Protein AF-A0A0B1SZ73-F1 (afdb_monomer_lite)

Secondary structure (DSSP, 8-state):
---EEEEEEE--------------------------SS--PPPHHHHHHHHHHHHHHHHHTT-EEEEEEEEEEEEEEEEEE-TTT--EEEEEEEEEEEEE--HHHHHHHHHHHHH-TTEEEEEEEEPP---------HHHHTS-GGG---GGGG---S----GGG----SS----SS---HHHHHHHHHHTT-EEEEEEE-TTS-EEEEEE-GGGGGG-HHHHHHHHHHHHHHHHHHT---SEEEEPTTTTHHHHHHHHHHHT--EEEE-SS--SSSS--SEES---TT-BEEEEEEEESSSHHHHHHHHHHHHTT-B--EEEEEEE--SSHHHHHHHTT-EEEEEEEHHHHHHHHHHTTSS-HHHHHHHHHHHTS--

pLDDT: mean 74.38, std 23.37, range [23.97, 98.44]

Foldseek 3Di:
DFFWKKKFWFAWDDDDDDDDDDDDDDDDDDDDDDDDPPDDGRDPVVVVVLVVVLVVLCVVLPKDWPDKDKPAKDFDPDWFAQQPPRHTDGITTIMMTRIDDDPVSVVVSQVVSVPDRRTRDIDMGRDPGPDDPPPPVVVLVPDDPVPHDDPVPPDDDDPDPPCVVPPDPPDLPDPPDAQALLNLLVLCVVLPQWDADWDADPVRDTARIHGHPLSCVVPVVSLLSLLSNQLSQCVVVVDDFQEEEEQPDSCPVSSVSVCVNVVHHYKYADPDQDPDDPRQRIDDDDDAAGEYEYEYAEDAQLVSVLVVQVSCVVVRYHAQEYEYQEYAVLNNQVNCVVVNYHYYYSYYNLVSVVSCVVVVNDDPVVSVVNVVSSNPDD

InterPro domains:
  IPR000836 Phosphoribosyltransferase domain [PF00156] (233-338)
  IPR000836 Phosphoribosyltransferase domain [cd06223] (226-348)
  IPR004467 Orotate phosphoribosyl transferase domain [TIGR00336] (188-351)
  IPR014717 Translation elongation factor EF1B/small ribosomal subunit protein bS6 [G3DSA:3.30.70.60] (37-152)
  IPR023031 Orotate phosphoribosyltransferase [MF_01208] (145-378)
  IPR029057 Phosphoribosyltransferase-like [G3DSA:3.40.50.2020] (172-378)
  IPR029057 Phosphoribosyltransferase-like [SSF53271] (184-371)
  IPR035980 Small ribosomal subunit protein bS6 superfamily [SSF54995] (45-125)

Radius of gyration: 27.79 Å; chains: 1; bounding box: 66×84×55 Å

Sequence (378 aa):
MKRTALHLKFMDYRHPTMWKWFGQGNLLHAPSHAPDVIRQLGDQADLVKALVRAGNVLLDHGAVIEKVESLGFRDLPYKRIAKQTREPVYASNFFLFHAHMSTEARNATKSILLHDLDMVHVAVVPVPTAQPPIKCNLEEILKPPSERQDFVASLSRVPAIMVSDYVRSPTGEATGDRISEDRLFQALYDMEVFRLGEYYLKSGQMTPIYIDLRRTFSQPKTLRMAAQAICDLVAAKGLSFEYVVGVPYAALPLATLVSDILDVPMLMKRKEVKSYGTGKLIEGVYQVGGTALIVEDVVTSGESIRETAESLRKEGLKVTDAVAVLDRQQGGTKELSKSAINFHSVLTMEKILDGLISKNQITEQRKKEIIDHLNKPF

Organism: Oesophagostomum dentatum (NCBI:txid61180)

Structure (mmCIF, N/CA/C/O backbone):
data_AF-A0A0B1SZ73-F1
#
_entry.id   AF-A0A0B1SZ73-F1
#
loop_
_atom_site.group_PDB
_atom_site.id
_atom_site.type_symbol
_atom_site.label_atom_id
_atom_site.label_alt_id
_atom_site.label_comp_id
_atom_site.label_asym_id
_atom_site.label_entity_id
_atom_site.label_seq_id
_atom_site.pdbx_PDB_ins_code
_atom_site.Cartn_x
_atom_site.Cartn_y
_atom_site.Cartn_z
_atom_site.occupancy
_atom_site.B_iso_or_equiv
_atom_site.auth_seq_id
_atom_site.auth_comp_id
_atom_site.auth_asym_id
_atom_site.auth_atom_id
_atom_site.pdbx_PDB_model_num
ATOM 1 N N . MET A 1 1 ? 36.196 -13.717 20.160 1.00 29.64 1 MET A N 1
ATOM 2 C CA . MET A 1 1 ? 35.891 -12.268 20.206 1.00 29.64 1 MET A CA 1
ATOM 3 C C . MET A 1 1 ? 34.499 -12.043 19.628 1.00 29.64 1 MET A C 1
ATOM 5 O O . MET A 1 1 ? 34.238 -12.529 18.535 1.00 29.64 1 MET A O 1
ATOM 9 N N . LYS A 1 2 ? 33.574 -11.408 20.364 1.00 26.77 2 LYS A N 1
ATOM 10 C CA . LYS A 1 2 ? 32.232 -11.088 19.842 1.00 26.77 2 LYS A CA 1
ATOM 11 C C . LYS A 1 2 ? 32.324 -9.823 18.989 1.00 26.77 2 LYS A C 1
ATOM 13 O O . LYS A 1 2 ? 32.815 -8.806 19.473 1.00 26.77 2 LYS A O 1
ATOM 18 N N . ARG A 1 3 ? 31.840 -9.886 17.745 1.00 25.80 3 ARG A N 1
ATOM 19 C CA . ARG A 1 3 ? 31.732 -8.707 16.879 1.00 25.80 3 ARG A CA 1
ATOM 20 C C . ARG A 1 3 ? 30.775 -7.711 17.519 1.00 25.80 3 ARG A C 1
ATOM 22 O O . ARG A 1 3 ? 29.641 -8.066 17.825 1.00 25.80 3 ARG A O 1
ATOM 29 N N . THR A 1 4 ? 31.228 -6.486 17.739 1.00 27.58 4 THR A N 1
ATOM 30 C CA . THR A 1 4 ? 30.365 -5.401 18.209 1.00 27.58 4 THR A CA 1
ATOM 31 C C . THR A 1 4 ? 30.577 -4.195 17.302 1.00 27.58 4 THR A C 1
ATOM 33 O O . THR A 1 4 ? 31.668 -4.006 16.787 1.00 27.58 4 THR A O 1
ATOM 36 N N . ALA A 1 5 ? 29.544 -3.397 17.050 1.00 27.33 5 ALA A N 1
ATOM 37 C CA . ALA A 1 5 ? 29.692 -2.119 16.367 1.00 27.33 5 ALA A CA 1
ATOM 38 C C . ALA A 1 5 ? 29.513 -1.017 17.413 1.00 27.33 5 ALA A C 1
ATOM 40 O O . ALA A 1 5 ? 28.557 -1.036 18.197 1.00 27.33 5 ALA A O 1
ATOM 41 N N . LEU A 1 6 ? 30.448 -0.073 17.475 1.00 29.95 6 LEU A N 1
ATOM 42 C CA . LEU A 1 6 ? 30.359 1.068 18.377 1.00 29.95 6 LEU A CA 1
ATOM 43 C C . LEU A 1 6 ? 29.855 2.275 17.581 1.00 29.95 6 LEU A C 1
ATOM 45 O O . LEU A 1 6 ? 30.448 2.674 16.583 1.00 29.95 6 LEU A O 1
ATOM 49 N N . HIS A 1 7 ? 28.732 2.847 17.999 1.00 32.91 7 HIS A N 1
ATOM 50 C CA . HIS A 1 7 ? 28.090 3.972 17.330 1.00 32.91 7 HIS A CA 1
ATOM 51 C C . HIS A 1 7 ? 28.447 5.265 18.071 1.00 32.91 7 HIS A C 1
ATOM 53 O O . HIS A 1 7 ? 28.075 5.457 19.233 1.00 32.91 7 HIS A O 1
ATOM 59 N N . LEU A 1 8 ? 29.194 6.147 17.407 1.00 36.38 8 LEU A N 1
ATOM 60 C CA . LEU A 1 8 ? 29.712 7.381 17.990 1.00 36.38 8 LEU A CA 1
ATOM 61 C C . LEU A 1 8 ? 29.096 8.593 17.297 1.00 36.38 8 LEU A C 1
ATOM 63 O O . LEU A 1 8 ? 29.167 8.754 16.082 1.00 36.38 8 LEU A O 1
ATOM 67 N N . LYS A 1 9 ? 28.447 9.453 18.080 1.00 36.19 9 LYS A N 1
ATOM 68 C CA . LYS A 1 9 ? 27.727 10.618 17.569 1.00 36.19 9 LYS A CA 1
ATOM 69 C C . LYS A 1 9 ? 28.489 11.897 17.895 1.00 36.19 9 LYS A C 1
ATOM 71 O O . LYS A 1 9 ? 28.741 12.167 19.070 1.00 36.19 9 LYS A O 1
ATOM 76 N N . PHE A 1 10 ? 28.792 12.689 16.870 1.00 34.31 10 PHE A N 1
ATOM 77 C CA . PHE A 1 10 ? 29.628 13.888 16.958 1.00 34.31 10 PHE A CA 1
ATOM 78 C C . PHE A 1 10 ? 28.867 15.113 16.471 1.00 34.31 10 PHE A C 1
ATOM 80 O O . PHE A 1 10 ? 28.255 15.070 15.407 1.00 34.31 10 PHE A O 1
ATOM 87 N N . MET A 1 11 ? 28.933 16.233 17.190 1.00 32.53 11 MET A N 1
ATOM 88 C CA . MET A 1 11 ? 28.397 17.492 16.673 1.00 32.53 11 MET A CA 1
ATOM 89 C C . MET A 1 11 ? 29.504 18.478 16.307 1.00 32.53 11 MET A C 1
ATOM 91 O O . MET A 1 11 ? 30.482 18.615 17.031 1.00 32.53 11 MET A O 1
ATOM 95 N N . ASP A 1 12 ? 29.283 19.135 15.170 1.00 27.97 12 ASP A N 1
ATOM 96 C CA . ASP A 1 12 ? 29.947 20.344 14.692 1.00 27.97 12 ASP A CA 1
ATOM 97 C C . ASP A 1 12 ? 29.185 21.591 15.208 1.00 27.97 12 ASP A C 1
ATOM 99 O O . ASP A 1 12 ? 27.965 21.543 15.396 1.00 27.97 12 ASP A O 1
ATOM 103 N N . TYR A 1 13 ? 29.895 22.684 15.491 1.00 28.44 13 TYR A N 1
ATOM 104 C CA . TYR A 1 13 ? 29.427 23.825 16.286 1.00 28.44 13 TYR A CA 1
ATOM 105 C C . TYR A 1 13 ? 29.010 25.064 15.464 1.00 28.44 13 TYR A C 1
ATOM 107 O O . TYR A 1 13 ? 29.819 25.599 14.707 1.00 28.44 13 TYR A O 1
ATOM 115 N N . ARG A 1 14 ? 27.832 25.615 15.851 1.00 34.97 14 ARG A N 1
ATOM 116 C CA . ARG A 1 14 ? 27.276 27.003 15.727 1.00 34.97 14 ARG A CA 1
ATOM 117 C C . ARG A 1 14 ? 26.332 27.299 14.542 1.00 34.97 14 ARG A C 1
ATOM 119 O O . ARG A 1 14 ? 26.640 26.899 13.434 1.00 34.97 14 ARG A O 1
ATOM 126 N N . HIS A 1 15 ? 25.252 28.103 14.631 1.00 30.28 15 HIS A N 1
ATOM 127 C CA . HIS A 1 15 ? 24.325 28.683 15.660 1.00 30.28 15 HIS A CA 1
ATOM 128 C C . HIS A 1 15 ? 23.166 29.392 14.829 1.00 30.28 15 HIS A C 1
ATOM 130 O O . HIS A 1 15 ? 23.122 29.154 13.626 1.00 30.28 15 HIS A O 1
ATOM 136 N N . PRO A 1 16 ? 22.196 30.198 15.334 1.00 44.16 16 PRO A N 1
ATOM 137 C CA . PRO A 1 16 ? 20.748 30.039 15.107 1.00 44.16 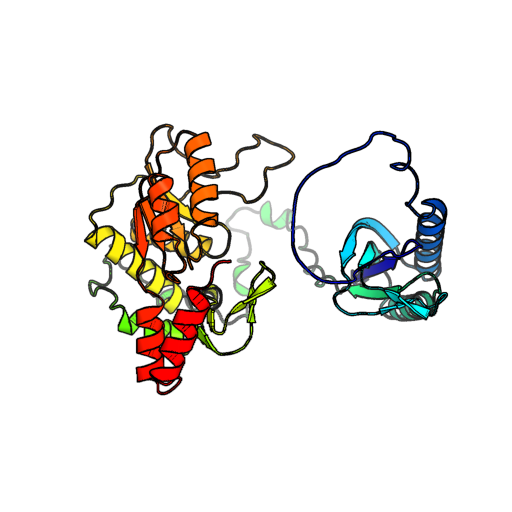16 PRO A CA 1
ATOM 138 C C . PRO A 1 16 ? 19.999 31.342 14.718 1.00 44.16 16 PRO A C 1
ATOM 140 O O . PRO A 1 16 ? 19.967 32.293 15.494 1.00 44.16 16 PRO A O 1
ATOM 143 N N . THR A 1 17 ? 19.242 31.396 13.622 1.00 28.80 17 THR A N 1
ATOM 144 C CA . THR A 1 17 ? 18.320 32.536 13.426 1.00 28.80 17 THR A CA 1
ATOM 145 C C . THR A 1 17 ? 16.959 32.151 12.851 1.00 28.80 17 THR A C 1
ATOM 147 O O . THR A 1 17 ? 16.805 31.786 11.695 1.00 28.80 17 THR A O 1
ATOM 150 N N . MET A 1 18 ? 15.970 32.345 13.730 1.00 25.53 18 MET A N 1
ATOM 151 C CA . MET A 1 18 ? 14.597 32.801 13.492 1.00 25.53 18 MET A CA 1
ATOM 152 C C . MET A 1 18 ? 13.563 31.845 12.886 1.00 25.53 18 MET A C 1
ATOM 154 O O . MET A 1 18 ? 13.250 31.868 11.703 1.00 25.53 18 MET A O 1
ATOM 158 N N . TRP A 1 19 ? 12.852 31.183 13.801 1.00 25.67 19 TRP A N 1
ATOM 159 C CA . TRP A 1 19 ? 11.389 31.156 13.770 1.00 25.67 19 TRP A CA 1
ATOM 160 C C . TRP A 1 19 ? 10.840 32.275 14.668 1.00 25.67 19 TRP A C 1
ATOM 162 O O . TRP A 1 19 ? 11.083 32.257 15.873 1.00 25.67 19 TRP A O 1
ATOM 172 N N . LYS A 1 20 ? 10.111 33.227 14.075 1.00 27.86 20 LYS A N 1
ATOM 173 C CA . LYS A 1 20 ? 9.066 34.124 14.631 1.00 27.86 20 LYS A CA 1
ATOM 174 C C . LYS A 1 20 ? 8.574 34.964 13.437 1.00 27.86 20 LYS A C 1
ATOM 176 O O . LYS A 1 20 ? 9.417 35.447 12.702 1.00 27.86 20 LYS A O 1
ATOM 181 N N . TRP A 1 21 ? 7.307 35.259 13.163 1.00 29.62 21 TRP A N 1
ATOM 182 C CA . TRP A 1 21 ? 5.974 34.883 13.644 1.00 29.62 21 TRP A CA 1
ATOM 183 C C . TRP A 1 21 ? 5.007 35.672 12.708 1.00 29.62 21 TRP A C 1
ATOM 185 O O . TRP A 1 21 ? 5.321 36.812 12.390 1.00 29.62 21 TRP A O 1
ATOM 195 N N . PHE A 1 22 ? 3.857 35.099 12.325 1.00 26.92 22 PHE A N 1
ATOM 196 C CA . PHE A 1 22 ? 2.654 35.737 11.729 1.00 26.92 22 PHE A CA 1
ATOM 197 C C . PHE A 1 22 ? 2.664 36.399 10.329 1.00 26.92 22 PHE A C 1
ATOM 199 O O . PHE A 1 22 ? 3.351 37.376 10.081 1.00 26.92 22 PHE A O 1
ATOM 206 N N . GLY A 1 23 ? 1.682 35.975 9.516 1.00 26.53 23 GLY A N 1
ATOM 207 C CA . GLY A 1 23 ? 0.671 36.886 8.953 1.00 26.53 23 GLY A CA 1
ATOM 208 C C . GLY A 1 23 ? 0.926 37.519 7.578 1.00 26.53 23 GLY A C 1
ATOM 209 O O . GLY A 1 23 ? 1.769 38.385 7.447 1.00 26.53 23 GLY A O 1
ATOM 210 N N . GLN A 1 24 ? 0.071 37.142 6.615 1.00 30.98 24 GLN A N 1
ATOM 211 C CA . GLN A 1 24 ? -0.432 37.920 5.463 1.00 30.98 24 GLN A CA 1
ATOM 212 C C . GLN A 1 24 ? 0.550 38.670 4.528 1.00 30.98 24 GLN A C 1
ATOM 214 O O . GLN A 1 24 ? 1.158 39.661 4.900 1.00 30.98 24 GLN A O 1
ATOM 219 N N . GLY A 1 25 ? 0.460 38.343 3.229 1.00 26.69 25 GLY A N 1
ATOM 220 C CA . GLY A 1 25 ? 0.372 39.361 2.169 1.00 26.69 25 GLY A CA 1
ATOM 221 C C . GLY A 1 25 ? 1.631 39.699 1.353 1.00 26.69 25 GLY A C 1
ATOM 222 O O . GLY A 1 25 ? 2.608 40.207 1.877 1.00 26.69 25 GLY A O 1
ATOM 223 N N . ASN A 1 26 ? 1.487 39.531 0.032 1.00 27.25 26 ASN A N 1
ATOM 224 C CA . ASN A 1 26 ? 2.079 40.289 -1.085 1.00 27.25 26 ASN A CA 1
ATOM 225 C C . ASN A 1 26 ? 3.603 40.315 -1.364 1.00 27.25 26 ASN A C 1
ATOM 227 O O . ASN A 1 26 ? 4.397 40.895 -0.642 1.00 27.25 26 ASN A O 1
ATOM 231 N N . LEU A 1 27 ? 3.916 39.780 -2.557 1.00 29.81 27 LEU A N 1
ATOM 232 C CA . LEU A 1 27 ? 4.659 40.369 -3.691 1.00 29.81 27 LEU A CA 1
ATOM 233 C C . LEU A 1 27 ? 5.962 41.173 -3.467 1.00 29.81 27 LEU A C 1
ATOM 235 O O . LEU A 1 27 ? 5.966 42.235 -2.864 1.00 29.81 27 LEU A O 1
ATOM 239 N N . LEU A 1 28 ? 6.969 40.732 -4.244 1.00 31.45 28 LEU A N 1
ATOM 240 C CA . LEU A 1 28 ? 8.058 41.486 -4.895 1.00 31.45 28 LEU A CA 1
ATOM 241 C C . LEU A 1 28 ? 9.126 42.131 -3.996 1.00 31.45 28 LEU A C 1
ATOM 243 O O . LEU A 1 28 ? 8.901 43.155 -3.373 1.00 31.45 28 LEU A O 1
ATOM 247 N N . HIS A 1 29 ? 10.343 41.577 -4.049 1.00 27.97 29 HIS A N 1
ATOM 248 C CA . HIS A 1 29 ? 11.551 42.227 -4.588 1.00 27.97 29 HIS A CA 1
ATOM 249 C C . HIS A 1 29 ? 12.788 41.383 -4.240 1.00 27.97 29 HIS A C 1
ATOM 251 O O . HIS A 1 29 ? 13.079 41.130 -3.075 1.00 27.97 29 HIS A O 1
ATOM 257 N N . ALA A 1 30 ? 13.543 40.970 -5.259 1.00 35.72 30 ALA A N 1
ATOM 258 C CA . ALA A 1 30 ? 14.942 40.592 -5.083 1.00 35.72 30 ALA A CA 1
ATOM 259 C C . ALA A 1 30 ? 15.806 41.863 -5.069 1.00 35.72 30 ALA A C 1
ATOM 261 O O . ALA A 1 30 ? 15.534 42.782 -5.849 1.00 35.72 30 ALA A O 1
ATOM 262 N N . PRO A 1 31 ? 16.886 41.884 -4.271 1.00 30.28 31 PRO A N 1
ATOM 263 C CA . PRO A 1 31 ? 18.120 42.465 -4.770 1.00 30.28 31 PRO A CA 1
ATOM 264 C C . PRO A 1 31 ? 19.338 41.548 -4.599 1.00 30.28 31 PRO A C 1
ATOM 266 O O . PRO A 1 31 ? 19.492 40.768 -3.663 1.00 30.28 31 PRO A O 1
ATOM 269 N N . SER A 1 32 ? 20.202 41.708 -5.588 1.00 33.97 32 SER A N 1
ATOM 270 C CA . SER A 1 32 ? 21.546 41.197 -5.799 1.00 33.97 32 SER A CA 1
ATOM 271 C C . SER A 1 32 ? 22.550 41.583 -4.707 1.00 33.97 32 SER A C 1
ATOM 273 O O . SER A 1 32 ? 22.699 42.770 -4.440 1.00 33.97 32 SER A O 1
ATOM 275 N N . HIS A 1 33 ? 23.295 40.599 -4.185 1.00 28.28 33 HIS A N 1
ATOM 276 C CA . HIS A 1 33 ? 24.766 40.558 -4.045 1.00 28.28 33 HIS A CA 1
ATOM 277 C C . HIS A 1 33 ? 25.175 39.298 -3.249 1.00 28.28 33 HIS A C 1
ATOM 279 O O . HIS A 1 33 ? 24.856 39.158 -2.075 1.00 28.28 33 HIS A O 1
ATOM 285 N N . ALA A 1 34 ? 25.881 38.370 -3.903 1.00 34.69 34 ALA A N 1
ATOM 286 C CA . ALA A 1 34 ? 26.709 37.355 -3.241 1.00 34.69 34 ALA A CA 1
ATOM 287 C C . ALA A 1 34 ? 27.922 38.067 -2.601 1.00 34.69 34 ALA A C 1
ATOM 289 O O . ALA A 1 34 ? 28.412 39.009 -3.233 1.00 34.69 34 ALA A O 1
ATOM 290 N N . PRO A 1 35 ? 28.429 37.669 -1.411 1.00 33.00 35 PRO A N 1
ATOM 291 C CA . PRO A 1 35 ? 28.987 36.330 -1.189 1.00 33.00 35 PRO A CA 1
ATOM 292 C C . PRO A 1 35 ? 28.913 35.838 0.280 1.00 33.00 35 PRO A C 1
ATOM 294 O O . PRO A 1 35 ? 29.762 36.199 1.080 1.00 33.00 35 PRO A O 1
ATOM 297 N N . ASP A 1 36 ? 27.986 34.943 0.632 1.00 29.16 36 ASP A N 1
ATOM 298 C CA . ASP A 1 36 ? 28.008 34.280 1.961 1.00 29.16 36 ASP A CA 1
ATOM 299 C C . ASP A 1 36 ? 27.692 32.773 1.907 1.00 29.16 36 ASP A C 1
ATOM 301 O O . ASP A 1 36 ? 27.388 32.128 2.905 1.00 29.16 36 ASP A O 1
ATOM 305 N N . VAL A 1 37 ? 27.854 32.153 0.733 1.00 31.27 37 VAL A N 1
ATOM 306 C CA . VAL A 1 37 ? 27.702 30.692 0.552 1.00 31.27 37 VAL A CA 1
ATOM 307 C C . VAL A 1 37 ? 28.937 29.912 1.058 1.00 31.27 37 VAL A C 1
ATOM 309 O O . VAL A 1 37 ? 28.991 28.690 0.981 1.00 31.27 37 VAL A O 1
ATOM 312 N N . ILE A 1 38 ? 29.930 30.590 1.647 1.00 32.28 38 ILE A N 1
ATOM 313 C CA . ILE A 1 38 ? 31.135 29.970 2.225 1.00 32.28 38 ILE A CA 1
ATOM 314 C C . ILE A 1 38 ? 31.380 30.532 3.631 1.00 32.28 38 ILE A C 1
ATOM 316 O O . ILE A 1 38 ? 32.374 31.205 3.875 1.00 32.28 38 ILE A O 1
ATOM 320 N N . ARG A 1 39 ? 30.454 30.300 4.567 1.00 32.88 39 ARG A N 1
ATOM 321 C CA . ARG A 1 39 ? 30.700 30.428 6.017 1.00 32.88 39 ARG A CA 1
ATOM 322 C C . ARG A 1 39 ? 29.522 29.857 6.805 1.00 32.88 39 ARG A C 1
ATOM 324 O O . ARG A 1 39 ? 28.632 30.606 7.175 1.00 32.88 39 ARG A O 1
ATOM 331 N N . GLN A 1 40 ? 29.521 28.540 7.042 1.00 35.81 40 GLN A N 1
ATOM 332 C CA . GLN A 1 40 ? 28.910 27.876 8.219 1.00 35.81 40 GLN A CA 1
ATOM 333 C C . GLN A 1 40 ? 29.049 26.336 8.160 1.00 35.81 40 GLN A C 1
ATOM 335 O O . GLN A 1 40 ? 28.108 25.586 8.389 1.00 35.81 40 GLN A O 1
ATOM 340 N N . LEU A 1 41 ? 30.260 25.857 7.862 1.00 35.75 41 LEU A N 1
ATOM 341 C CA . LEU A 1 41 ? 30.767 24.603 8.424 1.00 35.75 41 LEU A CA 1
ATOM 342 C C . LEU A 1 41 ? 31.622 25.036 9.615 1.00 35.75 41 LEU A C 1
ATOM 344 O O . LEU A 1 41 ? 32.519 25.866 9.431 1.00 35.75 41 LEU A O 1
ATOM 348 N N . GLY A 1 42 ? 31.336 24.556 10.822 1.00 42.31 42 GLY A N 1
ATOM 349 C CA . GLY A 1 42 ? 32.359 24.603 11.855 1.00 42.31 42 GLY A CA 1
ATOM 350 C C . GLY A 1 42 ? 33.497 23.667 11.434 1.00 42.31 42 GLY A C 1
ATOM 351 O O . GLY A 1 42 ? 33.342 22.786 10.584 1.00 42.31 42 GLY A O 1
ATOM 352 N N . ASP A 1 43 ? 34.697 23.985 11.902 1.00 52.97 43 ASP A N 1
ATOM 353 C CA . ASP A 1 43 ? 35.959 23.554 11.309 1.00 52.97 43 ASP A CA 1
ATOM 354 C C . ASP A 1 43 ? 36.021 22.022 11.176 1.00 52.97 43 ASP A C 1
ATOM 356 O O . ASP A 1 43 ? 35.995 21.307 12.181 1.00 52.97 43 ASP A O 1
ATOM 360 N N . GLN A 1 44 ? 36.160 21.490 9.951 1.00 57.72 44 GLN A N 1
ATOM 361 C CA . GLN A 1 44 ? 36.406 20.054 9.717 1.00 57.72 44 GLN A CA 1
ATOM 362 C C . GLN A 1 44 ? 37.502 19.509 10.652 1.00 57.72 44 GLN A C 1
ATOM 364 O O . GLN A 1 44 ? 37.465 18.344 11.048 1.00 57.72 44 GLN A O 1
ATOM 369 N N . ALA A 1 45 ? 38.448 20.367 11.040 1.00 60.19 45 ALA A N 1
ATOM 370 C CA . ALA A 1 45 ? 39.511 20.084 11.987 1.00 60.19 45 ALA A CA 1
ATOM 371 C C . ALA A 1 45 ? 39.018 19.598 13.362 1.00 60.19 45 ALA A C 1
ATOM 373 O O . ALA A 1 45 ? 39.604 18.663 13.904 1.00 60.19 45 ALA A O 1
ATOM 374 N N . ASP A 1 46 ? 37.965 20.177 13.939 1.00 68.94 46 ASP A N 1
ATOM 375 C CA . ASP A 1 46 ? 37.508 19.808 15.286 1.00 68.94 46 ASP A CA 1
ATOM 376 C C . ASP A 1 46 ? 36.729 18.490 15.281 1.00 68.94 46 ASP A C 1
ATOM 378 O O . ASP A 1 46 ? 36.925 17.641 16.155 1.00 68.94 46 ASP A O 1
ATOM 382 N N . LEU A 1 47 ? 35.951 18.249 14.223 1.00 71.12 47 LEU A N 1
ATOM 383 C CA . LEU A 1 47 ? 35.325 16.952 13.986 1.00 71.12 47 LEU A CA 1
ATOM 384 C C . LEU A 1 47 ? 36.376 15.848 13.804 1.00 71.12 47 LEU A C 1
ATOM 386 O O . LEU A 1 47 ? 36.269 14.776 14.400 1.00 71.12 47 LEU A O 1
ATOM 390 N N . VAL A 1 48 ? 37.417 16.119 13.012 1.00 73.44 48 VAL A N 1
ATOM 391 C CA . VAL A 1 48 ? 38.527 15.184 12.798 1.00 73.44 48 VAL A CA 1
ATOM 392 C C . VAL A 1 48 ? 39.271 14.914 14.107 1.00 73.44 48 VAL A C 1
ATOM 394 O O . VAL A 1 48 ? 39.532 13.753 14.413 1.00 73.44 48 VAL A O 1
ATOM 397 N N . LYS A 1 49 ? 39.549 15.932 14.933 1.00 79.62 49 LYS A N 1
ATOM 398 C CA . LYS A 1 49 ? 40.171 15.741 16.259 1.00 79.62 49 LYS A CA 1
ATOM 399 C C . LYS A 1 49 ? 39.325 14.849 17.164 1.00 79.62 49 LYS A C 1
ATOM 401 O O . LYS A 1 49 ? 39.870 13.955 17.810 1.00 79.62 49 LYS A O 1
ATOM 406 N N . ALA A 1 50 ? 38.011 15.062 17.199 1.00 80.38 50 ALA A N 1
ATOM 407 C CA . ALA A 1 50 ? 37.109 14.255 18.010 1.00 80.38 50 ALA A CA 1
ATOM 408 C C . ALA A 1 50 ? 37.065 12.793 17.521 1.00 80.38 50 ALA A C 1
ATOM 410 O O . ALA A 1 50 ? 37.110 11.869 18.335 1.00 80.38 50 ALA A O 1
ATOM 411 N N . LEU A 1 51 ? 37.058 12.570 16.202 1.00 83.31 51 LEU A N 1
ATOM 412 C CA . LEU A 1 51 ? 37.124 11.233 15.602 1.00 83.31 51 LEU A CA 1
ATOM 413 C C . LEU A 1 51 ? 38.448 10.524 15.898 1.00 83.31 51 LEU A C 1
ATOM 415 O O . LEU A 1 51 ? 38.436 9.356 16.284 1.00 83.31 51 LEU A O 1
ATOM 419 N N . VAL A 1 52 ? 39.576 11.225 15.760 1.00 84.56 52 VAL A N 1
ATOM 420 C CA . VAL A 1 52 ? 40.911 10.693 16.077 1.00 84.56 52 VAL A CA 1
ATOM 421 C C . VAL A 1 52 ? 41.000 10.333 17.555 1.00 84.56 52 VAL A C 1
ATOM 423 O O . VAL A 1 52 ? 41.426 9.232 17.893 1.00 84.56 52 VAL A O 1
ATOM 426 N N . ARG A 1 53 ? 40.529 11.211 18.447 1.00 87.12 53 ARG A N 1
ATOM 427 C CA . ARG A 1 53 ? 40.504 10.944 19.889 1.00 87.12 53 ARG A CA 1
ATOM 428 C C . ARG A 1 53 ? 39.658 9.717 20.215 1.00 87.12 53 ARG A C 1
ATOM 430 O O . ARG A 1 53 ? 40.103 8.857 20.966 1.00 87.12 53 ARG A O 1
ATOM 437 N N . ALA A 1 54 ? 38.477 9.596 19.616 1.00 85.19 54 ALA A N 1
ATOM 438 C CA . ALA A 1 54 ? 37.620 8.435 19.816 1.00 85.19 54 ALA A CA 1
ATOM 439 C C . ALA A 1 54 ? 38.245 7.133 19.295 1.00 85.19 54 ALA A C 1
ATOM 441 O O . ALA A 1 54 ? 38.146 6.096 19.953 1.00 85.19 54 ALA A O 1
ATOM 442 N N . GLY A 1 55 ? 38.909 7.198 18.137 1.00 84.50 55 GLY A N 1
ATOM 443 C CA . GLY A 1 55 ? 39.674 6.092 17.570 1.00 84.50 55 GLY A CA 1
ATOM 444 C C . GLY A 1 55 ? 40.813 5.656 18.489 1.00 84.50 55 GLY A C 1
ATOM 445 O O . GLY A 1 55 ? 40.928 4.471 18.780 1.00 84.50 55 GLY A O 1
ATOM 446 N N . ASN A 1 56 ? 41.586 6.603 19.023 1.00 89.62 56 ASN A N 1
ATOM 447 C CA . ASN A 1 56 ? 42.674 6.311 19.957 1.00 89.62 56 ASN A CA 1
ATOM 448 C C . ASN A 1 56 ? 42.152 5.657 21.239 1.00 89.62 56 ASN A C 1
ATOM 450 O O . ASN A 1 56 ? 42.630 4.593 21.604 1.00 89.62 56 ASN A O 1
ATOM 454 N N . VAL A 1 57 ? 41.090 6.197 21.852 1.00 87.94 57 VAL A N 1
ATOM 455 C CA . VAL A 1 57 ? 40.481 5.586 23.049 1.00 87.94 57 VAL A CA 1
ATOM 456 C C . VAL A 1 57 ? 40.031 4.146 22.774 1.00 87.94 57 VAL A C 1
ATOM 458 O O . VAL A 1 57 ? 40.155 3.288 23.646 1.00 87.94 57 VAL A O 1
ATOM 461 N N . LEU A 1 58 ? 39.515 3.857 21.577 1.00 84.81 58 LEU A N 1
ATOM 462 C CA . LEU A 1 58 ? 39.161 2.496 21.178 1.00 84.81 58 LEU A CA 1
ATOM 463 C C . LEU A 1 58 ? 40.394 1.590 21.066 1.00 84.81 58 LEU A C 1
ATOM 465 O O . LEU A 1 58 ? 40.396 0.502 21.643 1.00 84.81 58 LEU A O 1
ATOM 469 N N . LEU A 1 59 ? 41.434 2.038 20.362 1.00 85.06 59 LEU A N 1
ATOM 470 C CA . LEU A 1 59 ? 42.677 1.284 20.174 1.00 85.06 59 LEU A CA 1
ATOM 471 C C . LEU A 1 59 ? 43.400 1.025 21.506 1.00 85.06 59 LEU A C 1
ATOM 473 O O . LEU A 1 59 ? 43.799 -0.109 21.767 1.00 85.06 59 LEU A O 1
ATOM 477 N N . ASP A 1 60 ? 43.471 2.026 22.384 1.00 88.56 60 ASP A N 1
ATOM 478 C CA . ASP A 1 60 ? 44.114 1.945 23.704 1.00 88.56 60 ASP A CA 1
ATOM 479 C C . ASP A 1 60 ? 43.445 0.907 24.619 1.00 88.56 60 ASP A C 1
ATOM 481 O O . ASP A 1 60 ? 44.086 0.316 25.485 1.00 88.56 60 ASP A O 1
ATOM 485 N N . HIS A 1 61 ? 42.153 0.641 24.404 1.00 84.94 61 HIS A N 1
ATOM 486 C CA . HIS A 1 61 ? 41.387 -0.373 25.134 1.00 84.94 61 HIS A CA 1
ATOM 487 C C . HIS A 1 61 ? 41.291 -1.704 24.367 1.00 84.94 61 HIS A C 1
ATOM 489 O O . HIS A 1 61 ? 40.422 -2.532 24.648 1.00 84.94 61 HIS A O 1
ATOM 495 N N . GLY A 1 62 ? 42.180 -1.931 23.397 1.00 76.88 62 GLY A N 1
ATOM 496 C CA . GLY A 1 62 ? 42.308 -3.201 22.685 1.00 76.88 62 GLY A CA 1
ATOM 497 C C . GLY A 1 62 ? 41.226 -3.447 21.635 1.00 76.88 62 GLY A C 1
ATOM 498 O O . GLY A 1 62 ? 40.911 -4.604 21.346 1.00 76.88 62 GLY A O 1
ATOM 499 N N . ALA A 1 63 ? 40.628 -2.389 21.078 1.00 80.56 63 ALA A N 1
ATOM 500 C CA . ALA A 1 63 ? 39.725 -2.533 19.947 1.00 80.56 63 ALA A CA 1
ATOM 501 C C . ALA A 1 63 ? 40.482 -2.721 18.628 1.00 80.56 63 ALA A C 1
ATOM 503 O O . ALA A 1 63 ? 41.454 -2.031 18.347 1.00 80.56 63 ALA A O 1
ATOM 504 N N . VAL A 1 64 ? 39.978 -3.608 17.773 1.00 77.50 64 VAL A N 1
ATOM 505 C CA . VAL A 1 64 ? 40.403 -3.741 16.375 1.00 77.50 64 VAL A CA 1
ATOM 506 C C . VAL A 1 64 ? 39.375 -3.041 15.499 1.00 77.50 64 VAL A C 1
ATOM 508 O O . VAL A 1 64 ? 38.270 -3.555 15.333 1.00 77.50 64 VAL A O 1
ATOM 511 N N . ILE A 1 65 ? 39.714 -1.869 14.962 1.00 79.25 65 ILE A N 1
ATOM 512 C CA . ILE A 1 65 ? 38.823 -1.072 14.107 1.00 79.25 65 ILE A CA 1
ATOM 513 C C . ILE A 1 65 ? 38.932 -1.573 12.656 1.00 79.25 65 ILE A C 1
ATOM 515 O O . ILE A 1 65 ? 39.992 -1.484 12.051 1.00 79.25 65 ILE A O 1
ATOM 519 N N . GLU A 1 66 ? 37.840 -2.092 12.091 1.00 73.06 66 GLU A N 1
ATOM 520 C CA . GLU A 1 66 ? 37.754 -2.546 10.693 1.00 73.06 66 GLU A CA 1
ATOM 521 C C . GLU A 1 66 ? 37.493 -1.395 9.721 1.00 73.06 66 GLU A C 1
ATOM 523 O O . GLU A 1 66 ? 38.102 -1.316 8.658 1.00 73.06 66 GLU A O 1
ATOM 528 N N . LYS A 1 67 ? 36.539 -0.524 10.062 1.00 71.19 67 LYS A N 1
ATOM 529 C CA . LYS A 1 67 ? 36.181 0.646 9.257 1.00 71.19 67 LYS A CA 1
ATOM 530 C C . LYS A 1 67 ? 35.464 1.697 10.095 1.00 71.19 67 LYS A C 1
ATOM 532 O O . LYS A 1 67 ? 34.830 1.380 11.105 1.00 71.19 67 LYS A O 1
ATOM 537 N N . VAL A 1 68 ? 35.517 2.937 9.621 1.00 77.88 68 VAL A N 1
ATOM 538 C CA . VAL A 1 68 ? 34.726 4.057 10.137 1.00 77.88 68 VAL A CA 1
ATOM 539 C C . VAL A 1 68 ? 33.831 4.560 9.011 1.00 77.88 68 VAL A C 1
ATOM 541 O O . VAL A 1 68 ? 34.314 4.837 7.917 1.00 77.88 68 VAL A O 1
ATOM 544 N N . GLU A 1 69 ? 32.528 4.647 9.258 1.00 77.06 69 GLU A N 1
ATOM 545 C CA . GLU A 1 69 ? 31.529 5.056 8.267 1.00 77.06 69 GLU A CA 1
ATOM 546 C C . GLU A 1 69 ? 30.825 6.336 8.724 1.00 77.06 69 GLU A C 1
ATOM 548 O O . GLU A 1 69 ? 30.357 6.419 9.860 1.00 77.06 69 GLU A O 1
ATOM 553 N N . SER A 1 70 ? 30.749 7.342 7.848 1.00 79.31 70 SER A N 1
ATOM 554 C CA . SER A 1 70 ? 29.941 8.540 8.090 1.00 79.31 70 SER A CA 1
ATOM 555 C C . SER A 1 70 ? 28.511 8.281 7.637 1.00 79.31 70 SER A C 1
ATOM 557 O O . SER A 1 70 ? 28.264 7.978 6.473 1.00 79.31 70 SER A O 1
ATOM 559 N N . LEU A 1 71 ? 27.556 8.431 8.549 1.00 73.69 71 LEU A N 1
ATOM 560 C CA . LEU A 1 71 ? 26.127 8.346 8.248 1.00 73.69 71 LEU A CA 1
ATOM 561 C C . LEU A 1 71 ? 25.530 9.725 7.903 1.00 73.69 71 LEU A C 1
ATOM 563 O O . LEU A 1 71 ? 24.334 9.811 7.609 1.00 73.69 71 LEU A O 1
ATOM 567 N N . GLY A 1 72 ? 26.348 10.784 7.914 1.00 69.56 72 GLY A N 1
ATOM 568 C CA . GLY A 1 72 ? 25.965 12.158 7.587 1.00 69.56 72 GLY A CA 1
ATOM 569 C C . GLY A 1 72 ? 25.305 12.927 8.737 1.00 69.56 72 GLY A C 1
ATOM 570 O O . GLY A 1 72 ? 25.172 12.428 9.860 1.00 69.56 72 GLY A O 1
ATOM 571 N N . PHE A 1 73 ? 24.894 14.159 8.436 1.00 74.00 73 PHE A N 1
ATOM 572 C CA . PHE A 1 73 ? 24.153 15.029 9.347 1.00 74.00 73 PHE A CA 1
ATOM 573 C C . PHE A 1 73 ? 22.685 14.596 9.401 1.00 74.00 73 PHE A C 1
ATOM 575 O O . PHE A 1 73 ? 22.025 14.521 8.364 1.00 74.00 73 PHE A O 1
ATOM 582 N N . ARG A 1 74 ? 22.169 14.265 10.589 1.00 71.69 74 ARG A N 1
ATOM 583 C CA . ARG A 1 74 ? 20.769 13.836 10.762 1.00 71.69 74 ARG A CA 1
ATOM 584 C C . ARG A 1 74 ? 20.170 14.375 12.056 1.00 71.69 74 ARG A C 1
ATOM 586 O O . ARG A 1 74 ? 20.892 14.729 12.991 1.00 71.69 74 ARG A O 1
ATOM 593 N N . ASP A 1 75 ? 18.847 14.335 12.143 1.00 70.69 75 ASP A N 1
ATOM 594 C CA . ASP A 1 75 ? 18.122 14.687 13.360 1.00 70.69 75 ASP A CA 1
ATOM 595 C C . ASP A 1 75 ? 18.369 13.676 14.491 1.00 70.69 75 ASP A C 1
ATOM 597 O O . ASP A 1 75 ? 18.560 12.468 14.294 1.00 70.69 75 ASP A O 1
ATOM 601 N N . LEU A 1 76 ? 18.394 14.173 15.725 1.00 66.69 76 LEU A N 1
ATOM 602 C CA . LEU A 1 76 ? 18.391 13.344 16.916 1.00 66.69 76 LEU A CA 1
ATOM 603 C C . LEU A 1 76 ? 16.966 12.814 17.145 1.00 66.69 76 LEU A C 1
ATOM 605 O O . LEU A 1 76 ? 16.017 13.588 17.080 1.00 66.69 76 LEU A O 1
ATOM 609 N N . PRO A 1 77 ? 16.797 11.537 17.532 1.00 56.34 77 PRO A N 1
ATOM 610 C CA . PRO A 1 77 ? 15.474 10.999 17.858 1.00 56.34 77 PRO A CA 1
ATOM 611 C C . PRO A 1 77 ? 14.818 11.693 19.065 1.00 56.34 77 PRO A C 1
ATOM 613 O O . PRO A 1 77 ? 13.608 11.624 19.223 1.00 56.34 77 PRO A O 1
ATOM 616 N N . TYR A 1 78 ? 15.610 12.366 19.911 1.00 74.00 78 TYR A N 1
ATOM 617 C CA . TYR A 1 78 ? 15.145 13.172 21.039 1.00 74.00 78 TYR A CA 1
ATOM 618 C C . TYR A 1 78 ? 16.090 14.357 21.256 1.00 74.00 78 TYR A C 1
ATOM 620 O O . TYR A 1 78 ? 17.291 14.244 20.988 1.00 74.00 78 TYR A O 1
ATOM 628 N N . LYS A 1 79 ? 15.568 15.450 21.824 1.00 74.69 79 LYS A N 1
ATOM 629 C CA . LYS A 1 79 ? 16.352 16.605 22.287 1.00 74.69 79 LYS A CA 1
ATOM 630 C C . LYS A 1 79 ? 17.486 16.142 23.210 1.00 74.69 79 LYS A C 1
ATOM 632 O O . LYS A 1 79 ? 17.247 15.446 24.200 1.00 74.69 79 LYS A O 1
ATOM 637 N N . ARG A 1 80 ? 18.723 16.538 22.904 1.00 74.62 80 ARG A N 1
ATOM 638 C CA . ARG A 1 80 ? 19.893 16.335 23.778 1.00 74.62 80 ARG A CA 1
ATOM 639 C C . ARG A 1 80 ? 20.468 17.678 24.195 1.00 74.62 80 ARG A C 1
ATOM 641 O O . ARG A 1 80 ? 20.137 18.692 23.601 1.00 74.62 80 ARG A O 1
ATOM 648 N N . ILE A 1 81 ? 21.293 17.686 25.233 1.00 73.12 81 ILE A N 1
ATOM 649 C CA . ILE A 1 81 ? 21.974 18.890 25.710 1.00 73.12 81 ILE A CA 1
ATOM 650 C C . ILE A 1 81 ? 23.465 18.701 25.437 1.00 73.12 81 ILE A C 1
ATOM 652 O O . ILE A 1 81 ? 24.033 17.686 25.846 1.00 73.12 81 ILE A O 1
ATOM 656 N N . ALA A 1 82 ? 24.079 19.636 24.715 1.00 72.19 82 ALA A N 1
ATOM 657 C CA . ALA A 1 82 ? 25.519 19.641 24.482 1.00 72.19 82 ALA A CA 1
ATOM 658 C C . ALA A 1 82 ? 26.264 19.809 25.814 1.00 72.19 82 ALA A C 1
ATOM 660 O O . ALA A 1 82 ? 25.883 20.634 26.642 1.00 72.19 82 ALA A O 1
ATOM 661 N N . LYS A 1 83 ? 27.333 19.040 26.042 1.00 74.06 83 LYS A N 1
ATOM 662 C CA . LYS A 1 83 ? 28.022 19.050 27.344 1.00 74.06 83 LYS A CA 1
ATOM 663 C C . LYS A 1 83 ? 28.860 20.306 27.579 1.00 74.06 83 LYS A C 1
ATOM 665 O O . LYS A 1 83 ? 28.921 20.762 28.715 1.00 74.06 83 LYS A O 1
ATOM 670 N N . GLN A 1 84 ? 29.478 20.866 26.536 1.00 70.06 84 GLN A N 1
ATOM 671 C CA . GLN A 1 84 ? 30.296 22.079 26.676 1.00 70.06 84 GLN A CA 1
ATOM 672 C C . GLN A 1 84 ? 29.438 23.338 26.778 1.00 70.06 84 GLN A C 1
ATOM 674 O O . GLN A 1 84 ? 29.611 24.111 27.713 1.00 70.06 84 GLN A O 1
ATOM 679 N N . THR A 1 85 ? 28.499 23.543 25.847 1.00 70.06 85 THR A N 1
ATOM 680 C CA . THR A 1 85 ? 27.698 24.781 25.803 1.00 70.06 85 THR A CA 1
ATOM 681 C C . THR A 1 85 ? 26.428 24.729 26.641 1.00 70.06 85 THR A C 1
ATOM 683 O O . THR A 1 85 ? 25.842 25.770 26.912 1.00 70.06 85 THR A O 1
ATOM 686 N N . ARG A 1 86 ? 25.992 23.536 27.075 1.00 75.25 86 ARG A N 1
ATOM 687 C CA . ARG A 1 86 ? 24.711 23.303 27.773 1.00 75.25 86 ARG A CA 1
ATOM 688 C C . ARG A 1 86 ? 23.474 23.720 26.973 1.00 75.25 86 ARG A C 1
ATOM 690 O O . ARG A 1 86 ? 22.390 23.877 27.533 1.00 75.25 86 ARG A O 1
ATOM 697 N N . GLU A 1 87 ? 23.610 23.833 25.660 1.00 70.00 87 GLU A N 1
ATOM 698 C CA . GLU A 1 87 ? 22.519 24.190 24.761 1.00 70.00 87 GLU A CA 1
ATOM 699 C C . GLU A 1 87 ? 21.797 22.955 24.212 1.00 70.00 87 GLU A C 1
ATOM 701 O O . GLU A 1 87 ? 22.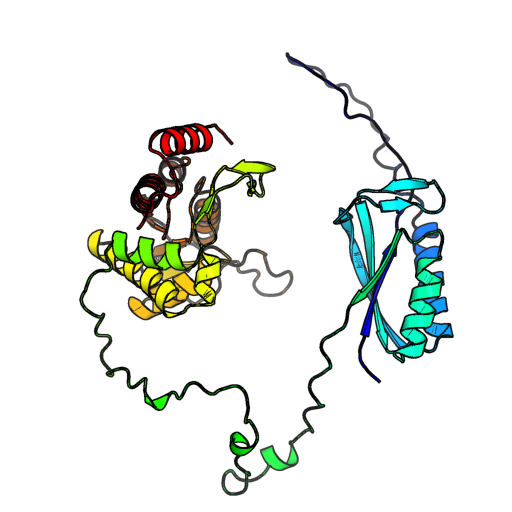384 21.870 24.111 1.00 70.00 87 GLU A O 1
ATOM 706 N N . PRO A 1 88 ? 20.511 23.089 23.850 1.00 70.56 88 PRO A N 1
ATOM 707 C CA . PRO A 1 88 ? 19.769 21.995 23.258 1.00 70.56 88 PRO A CA 1
ATOM 708 C C . PRO A 1 88 ? 20.194 21.734 21.809 1.00 70.56 88 PRO A C 1
ATOM 710 O O . PRO A 1 88 ? 20.209 22.631 20.973 1.00 70.56 88 PRO A O 1
ATOM 713 N N . VAL A 1 89 ? 20.457 20.467 21.510 1.00 70.19 89 VAL A N 1
ATOM 714 C CA . VAL A 1 89 ? 20.816 19.953 20.192 1.00 70.19 89 VAL A CA 1
ATOM 715 C C . VAL A 1 89 ? 19.676 19.099 19.653 1.00 70.19 89 VAL A C 1
ATOM 717 O O . VAL A 1 89 ? 19.150 18.236 20.364 1.00 70.19 89 VAL A O 1
ATOM 720 N N . TYR A 1 90 ? 19.341 19.318 18.380 1.00 72.19 90 TYR A N 1
ATOM 721 C CA . TYR A 1 90 ? 18.284 18.597 17.664 1.00 72.19 90 TYR A CA 1
ATOM 722 C C . TYR A 1 90 ? 18.788 17.819 16.444 1.00 72.19 90 TYR A C 1
ATOM 724 O O . TYR A 1 90 ? 18.110 16.887 16.036 1.00 72.19 90 TYR A O 1
ATOM 732 N N . ALA A 1 91 ? 19.989 18.103 15.928 1.00 70.19 91 ALA A N 1
ATOM 733 C CA . ALA A 1 91 ? 20.621 17.383 14.817 1.00 70.19 91 ALA A CA 1
ATOM 734 C C . ALA A 1 91 ? 22.150 17.351 14.982 1.00 70.19 91 ALA A C 1
ATOM 736 O O . ALA A 1 91 ? 22.701 18.163 15.720 1.00 70.19 91 ALA A O 1
ATOM 737 N N . SER A 1 92 ? 22.840 16.373 14.389 1.00 74.56 92 SER A N 1
ATOM 738 C CA . SER A 1 92 ? 24.279 16.138 14.603 1.00 74.56 92 SER A CA 1
ATOM 739 C C . SER A 1 92 ? 24.861 15.202 13.532 1.00 74.56 92 SER A C 1
ATOM 741 O O . SER A 1 92 ? 24.102 14.519 12.843 1.00 74.56 92 SER A O 1
ATOM 743 N N . ASN A 1 93 ? 26.190 15.141 13.394 1.00 77.12 93 ASN A N 1
ATOM 744 C CA . ASN A 1 93 ? 26.860 14.190 12.505 1.00 77.12 93 ASN A CA 1
ATOM 745 C C . ASN A 1 93 ? 26.963 12.805 13.164 1.00 77.12 93 ASN A C 1
ATOM 747 O O . ASN A 1 93 ? 27.251 12.651 14.354 1.00 77.12 93 ASN A O 1
ATOM 751 N N . PHE A 1 94 ? 26.730 11.760 12.379 1.00 75.88 94 PHE A N 1
ATOM 752 C CA . PHE A 1 94 ? 26.735 10.385 12.870 1.00 75.88 94 PHE A CA 1
ATOM 753 C C . PHE A 1 94 ? 27.902 9.611 12.276 1.00 75.88 94 PHE A C 1
ATOM 755 O O . PHE A 1 94 ? 28.069 9.587 11.058 1.00 75.88 94 PHE A O 1
ATOM 762 N N . PHE A 1 95 ? 28.659 8.929 13.134 1.00 80.31 95 PHE A N 1
ATOM 763 C CA . PHE A 1 95 ? 29.769 8.081 12.725 1.00 80.31 95 PHE A CA 1
ATOM 764 C C . PHE A 1 95 ? 29.647 6.689 13.343 1.00 80.31 95 PHE A C 1
ATOM 766 O O . PHE A 1 95 ? 29.274 6.507 14.504 1.00 80.31 95 PHE A O 1
ATOM 773 N N . LEU A 1 96 ? 29.962 5.672 12.554 1.00 79.56 96 LEU A N 1
ATOM 774 C CA . LEU A 1 96 ? 29.906 4.282 12.973 1.00 79.56 96 LEU A CA 1
ATOM 775 C C . LEU A 1 96 ? 31.308 3.684 12.937 1.00 79.56 96 LEU A C 1
ATOM 777 O O . LEU A 1 96 ? 31.917 3.589 11.875 1.00 79.56 96 LEU A O 1
ATOM 781 N N . PHE A 1 97 ? 31.804 3.266 14.100 1.00 80.19 97 PHE A N 1
ATOM 782 C CA . PHE A 1 97 ? 33.063 2.547 14.232 1.00 80.19 97 PHE A CA 1
ATOM 783 C C . PHE A 1 97 ? 32.763 1.049 14.269 1.00 80.19 97 PHE A C 1
ATOM 785 O O . PHE A 1 97 ? 32.178 0.521 15.220 1.00 80.19 97 PHE A O 1
ATOM 792 N N . HIS A 1 98 ? 33.173 0.347 13.221 1.00 75.50 98 HIS A N 1
ATOM 793 C CA . HIS A 1 98 ? 33.149 -1.108 13.192 1.00 75.50 98 HIS A CA 1
ATOM 794 C C . HIS A 1 98 ? 34.391 -1.594 13.928 1.00 75.50 98 HIS A C 1
ATOM 796 O O . HIS A 1 98 ? 35.481 -1.524 13.371 1.00 75.50 98 HIS A O 1
ATOM 802 N N . ALA A 1 99 ? 34.248 -2.004 15.190 1.00 76.06 99 ALA A N 1
ATOM 803 C CA . ALA A 1 99 ? 35.392 -2.300 16.044 1.00 76.06 99 ALA A CA 1
ATOM 804 C C . ALA A 1 99 ? 35.175 -3.532 16.932 1.00 76.06 99 ALA A C 1
ATOM 806 O O . ALA A 1 99 ? 34.192 -3.626 17.664 1.00 76.06 99 ALA A O 1
ATOM 807 N N . HIS A 1 100 ? 36.123 -4.468 16.923 1.00 72.06 100 HIS A N 1
ATOM 808 C CA . HIS A 1 100 ? 36.067 -5.685 17.735 1.00 72.06 100 HIS A CA 1
ATOM 809 C C . HIS A 1 100 ? 36.829 -5.512 19.035 1.00 72.06 100 HIS A C 1
ATOM 811 O O . HIS A 1 100 ? 38.014 -5.212 19.009 1.00 72.06 100 HIS A O 1
ATOM 817 N N . MET A 1 101 ? 36.179 -5.765 20.167 1.00 80.44 101 MET A N 1
ATOM 818 C CA . MET A 1 101 ? 36.827 -5.735 21.480 1.00 80.44 101 MET A CA 1
ATOM 819 C C . MET A 1 101 ? 36.095 -6.641 22.477 1.00 80.44 101 MET A C 1
ATOM 821 O O . MET A 1 101 ? 35.003 -7.143 22.186 1.00 80.44 101 MET A O 1
ATOM 825 N N . SER A 1 102 ? 36.693 -6.889 23.646 1.00 73.75 102 SER A N 1
ATOM 826 C CA . SER A 1 102 ? 36.031 -7.644 24.719 1.00 73.75 102 SER A CA 1
ATOM 827 C C . SER A 1 102 ? 34.828 -6.879 25.285 1.00 73.75 102 SER A C 1
ATOM 829 O O . SER A 1 102 ? 34.710 -5.661 25.133 1.00 73.75 102 SER A O 1
ATOM 831 N N . THR A 1 103 ? 33.899 -7.588 25.931 1.00 71.19 103 THR A N 1
ATOM 832 C CA . THR A 1 103 ? 32.691 -6.964 26.504 1.00 71.19 103 THR A CA 1
ATOM 833 C C . THR A 1 103 ? 33.065 -5.973 27.606 1.00 71.19 103 THR A C 1
ATOM 835 O O . THR A 1 103 ? 32.467 -4.903 27.720 1.00 71.19 103 THR A O 1
ATOM 838 N N . GLU A 1 104 ? 34.082 -6.332 28.383 1.00 73.88 104 GLU A N 1
ATOM 839 C CA . GLU A 1 104 ? 34.649 -5.570 29.486 1.00 73.88 104 GLU A CA 1
ATOM 840 C C . GLU A 1 104 ? 35.291 -4.282 28.959 1.00 73.88 104 GLU A C 1
ATOM 842 O O . GLU A 1 104 ? 34.905 -3.189 29.377 1.00 73.88 104 GLU A O 1
ATOM 847 N N . ALA A 1 105 ? 36.176 -4.398 27.960 1.00 71.94 105 ALA A N 1
ATOM 848 C CA . ALA A 1 105 ? 36.829 -3.253 27.332 1.00 71.94 105 ALA A CA 1
ATOM 849 C C . ALA A 1 105 ? 35.811 -2.314 26.678 1.00 71.94 105 ALA A C 1
ATOM 851 O O . ALA A 1 105 ? 35.866 -1.102 26.858 1.00 71.94 105 ALA A O 1
ATOM 852 N N . ARG A 1 106 ? 34.809 -2.865 25.986 1.00 79.94 106 ARG A N 1
ATOM 853 C CA . ARG A 1 106 ? 33.739 -2.083 25.359 1.00 79.94 106 ARG A CA 1
ATOM 854 C C . ARG A 1 106 ? 32.972 -1.235 26.364 1.00 79.94 106 ARG A C 1
ATOM 856 O O . ARG A 1 106 ? 32.652 -0.082 26.083 1.00 79.94 106 ARG A O 1
ATOM 863 N N . ASN A 1 107 ? 32.614 -1.812 27.508 1.00 78.19 107 ASN A N 1
ATOM 864 C CA . ASN A 1 107 ? 31.865 -1.092 28.532 1.00 78.19 107 ASN A CA 1
ATOM 865 C C . ASN A 1 107 ? 32.731 0.015 29.163 1.00 78.19 107 ASN A C 1
ATOM 867 O O . ASN A 1 107 ? 32.220 1.115 29.384 1.00 78.19 107 ASN A O 1
ATOM 871 N N . ALA A 1 108 ? 34.030 -0.239 29.365 1.00 81.00 108 ALA A N 1
ATOM 872 C CA . ALA A 1 108 ? 34.992 0.762 29.826 1.00 81.00 108 ALA A CA 1
ATOM 873 C C . ALA A 1 108 ? 35.138 1.920 28.822 1.00 81.00 108 ALA A C 1
ATOM 875 O O . ALA A 1 108 ? 34.897 3.076 29.172 1.00 81.00 108 ALA A O 1
ATOM 876 N N . THR A 1 109 ? 35.401 1.616 27.549 1.00 81.25 109 THR A N 1
ATOM 877 C CA . THR A 1 109 ? 35.508 2.613 26.475 1.00 81.25 109 THR A CA 1
ATOM 878 C C . THR A 1 109 ? 34.219 3.409 26.301 1.00 81.25 109 THR A C 1
ATOM 880 O O . THR A 1 109 ? 34.258 4.632 26.191 1.00 81.25 109 THR A O 1
ATOM 883 N N . LYS A 1 110 ? 33.052 2.751 26.342 1.00 82.56 110 LYS A N 1
ATOM 884 C CA . LYS A 1 110 ? 31.755 3.438 26.294 1.00 82.56 110 LYS A CA 1
ATOM 885 C C . LYS A 1 110 ? 31.632 4.458 27.425 1.00 82.56 110 LYS A C 1
ATOM 887 O O . LYS A 1 110 ? 31.157 5.560 27.177 1.00 82.56 110 LYS A O 1
ATOM 892 N N . SER A 1 111 ? 32.040 4.100 28.643 1.00 84.38 111 SER A N 1
ATOM 893 C CA . SER A 1 111 ? 31.996 5.009 29.791 1.00 84.38 111 SER A CA 1
ATOM 894 C C . SER A 1 111 ? 32.873 6.243 29.566 1.00 84.38 111 SER A C 1
ATOM 896 O O . SER A 1 111 ? 32.411 7.361 29.775 1.00 84.38 111 SER A O 1
ATOM 898 N N . ILE A 1 112 ? 34.093 6.062 29.054 1.00 85.06 112 ILE A N 1
ATOM 899 C CA . ILE A 1 112 ? 35.021 7.165 28.762 1.00 85.06 112 ILE A CA 1
ATOM 900 C C . ILE A 1 112 ? 34.427 8.106 27.708 1.00 85.06 112 ILE A C 1
ATOM 902 O O . ILE A 1 112 ? 34.304 9.308 27.934 1.00 85.06 112 ILE A O 1
ATOM 906 N N . LEU A 1 113 ? 33.967 7.553 26.586 1.00 84.38 113 LEU A N 1
ATOM 907 C CA . LEU A 1 113 ? 33.411 8.333 25.479 1.00 84.38 113 LEU A CA 1
ATOM 908 C C . LEU A 1 113 ? 32.074 9.001 25.846 1.00 84.38 113 LEU A C 1
ATOM 910 O O . LEU A 1 113 ? 31.761 10.092 25.374 1.00 84.38 113 LEU A O 1
ATOM 914 N N . LEU A 1 114 ? 31.290 8.403 26.749 1.00 81.69 114 LEU A N 1
ATOM 915 C CA . LEU A 1 114 ? 30.086 9.034 27.294 1.00 81.69 114 LEU A CA 1
ATOM 916 C C . LEU A 1 114 ? 30.381 10.303 28.094 1.00 81.69 114 LEU A C 1
ATOM 918 O O . LEU A 1 114 ? 29.476 11.126 28.204 1.00 81.69 114 LEU A O 1
ATOM 922 N N . HIS A 1 115 ? 31.592 10.484 28.618 1.00 84.00 115 HIS A N 1
ATOM 923 C CA . HIS A 1 115 ? 32.000 11.691 29.343 1.00 84.00 115 HIS A CA 1
ATOM 924 C C . HIS A 1 115 ? 32.813 12.661 28.481 1.00 84.00 115 HIS A C 1
ATOM 926 O O . HIS A 1 115 ? 33.083 13.777 28.917 1.00 84.00 115 HIS A O 1
ATOM 932 N N . ASP A 1 116 ? 33.132 12.285 27.241 1.00 82.19 116 ASP A N 1
ATOM 933 C CA . ASP A 1 116 ? 33.784 13.171 26.283 1.00 82.19 116 ASP A CA 1
ATOM 934 C C . ASP A 1 116 ? 32.895 14.396 26.007 1.00 82.19 116 ASP A C 1
ATOM 936 O O . ASP A 1 116 ? 31.682 14.276 25.784 1.00 82.19 116 ASP A O 1
ATOM 940 N N . LEU A 1 117 ? 33.499 15.581 26.091 1.00 76.81 117 LEU A N 1
ATOM 941 C CA . LEU A 1 117 ? 32.817 16.866 25.995 1.00 76.81 117 LEU A CA 1
ATOM 942 C C . LEU A 1 117 ? 32.336 17.183 24.570 1.00 76.81 117 LEU A C 1
ATOM 944 O O . LEU A 1 117 ? 31.316 17.860 24.431 1.00 76.81 117 LEU A O 1
ATOM 948 N N . ASP A 1 118 ? 33.007 16.653 23.543 1.00 77.12 118 ASP A N 1
ATOM 949 C CA . ASP A 1 118 ? 32.638 16.847 22.131 1.00 77.12 118 ASP A CA 1
ATOM 950 C C . ASP A 1 118 ? 31.563 15.838 21.670 1.00 77.12 118 ASP A C 1
ATOM 952 O O . ASP A 1 118 ? 31.010 15.943 20.572 1.00 77.12 118 ASP A O 1
ATOM 956 N N . MET A 1 119 ? 31.229 14.846 22.508 1.00 77.31 119 MET A N 1
ATOM 957 C CA . MET A 1 119 ? 30.249 13.807 22.184 1.00 77.31 119 MET A CA 1
ATOM 958 C C . MET A 1 119 ? 28.883 14.075 22.814 1.00 77.31 119 MET A C 1
ATOM 960 O O . MET A 1 119 ? 28.715 14.080 24.038 1.00 77.31 119 MET A O 1
ATOM 964 N N . VAL A 1 120 ? 27.856 14.189 21.971 1.00 70.75 120 VAL A N 1
ATOM 965 C CA . VAL A 1 120 ? 26.459 14.363 22.411 1.00 70.75 120 VAL A CA 1
ATOM 966 C C . VAL A 1 120 ? 25.823 13.025 22.794 1.00 70.75 120 VAL A C 1
ATOM 968 O O . VAL A 1 120 ? 24.978 12.958 23.689 1.00 70.75 120 VAL A O 1
ATOM 971 N N . HIS A 1 121 ? 26.205 11.939 22.118 1.00 78.38 121 HIS A N 1
ATOM 972 C CA . HIS A 1 121 ? 25.660 10.615 22.390 1.00 78.38 121 HIS A CA 1
ATOM 973 C C . HIS A 1 121 ? 26.617 9.500 21.967 1.00 78.38 121 HIS A C 1
ATOM 975 O O . HIS A 1 121 ? 27.193 9.534 20.885 1.00 78.38 121 HIS A O 1
ATOM 981 N N . VAL A 1 122 ? 26.722 8.466 22.797 1.00 80.25 122 VAL A N 1
ATOM 982 C CA . VAL A 1 122 ? 27.500 7.262 22.500 1.00 80.25 122 VAL A CA 1
ATOM 983 C C . VAL A 1 122 ? 26.607 6.053 22.715 1.00 80.25 122 VAL A C 1
ATOM 985 O O . VAL A 1 122 ? 26.045 5.863 23.797 1.00 80.25 122 VAL A O 1
ATOM 988 N N . ALA A 1 123 ? 26.476 5.229 21.680 1.00 77.94 123 ALA A N 1
ATOM 989 C CA . ALA A 1 123 ? 25.679 4.016 21.714 1.00 77.94 123 ALA A CA 1
ATOM 990 C C . ALA A 1 123 ? 26.515 2.816 21.268 1.00 77.94 123 ALA A C 1
ATOM 992 O O . ALA A 1 123 ? 27.442 2.922 20.476 1.00 77.94 123 ALA A O 1
ATOM 993 N N . VAL A 1 124 ? 26.173 1.643 21.781 1.00 75.12 124 VAL A N 1
ATOM 994 C CA . VAL A 1 124 ? 26.755 0.383 21.320 1.00 75.12 124 VAL A CA 1
ATOM 995 C C . VAL A 1 124 ? 25.660 -0.342 20.569 1.00 75.12 124 VAL A C 1
ATOM 997 O O . VAL A 1 124 ? 24.601 -0.590 21.144 1.00 75.12 124 VAL A O 1
ATOM 1000 N N . VAL A 1 125 ? 25.912 -0.669 19.306 1.00 67.12 125 VAL A N 1
ATOM 1001 C CA . VAL A 1 125 ? 24.979 -1.437 18.488 1.00 67.12 125 VAL A CA 1
ATOM 1002 C C . VAL A 1 125 ? 25.463 -2.886 18.492 1.00 67.12 125 VAL A C 1
ATOM 1004 O O . VAL A 1 125 ? 26.541 -3.180 17.964 1.00 67.12 125 VAL A O 1
ATOM 1007 N N . PRO A 1 126 ? 24.727 -3.814 19.128 1.00 56.03 126 PRO A N 1
ATOM 1008 C CA . PRO A 1 126 ? 25.069 -5.220 19.037 1.00 56.03 126 PRO A CA 1
ATOM 1009 C C . PRO A 1 126 ? 24.913 -5.647 17.579 1.00 56.03 126 PRO A C 1
ATOM 1011 O O . PRO A 1 126 ? 23.831 -5.556 17.003 1.00 56.03 126 PRO A O 1
ATOM 1014 N N . VAL A 1 127 ? 26.006 -6.103 16.974 1.00 56.00 127 VAL A N 1
ATOM 1015 C CA . VAL A 1 127 ? 25.912 -6.837 15.715 1.00 56.00 127 VAL A CA 1
ATOM 1016 C C . VAL A 1 127 ? 25.389 -8.222 16.094 1.00 56.00 127 VAL A C 1
ATOM 1018 O O . VAL A 1 127 ? 25.912 -8.797 17.058 1.00 56.00 127 VAL A O 1
ATOM 1021 N N . PRO A 1 128 ? 24.364 -8.763 15.408 1.00 50.06 128 PRO A N 1
ATOM 1022 C CA . PRO A 1 128 ? 23.967 -10.151 15.595 1.00 50.06 128 PRO A CA 1
ATOM 1023 C C . PRO A 1 128 ? 25.227 -11.010 15.552 1.00 50.06 128 PRO A C 1
ATOM 1025 O O . PRO A 1 128 ? 26.043 -10.854 14.640 1.00 50.06 128 PRO A O 1
ATOM 1028 N N . THR A 1 129 ? 25.440 -11.841 16.576 1.00 46.94 129 THR A N 1
ATOM 1029 C CA . THR A 1 129 ? 26.581 -12.760 16.616 1.00 46.94 129 THR A CA 1
ATOM 1030 C C . THR A 1 129 ? 26.692 -13.428 15.260 1.00 46.94 129 THR A C 1
ATOM 1032 O O . THR A 1 129 ? 25.698 -13.972 14.774 1.00 46.94 129 THR A O 1
ATOM 1035 N N . ALA A 1 130 ? 27.878 -13.339 14.647 1.00 46.72 130 ALA A N 1
ATOM 1036 C CA . ALA A 1 130 ? 28.176 -14.088 13.441 1.00 46.72 130 ALA A CA 1
ATOM 1037 C C . ALA A 1 130 ? 27.672 -15.515 13.663 1.00 46.72 130 ALA A C 1
ATOM 1039 O O . ALA A 1 130 ? 27.958 -16.105 14.714 1.00 46.72 130 ALA A O 1
ATOM 1040 N N . GLN A 1 131 ? 26.883 -16.024 12.713 1.00 47.25 131 GLN A N 1
ATOM 1041 C CA . GLN A 1 131 ? 26.578 -17.447 12.657 1.00 47.25 131 GLN A CA 1
ATOM 1042 C C . GLN A 1 131 ? 27.894 -18.202 12.897 1.00 47.25 131 GLN A C 1
ATOM 1044 O O . GLN A 1 131 ? 28.941 -17.711 12.445 1.00 47.25 131 GLN A O 1
ATOM 1049 N N . PRO A 1 132 ? 27.882 -19.314 13.661 1.00 44.50 132 PRO A N 1
ATOM 1050 C CA . PRO A 1 132 ? 29.100 -20.088 13.870 1.00 44.50 132 PRO A CA 1
ATOM 1051 C C . PRO A 1 132 ? 29.772 -20.266 12.507 1.00 44.50 132 PRO A C 1
ATOM 1053 O O . PRO A 1 132 ? 29.045 -20.465 11.528 1.00 44.50 132 PRO A O 1
ATOM 1056 N N . PRO A 1 133 ? 31.104 -20.089 12.409 1.00 44.16 133 PRO A N 1
ATOM 1057 C CA . PRO A 1 133 ? 31.776 -20.139 11.122 1.00 44.16 133 PRO A CA 1
ATOM 1058 C C . PRO A 1 133 ? 31.318 -21.415 10.432 1.00 44.16 133 PRO A C 1
ATOM 1060 O O . PRO A 1 133 ? 31.477 -22.501 10.994 1.00 44.16 133 PRO A O 1
ATOM 1063 N N . ILE A 1 134 ? 30.671 -21.273 9.271 1.00 55.47 134 ILE A N 1
ATOM 1064 C CA . ILE A 1 134 ? 30.325 -22.424 8.448 1.00 55.47 134 ILE A CA 1
ATOM 1065 C C . ILE A 1 134 ? 31.675 -23.056 8.142 1.00 55.47 134 ILE A C 1
ATOM 1067 O O . ILE A 1 134 ? 32.491 -22.479 7.420 1.00 55.47 134 ILE A O 1
ATOM 1071 N N . LYS A 1 135 ? 31.968 -24.172 8.811 1.00 50.66 135 LYS A N 1
ATOM 1072 C CA . LYS A 1 135 ? 33.212 -24.900 8.616 1.00 50.66 135 LYS A CA 1
ATOM 1073 C C . LYS A 1 135 ? 33.213 -25.272 7.141 1.00 50.66 135 LYS A C 1
ATOM 1075 O O . LYS A 1 135 ? 32.276 -25.932 6.700 1.00 50.66 135 LYS A O 1
ATOM 1080 N N . CYS A 1 136 ? 34.189 -24.761 6.388 1.00 49.06 136 CYS A N 1
ATOM 1081 C CA . CYS A 1 136 ? 34.306 -25.021 4.959 1.00 49.06 136 CYS A CA 1
ATOM 1082 C C . CYS A 1 136 ? 34.235 -26.535 4.756 1.00 49.06 136 CYS A C 1
ATOM 1084 O O . CYS A 1 136 ? 35.135 -27.266 5.161 1.00 49.06 136 CYS A O 1
ATOM 1086 N N . ASN A 1 137 ? 33.122 -27.000 4.204 1.00 60.16 137 ASN A N 1
ATOM 1087 C CA . ASN A 1 137 ? 32.825 -28.409 4.002 1.00 60.16 137 ASN A CA 1
ATOM 1088 C C . ASN A 1 137 ? 33.253 -28.829 2.593 1.00 60.16 137 ASN A C 1
ATOM 1090 O O . ASN A 1 137 ? 32.633 -29.705 2.004 1.00 60.16 137 ASN A O 1
ATOM 1094 N N . LEU A 1 138 ? 34.297 -28.193 2.046 1.00 58.28 138 LEU A N 1
ATOM 1095 C CA . LEU A 1 138 ? 34.803 -28.474 0.705 1.00 58.28 138 LEU A CA 1
ATOM 1096 C C . LEU A 1 138 ? 35.125 -29.965 0.546 1.00 58.28 138 LEU A C 1
ATOM 1098 O O . LEU A 1 138 ? 34.774 -30.548 -0.469 1.00 58.28 138 LEU A O 1
ATOM 1102 N N . GLU A 1 139 ? 35.679 -30.601 1.580 1.00 65.62 139 GLU A N 1
ATOM 1103 C CA . GLU A 1 139 ? 35.901 -32.052 1.609 1.00 65.62 139 GLU A CA 1
ATOM 1104 C C . GLU A 1 139 ? 34.605 -32.871 1.501 1.00 65.62 139 GLU A C 1
ATOM 1106 O O . GLU A 1 139 ? 34.629 -33.904 0.850 1.00 65.62 139 GLU A O 1
ATOM 1111 N N . GLU A 1 140 ? 33.474 -32.421 2.061 1.00 64.31 140 GLU A N 1
ATOM 1112 C CA . GLU A 1 140 ? 32.161 -33.082 1.908 1.00 64.31 140 GLU A CA 1
ATOM 1113 C C . GLU A 1 140 ? 31.485 -32.781 0.566 1.00 64.31 140 GLU A C 1
ATOM 1115 O O . GLU A 1 140 ? 30.870 -33.648 -0.050 1.00 64.31 140 GLU A O 1
ATOM 1120 N N . ILE A 1 141 ? 31.620 -31.551 0.067 1.00 63.72 141 ILE A N 1
ATOM 1121 C CA . ILE A 1 141 ? 31.098 -31.156 -1.248 1.00 63.72 141 ILE A CA 1
ATOM 1122 C C . ILE A 1 141 ? 31.804 -31.946 -2.360 1.00 63.72 141 ILE A C 1
ATOM 1124 O O . ILE A 1 141 ? 31.170 -32.309 -3.353 1.00 63.72 141 ILE A O 1
ATOM 1128 N N . LEU A 1 142 ? 33.093 -32.245 -2.182 1.00 68.31 142 LEU A N 1
ATOM 1129 C CA . LEU A 1 142 ? 33.889 -33.032 -3.121 1.00 68.31 142 LEU A CA 1
ATOM 1130 C C . LEU A 1 142 ? 33.666 -34.551 -3.002 1.00 68.31 142 LEU A C 1
ATOM 1132 O O . LEU A 1 142 ? 34.121 -35.274 -3.889 1.00 68.31 142 LEU A O 1
ATOM 1136 N N . LYS A 1 143 ? 32.944 -35.054 -1.985 1.00 75.50 143 LYS A N 1
ATOM 1137 C CA . LYS A 1 143 ? 32.562 -36.476 -1.938 1.00 75.50 143 LYS A CA 1
ATOM 1138 C C . LYS A 1 143 ? 31.518 -36.814 -3.011 1.00 75.50 143 LYS A C 1
ATOM 1140 O O . LYS A 1 143 ? 30.661 -35.969 -3.319 1.00 75.50 143 LYS A O 1
ATOM 1145 N N . PRO A 1 144 ? 31.539 -38.049 -3.552 1.00 65.81 144 PRO A N 1
ATOM 1146 C CA . PRO A 1 144 ? 30.484 -38.554 -4.423 1.00 65.81 144 PRO A CA 1
ATOM 1147 C C . PRO A 1 144 ? 29.107 -38.427 -3.749 1.00 65.81 144 PRO A C 1
ATOM 1149 O O . PRO A 1 144 ? 29.018 -38.602 -2.532 1.00 65.81 144 PRO A O 1
ATOM 1152 N N . PRO A 1 145 ? 28.018 -38.170 -4.499 1.00 58.28 145 PRO A N 1
ATOM 1153 C CA . PRO A 1 145 ? 26.679 -37.984 -3.928 1.00 58.28 145 PRO A CA 1
ATOM 1154 C C . PRO A 1 145 ? 26.210 -39.110 -2.993 1.00 58.28 145 PRO A C 1
ATOM 1156 O O . PRO A 1 145 ? 25.434 -38.845 -2.084 1.00 58.28 145 PRO A O 1
ATOM 1159 N N . SER A 1 146 ? 26.701 -40.338 -3.186 1.00 66.19 146 SER A N 1
ATOM 1160 C CA . SER A 1 146 ? 26.398 -41.517 -2.364 1.00 66.19 146 SER A CA 1
ATOM 1161 C C . SER A 1 146 ? 27.027 -41.508 -0.966 1.00 66.19 146 SER A C 1
ATOM 1163 O O . SER A 1 146 ? 26.602 -42.280 -0.115 1.00 66.19 146 SER A O 1
ATOM 1165 N N . GLU A 1 147 ? 28.048 -40.680 -0.730 1.00 61.09 147 GLU A N 1
ATOM 1166 C CA . GLU A 1 147 ? 28.852 -40.669 0.504 1.00 61.09 147 GLU A CA 1
ATOM 1167 C C . GLU A 1 147 ? 28.676 -39.393 1.338 1.00 61.09 147 GLU A C 1
ATOM 1169 O O . GLU A 1 147 ? 29.309 -39.233 2.385 1.00 61.09 147 GLU A O 1
ATOM 1174 N N . ARG A 1 148 ? 27.819 -38.475 0.885 1.00 67.44 148 ARG A N 1
ATOM 1175 C CA . ARG A 1 148 ? 27.499 -37.252 1.622 1.00 67.44 148 ARG A CA 1
ATOM 1176 C C . ARG A 1 148 ? 26.543 -37.589 2.761 1.00 67.44 148 ARG A C 1
ATOM 1178 O O . ARG A 1 148 ? 25.517 -38.224 2.542 1.00 67.44 148 ARG A O 1
ATOM 1185 N N . GLN A 1 149 ? 26.854 -37.145 3.976 1.00 58.50 149 GLN A N 1
ATOM 1186 C CA . GLN A 1 149 ? 25.914 -37.256 5.094 1.00 58.50 149 GLN A CA 1
ATOM 1187 C C . GLN A 1 149 ? 24.761 -36.253 4.933 1.00 58.50 149 GLN A C 1
ATOM 1189 O O . GLN A 1 149 ? 24.993 -35.064 4.694 1.00 58.50 149 GLN A O 1
ATOM 1194 N N . ASP A 1 150 ? 23.522 -36.718 5.113 1.00 46.50 150 ASP A N 1
ATOM 1195 C CA . ASP A 1 150 ? 22.316 -35.890 5.057 1.00 46.50 150 ASP A CA 1
ATOM 1196 C C . ASP A 1 150 ? 22.309 -34.846 6.182 1.00 46.50 150 ASP A C 1
ATOM 1198 O O . ASP A 1 150 ? 21.959 -35.105 7.335 1.00 46.50 150 ASP A O 1
ATOM 1202 N N . PHE A 1 151 ? 22.663 -33.610 5.837 1.00 43.75 151 PHE A N 1
ATOM 1203 C CA . PHE A 1 151 ? 22.739 -32.487 6.776 1.00 43.75 151 PHE A CA 1
ATOM 1204 C C . PHE A 1 151 ? 21.367 -32.050 7.339 1.00 43.75 151 PHE A C 1
ATOM 1206 O O . PHE A 1 151 ? 21.291 -31.202 8.231 1.00 43.75 151 PHE A O 1
ATOM 1213 N N . VAL A 1 152 ? 20.271 -32.637 6.844 1.00 42.88 152 VAL A N 1
ATOM 1214 C CA . VAL A 1 152 ? 18.881 -32.282 7.177 1.00 42.88 152 VAL A CA 1
ATOM 1215 C C . VAL A 1 152 ? 18.501 -32.672 8.616 1.00 42.88 152 VAL A C 1
ATOM 1217 O O . VAL A 1 152 ? 17.637 -32.038 9.216 1.00 42.88 152 VAL A O 1
ATOM 1220 N N . ALA A 1 153 ? 19.182 -33.646 9.230 1.00 40.56 153 ALA A N 1
ATOM 1221 C CA . ALA A 1 153 ? 18.783 -34.191 10.533 1.00 40.56 153 ALA A CA 1
ATOM 1222 C C . ALA A 1 153 ? 19.202 -33.357 11.768 1.00 40.56 153 ALA A C 1
ATOM 1224 O O . ALA A 1 153 ? 18.735 -33.635 12.870 1.00 40.56 153 ALA A O 1
ATOM 1225 N N . SER A 1 154 ? 20.059 -32.333 11.629 1.00 36.03 154 SER A N 1
ATOM 1226 C CA . SER A 1 154 ? 20.589 -31.569 12.784 1.00 36.03 154 SER A CA 1
ATOM 1227 C C . SER A 1 154 ? 19.907 -30.215 13.046 1.00 36.03 154 SER A C 1
ATOM 1229 O O . SER A 1 154 ? 20.198 -29.555 14.044 1.00 36.03 154 SER A O 1
ATOM 1231 N N . LEU A 1 155 ? 18.956 -29.806 12.200 1.00 37.41 155 LEU A N 1
ATOM 1232 C CA . LEU A 1 155 ? 18.216 -28.543 12.322 1.00 37.41 155 LEU A CA 1
ATOM 1233 C C . LEU A 1 155 ? 16.834 -28.742 12.969 1.00 37.41 155 LEU A C 1
ATOM 1235 O O . LEU A 1 155 ? 15.795 -28.493 12.367 1.00 37.41 155 LEU A O 1
ATOM 1239 N N . SER A 1 156 ? 16.816 -29.135 14.242 1.00 30.02 156 SER A N 1
ATOM 1240 C CA . SER A 1 156 ? 15.640 -29.004 15.121 1.00 30.02 156 SER A CA 1
ATOM 1241 C C . SER A 1 156 ? 16.074 -28.181 16.342 1.00 30.02 156 SER A C 1
ATOM 1243 O O . SER A 1 156 ? 16.974 -28.606 17.056 1.00 30.02 156 SER A O 1
ATOM 1245 N N . ARG A 1 157 ? 15.563 -26.980 16.646 1.00 34.69 157 ARG A N 1
ATOM 1246 C CA . ARG A 1 157 ? 14.154 -26.596 16.810 1.00 34.69 157 ARG A CA 1
ATOM 1247 C C . ARG A 1 157 ? 13.926 -25.102 16.499 1.00 34.69 157 ARG A C 1
ATOM 1249 O O . ARG A 1 157 ? 14.143 -24.238 17.343 1.00 34.69 157 ARG A O 1
ATOM 1256 N N . VAL A 1 158 ? 13.398 -24.821 15.317 1.00 31.97 158 VAL A N 1
ATOM 1257 C CA . VAL A 1 158 ? 12.326 -23.830 15.110 1.00 31.97 158 VAL A CA 1
ATOM 1258 C C . VAL A 1 158 ? 11.115 -24.699 14.757 1.00 31.97 158 VAL A C 1
ATOM 1260 O O . VAL A 1 158 ? 11.330 -25.675 14.036 1.00 31.97 158 VAL A O 1
ATOM 1263 N N . PRO A 1 159 ? 9.897 -24.488 15.291 1.00 27.75 159 PRO A N 1
ATOM 1264 C CA . PRO A 1 159 ? 8.780 -25.374 14.972 1.00 27.75 159 PRO A CA 1
ATOM 1265 C C . PRO A 1 159 ? 8.569 -25.393 13.454 1.00 27.75 159 PRO A C 1
ATOM 1267 O O . PRO A 1 159 ? 8.182 -24.391 12.854 1.00 27.75 159 PRO A O 1
ATOM 1270 N N . ALA A 1 160 ? 8.897 -26.529 12.839 1.00 28.06 160 ALA A N 1
ATOM 1271 C CA . ALA A 1 160 ? 8.649 -26.784 11.438 1.00 28.06 160 ALA A CA 1
ATOM 1272 C C . ALA A 1 160 ? 7.136 -26.904 11.263 1.00 28.06 160 ALA A C 1
ATOM 1274 O O . ALA A 1 160 ? 6.501 -27.791 11.832 1.00 28.06 160 ALA A O 1
ATOM 1275 N N . ILE A 1 161 ? 6.552 -25.990 10.493 1.00 31.39 161 ILE A N 1
ATOM 1276 C CA . ILE A 1 161 ? 5.238 -26.220 9.906 1.00 31.39 161 ILE A CA 1
ATOM 1277 C C . ILE A 1 161 ? 5.444 -27.369 8.916 1.00 31.39 161 ILE A C 1
ATOM 1279 O O . ILE A 1 161 ? 6.194 -27.226 7.951 1.00 31.39 161 ILE A O 1
ATOM 1283 N N . MET A 1 162 ? 4.841 -28.523 9.199 1.00 23.97 162 MET A N 1
ATOM 1284 C CA . MET A 1 162 ? 4.851 -29.682 8.312 1.00 23.97 162 MET A CA 1
ATOM 1285 C C . MET A 1 162 ? 4.259 -29.270 6.958 1.00 23.97 162 MET A C 1
ATOM 1287 O O . MET A 1 162 ? 3.079 -28.948 6.852 1.00 23.97 162 MET A O 1
ATOM 1291 N N . VAL A 1 163 ? 5.088 -29.279 5.913 1.00 35.34 163 VAL A N 1
ATOM 1292 C CA . VAL A 1 163 ? 4.688 -29.011 4.516 1.00 35.34 163 VAL A CA 1
ATOM 1293 C C . VAL A 1 163 ? 3.884 -30.192 3.932 1.00 35.34 163 VAL A C 1
ATOM 1295 O O . VAL A 1 163 ? 3.452 -30.144 2.787 1.00 35.34 163 VAL A O 1
ATOM 1298 N N . SER A 1 164 ? 3.625 -31.250 4.713 1.00 29.69 164 SER A N 1
ATOM 1299 C CA . SER A 1 164 ? 2.854 -32.424 4.278 1.00 29.69 164 SER A CA 1
ATOM 1300 C C . SER A 1 164 ? 1.339 -32.213 4.241 1.00 29.69 164 SER A C 1
ATOM 1302 O O . SER A 1 164 ? 0.659 -32.967 3.557 1.00 29.69 164 SER A O 1
ATOM 1304 N N . ASP A 1 165 ? 0.813 -31.180 4.907 1.00 27.31 165 ASP A N 1
ATOM 1305 C CA . ASP A 1 165 ? -0.625 -30.858 4.855 1.00 27.31 165 ASP A CA 1
ATOM 1306 C C . ASP A 1 165 ? -0.956 -29.869 3.722 1.00 27.31 165 ASP A C 1
ATOM 1308 O O . ASP A 1 165 ? -2.115 -29.536 3.487 1.00 27.31 165 ASP A O 1
ATOM 1312 N N . TYR A 1 166 ? 0.063 -29.409 2.987 1.00 30.31 166 TYR A N 1
ATOM 1313 C CA . TYR A 1 166 ? -0.073 -28.576 1.794 1.00 30.31 166 TYR A CA 1
ATOM 1314 C C . TYR A 1 166 ? 0.080 -29.425 0.527 1.00 30.31 166 TYR A C 1
ATOM 1316 O O . TYR A 1 166 ? 0.852 -29.112 -0.378 1.00 30.31 166 TYR A O 1
ATOM 1324 N N . VAL A 1 167 ? -0.711 -30.494 0.428 1.00 28.52 167 VAL A N 1
ATOM 1325 C CA . VAL A 1 167 ? -1.096 -31.006 -0.889 1.00 28.52 167 VAL A CA 1
ATOM 1326 C C . VAL A 1 167 ? -2.016 -29.944 -1.497 1.00 28.52 167 VAL A C 1
ATOM 1328 O O . VAL A 1 167 ? -3.232 -29.981 -1.335 1.00 28.52 167 VAL A O 1
ATOM 1331 N N . ARG A 1 168 ? -1.428 -28.937 -2.160 1.00 30.28 168 ARG A N 1
ATOM 1332 C CA . ARG A 1 168 ? -2.145 -28.215 -3.215 1.00 30.28 168 ARG A CA 1
ATOM 1333 C C . ARG A 1 168 ? -2.538 -29.291 -4.226 1.00 30.28 168 ARG A C 1
ATOM 1335 O O . ARG A 1 168 ? -1.672 -30.023 -4.710 1.00 30.28 168 ARG A O 1
ATOM 1342 N N . SER A 1 169 ? -3.829 -29.396 -4.529 1.00 26.84 169 SER A N 1
ATOM 1343 C CA . SER A 1 169 ? -4.241 -29.984 -5.797 1.00 26.84 169 SER A CA 1
ATOM 1344 C C . SER A 1 169 ? -3.397 -29.333 -6.908 1.00 26.84 169 SER A C 1
ATOM 1346 O O . SER A 1 169 ? -3.155 -28.124 -6.867 1.00 26.84 169 SER A O 1
ATOM 1348 N N . PRO A 1 170 ? -2.907 -30.095 -7.898 1.00 31.59 170 PRO A N 1
ATOM 1349 C CA . PRO A 1 170 ? -2.143 -29.561 -9.030 1.00 31.59 170 PRO A CA 1
ATOM 1350 C C . PRO A 1 170 ? -3.008 -28.723 -9.992 1.00 31.59 170 PRO A C 1
ATOM 1352 O O . PRO A 1 170 ? -2.619 -28.452 -11.123 1.00 31.59 170 PRO A O 1
ATOM 1355 N N . THR A 1 171 ? -4.182 -28.295 -9.543 1.00 29.94 171 THR A N 1
ATOM 1356 C CA . THR A 1 171 ? -5.097 -27.408 -10.234 1.00 29.94 171 THR A CA 1
ATOM 1357 C C . THR A 1 171 ? -5.242 -26.167 -9.365 1.00 29.94 171 THR A C 1
ATOM 1359 O O . THR A 1 171 ? -5.611 -26.258 -8.194 1.00 29.94 171 THR A O 1
ATOM 1362 N N . GLY A 1 172 ? -4.914 -24.999 -9.917 1.00 35.72 172 GLY A N 1
ATOM 1363 C CA . GLY A 1 172 ? -5.224 -23.696 -9.332 1.00 35.72 172 GLY A CA 1
ATOM 1364 C C . GLY A 1 172 ? -6.732 -23.462 -9.269 1.00 35.72 172 GLY A C 1
ATOM 1365 O O . GLY A 1 172 ? -7.255 -22.557 -9.908 1.00 35.72 172 GLY A O 1
ATOM 1366 N N . GLU A 1 173 ? -7.451 -24.291 -8.518 1.00 29.77 173 GLU A N 1
ATOM 1367 C CA . GLU A 1 173 ? -8.823 -24.010 -8.143 1.00 29.77 173 GLU A CA 1
ATOM 1368 C C . GLU A 1 173 ? -8.766 -22.902 -7.098 1.00 29.77 173 GLU A C 1
ATOM 1370 O O . GLU A 1 173 ? -8.534 -23.127 -5.906 1.00 29.77 173 GLU A O 1
ATOM 1375 N N . ALA A 1 174 ? -8.935 -21.670 -7.583 1.00 38.94 174 ALA A N 1
ATOM 1376 C CA . ALA A 1 174 ? -9.421 -20.571 -6.775 1.00 38.94 174 ALA A CA 1
ATOM 1377 C C . ALA A 1 174 ? -10.582 -21.121 -5.946 1.00 38.94 174 ALA A C 1
ATOM 1379 O O . ALA A 1 174 ? -11.558 -21.621 -6.506 1.00 38.94 174 ALA A O 1
ATOM 1380 N N . THR A 1 175 ? -10.465 -21.097 -4.618 1.00 39.91 175 THR A N 1
ATOM 1381 C CA . THR A 1 175 ? -11.604 -21.381 -3.746 1.00 39.91 175 THR A CA 1
ATOM 1382 C C . THR A 1 175 ? -12.724 -20.452 -4.205 1.00 39.91 175 THR A C 1
ATOM 1384 O O . THR A 1 175 ? -12.598 -19.244 -4.031 1.00 39.91 175 THR A O 1
ATOM 1387 N N . GLY A 1 176 ? -13.738 -21.005 -4.876 1.00 45.31 176 GLY A N 1
ATOM 1388 C CA . GLY A 1 176 ? -14.677 -20.284 -5.746 1.00 45.31 176 GLY A CA 1
ATOM 1389 C C . GLY A 1 176 ? -15.612 -19.293 -5.053 1.00 45.31 176 GLY A C 1
ATOM 1390 O O . GLY A 1 176 ? -16.530 -18.775 -5.684 1.00 45.31 176 GLY A O 1
ATOM 1391 N N . ASP A 1 177 ? -15.375 -18.999 -3.779 1.00 58.91 177 ASP A N 1
ATOM 1392 C CA . ASP A 1 177 ? -16.116 -17.999 -3.035 1.00 58.91 177 ASP A CA 1
ATOM 1393 C C . ASP A 1 177 ? -15.384 -16.663 -3.127 1.00 58.91 177 ASP A C 1
ATOM 1395 O O . ASP A 1 177 ? -14.337 -16.464 -2.502 1.00 58.91 177 ASP A O 1
ATOM 1399 N N . ARG A 1 178 ? -15.973 -15.734 -3.890 1.00 77.12 178 ARG A N 1
ATOM 1400 C CA . ARG A 1 178 ? -15.556 -14.327 -3.910 1.00 77.12 178 ARG A CA 1
ATOM 1401 C C . ARG A 1 178 ? -15.388 -13.819 -2.482 1.00 77.12 178 ARG A C 1
ATOM 1403 O O . ARG A 1 178 ? -16.271 -14.006 -1.637 1.00 77.12 178 ARG A O 1
ATOM 1410 N N . ILE A 1 179 ? -14.277 -13.146 -2.207 1.00 86.69 179 ILE A N 1
ATOM 1411 C CA . ILE A 1 179 ? -14.059 -12.554 -0.889 1.00 86.69 179 ILE A CA 1
ATOM 1412 C C . ILE A 1 179 ? -14.992 -11.352 -0.744 1.00 86.69 179 ILE A C 1
ATOM 1414 O O . ILE A 1 179 ? -14.829 -10.340 -1.422 1.00 86.69 179 ILE A O 1
ATOM 1418 N N . SER A 1 180 ? -15.979 -11.455 0.150 1.00 90.25 180 SER A N 1
ATOM 1419 C CA . SER A 1 180 ? -16.830 -10.312 0.473 1.00 90.25 180 SER A CA 1
ATOM 1420 C C . SER A 1 180 ? -16.031 -9.228 1.197 1.00 90.25 180 SER A C 1
ATOM 1422 O O . SER A 1 180 ? -15.128 -9.509 1.993 1.00 90.25 180 SER A O 1
ATOM 1424 N N . GLU A 1 181 ? -16.394 -7.975 0.942 1.00 92.31 181 GLU A N 1
ATOM 1425 C CA . GLU A 1 181 ? -15.776 -6.815 1.586 1.00 92.31 181 GLU A CA 1
ATOM 1426 C C . GLU A 1 181 ? -15.890 -6.887 3.114 1.00 92.31 181 GLU A C 1
ATOM 1428 O O . GLU A 1 181 ? -14.904 -6.638 3.802 1.00 92.31 181 GLU A O 1
ATOM 1433 N N . ASP A 1 182 ? -17.036 -7.327 3.645 1.00 92.56 182 ASP A N 1
ATOM 1434 C CA . ASP A 1 182 ? -17.259 -7.496 5.089 1.00 92.56 182 ASP A CA 1
ATOM 1435 C C . ASP A 1 182 ? -16.306 -8.523 5.707 1.00 92.56 182 ASP A C 1
ATOM 1437 O O . ASP A 1 182 ? -15.767 -8.322 6.797 1.00 92.56 182 ASP A O 1
ATOM 1441 N N . ARG A 1 183 ? -16.058 -9.631 4.996 1.00 93.94 183 ARG A N 1
ATOM 1442 C CA . ARG A 1 183 ? -15.138 -10.678 5.449 1.00 93.94 183 ARG A CA 1
ATOM 1443 C C . ARG A 1 183 ? -13.699 -10.169 5.461 1.00 93.94 183 ARG A C 1
ATOM 1445 O O . ARG A 1 183 ? -12.955 -10.475 6.394 1.00 93.94 183 ARG A O 1
ATOM 1452 N N . LEU A 1 184 ? -13.303 -9.401 4.446 1.00 95.19 184 LEU A N 1
ATOM 1453 C CA . LEU A 1 184 ? -11.984 -8.775 4.410 1.00 95.19 184 LEU A CA 1
AT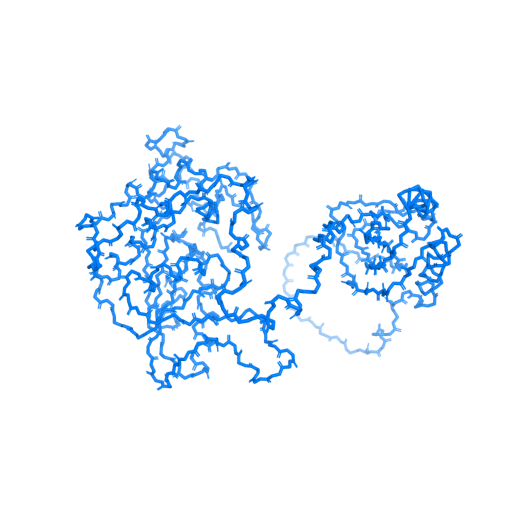OM 1454 C C . LEU A 1 184 ? -11.845 -7.712 5.506 1.00 95.19 184 LEU A C 1
ATOM 1456 O O . LEU A 1 184 ? -10.846 -7.718 6.224 1.00 95.19 184 LEU A O 1
ATOM 1460 N N . PHE A 1 185 ? -12.849 -6.850 5.680 1.00 96.50 185 PHE A N 1
ATOM 1461 C CA . PHE A 1 185 ? -12.891 -5.859 6.753 1.00 96.50 185 PHE A CA 1
ATOM 1462 C C . PHE A 1 185 ? -12.712 -6.522 8.119 1.00 96.50 185 PHE A C 1
ATOM 1464 O O . PHE A 1 185 ? -11.850 -6.096 8.882 1.00 96.50 185 PHE A O 1
ATOM 1471 N N . GLN A 1 186 ? -13.461 -7.594 8.401 1.00 95.69 186 GLN A N 1
ATOM 1472 C CA . GLN A 1 186 ? -13.361 -8.331 9.659 1.00 95.69 186 GLN A CA 1
ATOM 1473 C C . GLN A 1 186 ? -11.939 -8.854 9.898 1.00 95.69 186 GLN A C 1
ATOM 1475 O O . GLN A 1 186 ? -11.374 -8.627 10.965 1.00 95.69 186 GLN A O 1
ATOM 1480 N N . ALA A 1 187 ? -11.330 -9.491 8.894 1.00 95.06 187 ALA A N 1
ATOM 1481 C CA . ALA A 1 187 ? -9.975 -10.020 9.016 1.00 95.06 187 ALA A CA 1
ATOM 1482 C C . ALA A 1 187 ? -8.931 -8.913 9.259 1.00 95.06 187 ALA A C 1
ATOM 1484 O O . ALA A 1 187 ? -8.025 -9.084 10.070 1.00 95.06 187 ALA A O 1
ATOM 1485 N N . LEU A 1 188 ? -9.059 -7.762 8.590 1.00 96.25 188 LEU A N 1
ATOM 1486 C CA . LEU A 1 188 ? -8.173 -6.610 8.801 1.00 96.25 188 LEU A CA 1
ATOM 1487 C C . LEU A 1 188 ? -8.408 -5.945 10.167 1.00 96.25 188 LEU A C 1
ATOM 1489 O O . LEU A 1 188 ? -7.455 -5.512 10.820 1.00 96.25 188 LEU A O 1
ATOM 1493 N N . TYR A 1 189 ? -9.662 -5.889 10.615 1.00 95.44 189 TYR A N 1
ATOM 1494 C CA . TYR A 1 189 ? -10.047 -5.371 11.924 1.00 95.44 189 TYR A CA 1
ATOM 1495 C C . TYR A 1 189 ? -9.429 -6.197 13.058 1.00 95.44 189 TYR A C 1
ATOM 1497 O O . TYR A 1 189 ? -8.801 -5.625 13.946 1.00 95.44 189 TYR A O 1
ATOM 1505 N N . ASP A 1 190 ? -9.511 -7.529 12.981 1.00 94.25 190 ASP A N 1
ATOM 1506 C CA . ASP A 1 190 ? -8.948 -8.445 13.987 1.00 94.25 190 ASP A CA 1
ATOM 1507 C C . ASP A 1 190 ? -7.418 -8.336 14.101 1.00 94.25 190 ASP A C 1
ATOM 1509 O O . ASP A 1 190 ? -6.828 -8.654 15.133 1.00 94.25 190 ASP A O 1
ATOM 1513 N N . MET A 1 191 ? -6.762 -7.843 13.048 1.00 93.50 191 MET A N 1
ATOM 1514 C CA . MET A 1 191 ? -5.329 -7.558 13.033 1.00 93.50 191 MET A CA 1
ATOM 1515 C C . MET A 1 191 ? -4.963 -6.154 13.530 1.00 93.50 191 MET A C 1
ATOM 1517 O O . MET A 1 191 ? -3.782 -5.796 13.486 1.00 93.50 191 MET A O 1
ATOM 1521 N N . GLU A 1 192 ? -5.936 -5.352 13.973 1.00 93.12 192 GLU A N 1
ATOM 1522 C CA . GLU A 1 192 ? -5.773 -3.940 14.344 1.00 93.12 192 GLU A CA 1
ATOM 1523 C C . GLU A 1 192 ? -5.122 -3.107 13.223 1.00 93.12 192 GLU A C 1
ATOM 1525 O O . GLU A 1 192 ? -4.246 -2.263 13.463 1.00 93.12 192 GLU A O 1
ATOM 1530 N N . VAL A 1 193 ? -5.508 -3.371 11.970 1.00 94.62 193 VAL A N 1
ATOM 1531 C CA . VAL A 1 193 ? -5.049 -2.584 10.814 1.00 94.62 193 VAL A CA 1
ATOM 1532 C C . VAL A 1 193 ? -5.554 -1.145 10.910 1.00 94.62 193 VAL A C 1
ATOM 1534 O O . VAL A 1 193 ? -4.832 -0.222 10.533 1.00 94.62 193 VAL A O 1
ATOM 1537 N N . PHE A 1 194 ? -6.760 -0.951 11.448 1.00 94.38 194 PHE A N 1
ATOM 1538 C CA . PHE A 1 194 ? -7.392 0.352 11.641 1.00 94.38 194 PHE A CA 1
ATOM 1539 C C . PHE A 1 194 ? -7.186 0.819 13.082 1.00 94.38 194 PHE A C 1
ATOM 1541 O O . PHE A 1 194 ? -7.684 0.194 14.016 1.00 94.38 194 PHE A O 1
ATOM 1548 N N . ARG A 1 195 ? -6.454 1.919 13.275 1.00 92.19 195 ARG A N 1
ATOM 1549 C CA . ARG A 1 195 ? -6.195 2.487 14.604 1.00 92.19 195 ARG A CA 1
ATOM 1550 C C . ARG A 1 195 ? -6.719 3.909 14.697 1.00 92.19 195 ARG A C 1
ATOM 1552 O O . ARG A 1 195 ? -6.345 4.765 13.896 1.00 92.19 195 ARG A O 1
ATOM 1559 N N . LEU A 1 196 ? -7.573 4.149 15.684 1.00 91.31 196 LEU A N 1
ATOM 1560 C CA . LEU A 1 196 ? -8.156 5.454 15.983 1.00 91.31 196 LEU A CA 1
ATOM 1561 C C . LEU A 1 196 ? -7.272 6.197 16.985 1.00 91.31 196 LEU A C 1
ATOM 1563 O O . LEU A 1 196 ? -6.762 5.597 17.929 1.00 91.31 196 LEU A O 1
ATOM 1567 N N . GLY A 1 197 ? -7.087 7.496 16.777 1.00 89.44 197 GLY A N 1
ATOM 1568 C CA . GLY A 1 197 ? -6.239 8.330 17.626 1.00 89.44 197 GLY A CA 1
ATOM 1569 C C . GLY A 1 197 ? -5.576 9.447 16.835 1.00 89.44 197 GLY A C 1
ATOM 1570 O O . GLY A 1 197 ? -5.867 9.641 15.660 1.00 89.44 197 GLY A O 1
ATOM 1571 N N . GLU A 1 198 ? -4.673 10.184 17.468 1.00 88.38 198 GLU A N 1
ATOM 1572 C CA . GLU A 1 198 ? -3.927 11.254 16.807 1.00 88.38 198 GLU A CA 1
ATOM 1573 C C . GLU A 1 198 ? -2.602 10.712 16.272 1.00 88.38 198 GLU A C 1
ATOM 1575 O O . GLU A 1 198 ? -1.695 10.364 17.030 1.00 88.38 198 GLU A O 1
ATOM 1580 N N . TYR A 1 199 ? -2.489 10.629 14.947 1.00 86.75 199 TYR A N 1
ATOM 1581 C CA . TYR A 1 199 ? -1.283 10.161 14.270 1.00 86.75 199 TYR A CA 1
ATOM 1582 C C . TYR A 1 199 ? -0.764 11.217 13.310 1.00 86.75 199 TYR A C 1
ATOM 1584 O O . TYR A 1 199 ? -1.547 11.943 12.713 1.00 86.75 199 TYR A O 1
ATOM 1592 N N . TYR A 1 200 ? 0.548 11.261 13.099 1.00 79.44 200 TYR A N 1
ATOM 1593 C CA . TYR A 1 200 ? 1.168 12.179 12.147 1.00 79.44 200 TYR A CA 1
ATOM 1594 C C . TYR A 1 200 ? 1.686 11.408 10.935 1.00 79.44 200 TYR A C 1
ATOM 1596 O O . TYR A 1 200 ? 2.449 10.448 11.066 1.00 79.44 200 TYR A O 1
ATOM 1604 N N . LEU A 1 201 ? 1.238 11.811 9.746 1.00 71.44 201 LEU A N 1
ATOM 1605 C CA . LEU A 1 201 ? 1.698 11.256 8.476 1.00 71.44 201 LEU A CA 1
ATOM 1606 C C . LEU A 1 201 ? 3.116 11.748 8.154 1.00 71.44 201 LEU A C 1
ATOM 1608 O O . LEU A 1 201 ? 3.620 12.689 8.761 1.00 71.44 201 LEU A O 1
ATOM 1612 N N . LYS A 1 202 ? 3.756 11.155 7.137 1.00 61.12 202 LYS A N 1
ATOM 1613 C CA . LYS A 1 202 ? 5.072 11.610 6.650 1.00 61.12 202 LYS A CA 1
ATOM 1614 C C . LYS A 1 202 ? 5.065 13.088 6.218 1.00 61.12 202 LYS A C 1
ATOM 1616 O O . LYS A 1 202 ? 6.101 13.737 6.280 1.00 61.12 202 LYS A O 1
ATOM 1621 N N . SER A 1 203 ? 3.910 13.615 5.812 1.00 63.34 203 SER A N 1
ATOM 1622 C CA . SER A 1 203 ? 3.703 15.034 5.499 1.00 63.34 203 SER A CA 1
ATOM 1623 C C . SER A 1 203 ? 3.696 15.953 6.730 1.00 63.34 203 SER A C 1
ATOM 1625 O O . SER A 1 203 ? 3.658 17.165 6.570 1.00 63.34 203 SER A O 1
ATOM 1627 N N . GLY A 1 204 ? 3.699 15.410 7.952 1.00 70.31 204 GLY A N 1
ATOM 1628 C CA . GLY A 1 204 ? 3.511 16.169 9.193 1.00 70.31 204 GLY A CA 1
ATOM 1629 C C . GLY A 1 204 ? 2.044 16.474 9.518 1.00 70.31 204 GLY A C 1
ATOM 1630 O O . GLY A 1 204 ? 1.754 17.017 10.580 1.00 70.31 204 GLY A O 1
ATOM 1631 N N . GLN A 1 205 ? 1.108 16.096 8.644 1.00 73.69 205 GLN A N 1
ATOM 1632 C CA . GLN A 1 205 ? -0.322 16.290 8.865 1.00 73.69 205 GLN A CA 1
ATOM 1633 C C . GLN A 1 205 ? -0.854 15.290 9.900 1.00 73.69 205 GLN A C 1
ATOM 1635 O O . GLN A 1 205 ? -0.532 14.099 9.849 1.00 73.69 205 GLN A O 1
ATOM 1640 N N . MET A 1 206 ? -1.696 15.769 10.816 1.00 84.75 206 MET A N 1
ATOM 1641 C CA . MET A 1 206 ? -2.421 14.908 11.749 1.00 84.75 206 MET A CA 1
ATOM 1642 C C . MET A 1 206 ? -3.532 14.145 11.009 1.00 84.75 206 MET A C 1
ATOM 1644 O O . MET A 1 206 ? -4.233 14.724 10.182 1.00 84.75 206 MET A O 1
ATOM 1648 N N . THR A 1 207 ? -3.718 12.864 11.319 1.00 87.06 207 THR A N 1
ATOM 1649 C CA . THR A 1 207 ? -4.845 12.031 10.885 1.00 87.06 207 THR A CA 1
ATOM 1650 C C . THR A 1 207 ? -5.503 11.378 12.109 1.00 87.06 207 THR A C 1
ATOM 1652 O O . THR A 1 207 ? -4.787 10.812 12.939 1.00 87.06 207 THR A O 1
ATOM 1655 N N . PRO A 1 208 ? -6.847 11.402 12.220 1.00 91.12 208 PRO A N 1
ATOM 1656 C CA . PRO A 1 208 ? -7.589 10.794 13.331 1.00 91.12 208 PRO A CA 1
ATOM 1657 C C . PRO A 1 208 ? -7.675 9.259 13.227 1.00 91.12 208 PRO A C 1
ATOM 1659 O O . PRO A 1 208 ? -8.166 8.585 14.136 1.00 91.12 208 PRO A O 1
ATOM 1662 N N . ILE A 1 209 ? -7.247 8.712 12.084 1.00 92.69 209 ILE A N 1
ATOM 1663 C CA . ILE A 1 209 ? -7.212 7.283 11.788 1.00 92.69 209 ILE A CA 1
ATOM 1664 C C . ILE A 1 209 ? -5.924 6.918 11.042 1.00 92.69 209 ILE A C 1
ATOM 1666 O O . ILE A 1 209 ? -5.599 7.486 9.987 1.00 92.69 209 ILE A O 1
ATOM 1670 N N . TYR A 1 210 ? -5.189 5.955 11.589 1.00 90.62 210 TYR A N 1
ATOM 1671 C CA . TYR A 1 210 ? -4.000 5.366 10.984 1.00 90.62 210 TYR A CA 1
ATOM 1672 C C . TYR A 1 210 ? -4.298 3.959 10.479 1.00 90.62 210 TYR A C 1
ATOM 1674 O O . TYR A 1 210 ? -4.948 3.169 11.162 1.00 90.62 210 TYR A O 1
ATOM 1682 N N . ILE A 1 211 ? -3.805 3.657 9.281 1.00 92.19 211 ILE A N 1
ATOM 1683 C CA . ILE A 1 211 ? -4.057 2.401 8.578 1.00 92.19 211 ILE A CA 1
ATOM 1684 C C . ILE A 1 211 ? -2.708 1.766 8.262 1.00 92.19 211 ILE A C 1
ATOM 1686 O O . ILE A 1 211 ? -1.860 2.417 7.652 1.00 92.19 211 ILE A O 1
ATOM 1690 N N . ASP A 1 212 ? -2.504 0.520 8.691 1.00 91.69 212 ASP A N 1
ATOM 1691 C CA . ASP A 1 212 ? -1.238 -0.195 8.498 1.00 91.69 212 ASP A CA 1
ATOM 1692 C C . ASP A 1 212 ? -1.435 -1.623 7.986 1.00 91.69 212 ASP A C 1
ATOM 1694 O O . ASP A 1 212 ? -1.495 -2.583 8.760 1.00 91.69 212 ASP A O 1
ATOM 1698 N N . LEU A 1 213 ? -1.499 -1.779 6.662 1.00 92.75 213 LEU A N 1
ATOM 1699 C CA . LEU A 1 213 ? -1.645 -3.091 6.030 1.00 92.75 213 LEU A CA 1
ATOM 1700 C C . LEU A 1 213 ? -0.398 -3.972 6.145 1.00 92.75 213 LEU A C 1
ATOM 1702 O O . LEU A 1 213 ? -0.509 -5.185 5.978 1.00 92.75 213 LEU A O 1
ATOM 1706 N N . ARG A 1 214 ? 0.766 -3.434 6.535 1.00 92.62 214 ARG A N 1
ATOM 1707 C CA . ARG A 1 214 ? 1.977 -4.246 6.767 1.00 92.62 214 ARG A CA 1
ATOM 1708 C C . ARG A 1 214 ? 1.799 -5.228 7.920 1.00 92.62 214 ARG A C 1
ATOM 1710 O O . ARG A 1 214 ? 2.507 -6.230 7.983 1.00 92.62 214 ARG A O 1
ATOM 1717 N N . ARG A 1 215 ? 0.827 -4.990 8.811 1.00 92.00 215 ARG A N 1
ATOM 1718 C CA . ARG A 1 215 ? 0.456 -5.955 9.856 1.00 92.00 215 ARG A CA 1
ATOM 1719 C C . ARG A 1 215 ? 0.031 -7.295 9.260 1.00 92.00 215 ARG A C 1
ATOM 1721 O O . ARG A 1 215 ? 0.331 -8.321 9.853 1.00 92.00 215 ARG A O 1
ATOM 1728 N N . THR A 1 216 ? -0.564 -7.307 8.066 1.00 93.38 216 THR A N 1
ATOM 1729 C CA . THR A 1 216 ? -0.990 -8.543 7.385 1.00 93.38 216 THR A CA 1
ATOM 1730 C C . THR A 1 216 ? 0.167 -9.479 7.031 1.00 93.38 216 THR A C 1
ATOM 1732 O O . THR A 1 216 ? -0.051 -10.677 6.871 1.00 93.38 216 THR A O 1
ATOM 1735 N N . PHE A 1 217 ? 1.412 -8.989 6.984 1.00 92.12 217 PHE A N 1
ATOM 1736 C CA . PHE A 1 217 ? 2.577 -9.814 6.645 1.00 92.12 217 PHE A CA 1
ATOM 1737 C C . PHE A 1 217 ? 2.835 -10.928 7.665 1.00 92.12 217 PHE A C 1
ATOM 1739 O O . PHE A 1 217 ? 3.396 -11.962 7.310 1.00 92.12 217 PHE A O 1
ATOM 1746 N N . SER A 1 218 ? 2.405 -10.750 8.919 1.00 90.50 218 SER A N 1
ATOM 1747 C CA . SER A 1 218 ? 2.502 -11.785 9.953 1.00 90.50 218 SER A CA 1
ATOM 1748 C C . SER A 1 218 ? 1.337 -12.784 9.935 1.00 90.50 218 SER A C 1
ATOM 1750 O O . SER A 1 218 ? 1.379 -13.769 10.671 1.00 90.50 218 SER A O 1
ATOM 1752 N N . GLN A 1 219 ? 0.319 -12.582 9.088 1.00 92.19 219 GLN A N 1
ATOM 1753 C CA . GLN A 1 219 ? -0.825 -13.485 8.943 1.00 92.19 219 GLN A CA 1
ATOM 1754 C C . GLN A 1 219 ? -1.073 -13.814 7.460 1.00 92.19 219 GLN A C 1
ATOM 1756 O O . GLN A 1 219 ? -1.927 -13.202 6.812 1.00 92.19 219 GLN A O 1
ATOM 1761 N N . PRO A 1 220 ? -0.382 -14.835 6.911 1.00 91.88 220 PRO A N 1
ATOM 1762 C CA . PRO A 1 220 ? -0.442 -15.175 5.486 1.00 91.88 220 PRO A CA 1
ATOM 1763 C C . PRO A 1 220 ? -1.854 -15.423 4.945 1.00 91.88 220 PRO A C 1
ATOM 1765 O O . PRO A 1 220 ? -2.123 -15.129 3.784 1.00 91.88 220 PRO A O 1
ATOM 1768 N N . LYS A 1 221 ? -2.776 -15.930 5.780 1.00 92.94 221 LYS A N 1
ATOM 1769 C CA . LYS A 1 221 ? -4.189 -16.114 5.406 1.00 92.94 221 LYS A CA 1
ATOM 1770 C C . LYS A 1 221 ? -4.864 -14.781 5.067 1.00 92.94 221 LYS A C 1
ATOM 1772 O O . LYS A 1 221 ? -5.510 -14.688 4.031 1.00 92.94 221 LYS A O 1
ATOM 1777 N N . THR A 1 222 ? -4.672 -13.754 5.893 1.00 94.12 222 THR A N 1
ATOM 1778 C CA . THR A 1 222 ? -5.265 -12.422 5.696 1.00 94.12 222 THR A CA 1
ATOM 1779 C C . THR A 1 222 ? -4.620 -11.695 4.524 1.00 94.12 222 THR A C 1
ATOM 1781 O O . THR A 1 222 ? -5.322 -11.107 3.706 1.00 94.12 222 THR A O 1
ATOM 1784 N N . LEU A 1 223 ? -3.296 -11.806 4.374 1.00 95.81 223 LEU A N 1
ATOM 1785 C CA . LEU A 1 223 ? -2.603 -11.269 3.202 1.00 95.81 223 LEU A CA 1
ATOM 1786 C C . LEU A 1 223 ? -3.088 -11.939 1.900 1.00 95.81 223 LEU A C 1
ATOM 1788 O O . LEU A 1 223 ? -3.368 -11.246 0.925 1.00 95.81 223 LEU A O 1
ATOM 1792 N N . ARG A 1 224 ? -3.262 -13.270 1.893 1.00 95.75 224 ARG A N 1
ATOM 1793 C CA . ARG A 1 224 ? -3.841 -13.996 0.749 1.00 95.75 224 ARG A CA 1
ATOM 1794 C C . ARG A 1 224 ? -5.291 -13.593 0.489 1.00 95.75 224 ARG A C 1
ATOM 1796 O O . ARG A 1 224 ? -5.658 -13.458 -0.669 1.00 95.75 224 ARG A O 1
ATOM 1803 N N . MET A 1 225 ? -6.100 -13.363 1.524 1.00 95.50 225 MET A N 1
ATOM 1804 C CA . MET A 1 225 ? -7.465 -12.849 1.354 1.00 95.50 225 MET A CA 1
ATOM 1805 C C . MET A 1 225 ? -7.480 -11.469 0.689 1.00 95.50 225 MET A C 1
ATOM 1807 O O . MET A 1 225 ? -8.288 -11.248 -0.206 1.00 95.50 225 MET A O 1
ATOM 1811 N N . ALA A 1 226 ? -6.579 -10.562 1.078 1.00 96.44 226 ALA A N 1
ATOM 1812 C CA . ALA A 1 226 ? -6.453 -9.255 0.433 1.00 96.44 226 ALA A CA 1
ATOM 1813 C C . ALA A 1 226 ? -6.021 -9.382 -1.040 1.00 96.44 226 ALA A C 1
ATOM 1815 O O . ALA A 1 226 ? -6.588 -8.716 -1.904 1.00 96.44 226 ALA A O 1
ATOM 1816 N N . ALA A 1 227 ? -5.068 -10.274 -1.338 1.00 97.06 227 ALA A N 1
ATOM 1817 C CA . ALA A 1 227 ? -4.648 -10.558 -2.711 1.00 97.06 227 ALA A CA 1
ATOM 1818 C C . ALA A 1 227 ? -5.792 -11.150 -3.552 1.00 97.06 227 ALA A C 1
ATOM 1820 O O . ALA A 1 227 ? -6.037 -10.684 -4.662 1.00 97.06 227 ALA A O 1
ATOM 1821 N N . GLN A 1 228 ? -6.533 -12.122 -3.009 1.00 95.44 228 GLN A N 1
ATOM 1822 C CA . GLN A 1 228 ? -7.686 -12.725 -3.678 1.00 95.44 228 GLN A CA 1
ATOM 1823 C C . GLN A 1 228 ? -8.781 -11.688 -3.947 1.00 95.44 228 GLN A C 1
ATOM 1825 O O . GLN A 1 228 ? -9.312 -11.648 -5.047 1.00 95.44 228 GLN A O 1
ATOM 1830 N N . ALA A 1 229 ? -9.065 -10.793 -2.997 1.00 96.00 229 ALA A N 1
ATOM 1831 C CA . ALA A 1 229 ? -10.052 -9.735 -3.199 1.00 96.00 229 ALA A CA 1
ATOM 1832 C C . ALA A 1 229 ? -9.652 -8.755 -4.321 1.00 96.00 229 ALA A C 1
ATOM 1834 O O . ALA A 1 229 ? -10.509 -8.294 -5.073 1.00 96.00 229 ALA A O 1
ATOM 1835 N N . ILE A 1 230 ? -8.352 -8.473 -4.487 1.00 96.25 230 ILE A N 1
ATOM 1836 C CA . ILE A 1 230 ? -7.853 -7.727 -5.654 1.00 96.25 230 ILE A CA 1
ATOM 1837 C C . ILE A 1 230 ? -8.068 -8.520 -6.946 1.00 96.25 230 ILE A C 1
ATOM 1839 O O . ILE A 1 230 ? -8.510 -7.943 -7.936 1.00 96.25 230 ILE A O 1
ATOM 1843 N N . CYS A 1 231 ? -7.785 -9.823 -6.951 1.00 93.38 231 CYS A N 1
ATOM 1844 C CA . CYS A 1 231 ? -7.998 -10.677 -8.124 1.00 93.38 231 CYS A CA 1
ATOM 1845 C C . CYS A 1 231 ? -9.482 -10.721 -8.524 1.00 93.38 231 CYS A C 1
ATOM 1847 O O . CYS A 1 231 ? -9.813 -10.578 -9.701 1.00 93.38 231 CYS A O 1
ATOM 1849 N N . ASP A 1 232 ? -10.379 -10.827 -7.543 1.00 91.00 232 ASP A N 1
ATOM 1850 C CA . ASP A 1 232 ? -11.827 -10.803 -7.751 1.00 91.00 232 ASP A CA 1
ATOM 1851 C C . ASP A 1 232 ? -12.283 -9.449 -8.324 1.00 91.00 232 ASP A C 1
ATOM 1853 O O . ASP A 1 232 ? -13.103 -9.412 -9.244 1.00 91.00 232 ASP A O 1
ATOM 1857 N N . LEU A 1 233 ? -11.725 -8.336 -7.829 1.00 93.38 233 LEU A N 1
ATOM 1858 C CA . LEU A 1 233 ? -11.976 -6.988 -8.350 1.00 93.38 233 LEU A CA 1
ATOM 1859 C C . LEU A 1 233 ? -11.504 -6.846 -9.803 1.00 93.38 233 LEU A C 1
ATOM 1861 O O . LEU A 1 233 ? -12.247 -6.338 -10.644 1.00 93.38 233 LEU A O 1
ATOM 1865 N N . VAL A 1 234 ? -10.291 -7.314 -10.102 1.00 90.75 234 VAL A N 1
ATOM 1866 C CA . VAL A 1 234 ? -9.710 -7.332 -11.452 1.00 90.75 234 VAL A CA 1
ATOM 1867 C C . VAL A 1 234 ? -10.615 -8.097 -12.420 1.00 90.75 234 VAL A C 1
ATOM 1869 O O . VAL A 1 234 ? -10.963 -7.572 -13.481 1.00 90.75 234 VAL A O 1
ATOM 1872 N N . ALA A 1 235 ? -11.050 -9.298 -12.032 1.00 88.69 235 ALA A N 1
ATOM 1873 C CA . ALA A 1 235 ? -11.939 -10.129 -12.834 1.00 88.69 235 ALA A CA 1
ATOM 1874 C C . ALA A 1 235 ? -13.316 -9.473 -13.025 1.00 88.69 235 ALA A C 1
ATOM 1876 O O . ALA A 1 235 ? -13.832 -9.428 -14.140 1.00 88.69 235 ALA A O 1
ATOM 1877 N N . ALA A 1 236 ? -13.898 -8.905 -11.963 1.00 88.44 236 ALA A N 1
ATOM 1878 C CA . ALA A 1 236 ? -15.197 -8.234 -12.019 1.00 88.44 236 ALA A CA 1
ATOM 1879 C C . ALA A 1 236 ? -15.195 -6.988 -12.919 1.00 88.44 236 ALA A C 1
ATOM 1881 O O . ALA A 1 236 ? -16.219 -6.655 -13.514 1.00 88.44 236 ALA A O 1
ATOM 1882 N N . LYS A 1 237 ? -14.056 -6.295 -13.018 1.00 87.75 237 LYS A N 1
ATOM 1883 C CA . LYS A 1 237 ? -13.872 -5.133 -13.894 1.00 87.75 237 LYS A CA 1
ATOM 1884 C C . LYS A 1 237 ? -13.453 -5.502 -15.319 1.00 87.75 237 LYS A C 1
ATOM 1886 O O . LYS A 1 237 ? -13.468 -4.624 -16.176 1.00 87.75 237 LYS A O 1
ATOM 1891 N N . GLY A 1 238 ? -13.100 -6.764 -15.577 1.00 86.00 238 GLY A N 1
ATOM 1892 C CA . GLY A 1 238 ? -12.625 -7.216 -16.885 1.00 86.00 238 GLY A CA 1
ATOM 1893 C C . GLY A 1 238 ? -11.325 -6.531 -17.313 1.00 86.00 238 GLY A C 1
ATOM 1894 O O . GLY A 1 238 ? -11.178 -6.181 -18.482 1.00 86.00 238 GLY A O 1
ATOM 1895 N N . LEU A 1 239 ? -10.414 -6.276 -16.366 1.00 88.56 239 LEU A N 1
ATOM 1896 C CA . LEU A 1 239 ? -9.154 -5.592 -16.669 1.00 88.56 239 LEU A CA 1
ATOM 1897 C C . LEU A 1 239 ? -8.220 -6.512 -17.461 1.00 88.56 239 LEU A C 1
ATOM 1899 O O . LEU A 1 239 ? -8.122 -7.703 -17.173 1.00 88.56 239 LEU A O 1
ATOM 1903 N N . SER A 1 240 ? -7.497 -5.940 -18.423 1.00 84.00 240 SER A N 1
ATOM 1904 C CA . SER A 1 240 ? -6.545 -6.658 -19.275 1.00 84.00 240 SER A CA 1
ATOM 1905 C C . SER A 1 240 ? -5.147 -6.075 -19.115 1.00 84.00 240 SER A C 1
ATOM 1907 O O . SER A 1 240 ? -4.951 -4.871 -19.267 1.00 84.00 240 SER A O 1
ATOM 1909 N N . PHE A 1 241 ? -4.171 -6.929 -18.829 1.00 92.94 241 PHE A N 1
ATOM 1910 C CA . PHE A 1 241 ? -2.771 -6.562 -18.619 1.00 92.94 241 PHE A CA 1
ATOM 1911 C C . PHE A 1 241 ? -1.875 -7.792 -18.796 1.00 92.94 241 PHE A C 1
ATOM 1913 O O . PHE A 1 241 ? -2.341 -8.926 -18.766 1.00 92.94 241 PHE A O 1
ATOM 1920 N N . GLU A 1 242 ? -0.581 -7.553 -18.978 1.00 91.00 242 GLU A N 1
ATOM 1921 C CA . GLU A 1 242 ? 0.448 -8.580 -19.186 1.00 91.00 242 GLU A CA 1
ATOM 1922 C C . GLU A 1 242 ? 1.392 -8.702 -17.986 1.00 91.00 242 GLU A C 1
ATOM 1924 O O . GLU A 1 242 ? 2.049 -9.725 -17.815 1.00 91.00 242 GLU A O 1
ATOM 1929 N N . TYR A 1 243 ? 1.465 -7.658 -17.155 1.00 94.50 243 TYR A N 1
ATOM 1930 C CA . TYR A 1 243 ? 2.367 -7.592 -16.011 1.00 94.50 243 TYR A CA 1
ATOM 1931 C C . TYR A 1 243 ? 1.673 -7.034 -14.774 1.00 94.50 243 TYR A C 1
ATOM 1933 O O . TYR A 1 243 ? 0.877 -6.100 -14.867 1.00 94.50 243 TYR A O 1
ATOM 1941 N N . VAL A 1 244 ? 2.049 -7.540 -13.602 1.00 95.94 244 VAL A N 1
ATOM 1942 C CA . VAL A 1 244 ? 1.669 -6.976 -12.299 1.00 95.94 244 VAL A CA 1
ATOM 1943 C C . VAL A 1 244 ? 2.857 -6.228 -11.704 1.00 95.94 244 VAL A C 1
ATOM 1945 O O . VAL A 1 244 ? 3.971 -6.748 -11.677 1.00 95.94 244 VAL A O 1
ATOM 1948 N N . VAL A 1 245 ? 2.642 -5.014 -11.195 1.00 97.69 245 VAL A N 1
ATOM 1949 C CA . VAL A 1 245 ? 3.701 -4.191 -10.593 1.00 97.69 245 VAL A CA 1
ATOM 1950 C C . VAL A 1 245 ? 3.263 -3.673 -9.234 1.00 97.69 245 VAL A C 1
ATOM 1952 O O . VAL A 1 245 ? 2.363 -2.845 -9.135 1.00 97.69 245 VAL A O 1
ATOM 1955 N N . GLY A 1 246 ? 3.928 -4.128 -8.174 1.00 96.62 246 GLY A N 1
ATOM 1956 C CA . GLY A 1 246 ? 3.691 -3.615 -6.825 1.00 96.62 246 GLY A CA 1
ATOM 1957 C C . GLY A 1 246 ? 4.377 -2.270 -6.596 1.00 96.62 246 GLY A C 1
ATOM 1958 O O . GLY A 1 246 ? 5.557 -2.109 -6.930 1.00 96.62 246 GLY A O 1
ATOM 1959 N N . VAL A 1 247 ? 3.675 -1.316 -5.985 1.00 95.31 247 VAL A N 1
ATOM 1960 C CA . VAL A 1 247 ? 4.295 -0.063 -5.540 1.00 95.31 247 VAL A CA 1
ATOM 1961 C C . VAL A 1 247 ? 5.213 -0.332 -4.331 1.00 95.31 247 VAL A C 1
ATOM 1963 O O . VAL A 1 247 ? 4.812 -0.973 -3.353 1.00 95.31 247 VAL A O 1
ATOM 1966 N N . PRO A 1 248 ? 6.480 0.120 -4.354 1.00 91.56 248 PRO A N 1
ATOM 1967 C CA . PRO A 1 248 ? 7.396 -0.136 -3.248 1.00 91.56 248 PRO A CA 1
ATOM 1968 C C . PRO A 1 248 ? 7.001 0.611 -1.961 1.00 91.56 248 PRO A C 1
ATOM 1970 O O . PRO A 1 248 ? 6.808 1.824 -1.975 1.00 91.56 248 PRO A O 1
ATOM 1973 N N . TYR A 1 249 ? 6.975 -0.016 -0.783 1.00 89.88 249 TYR A N 1
ATOM 1974 C CA . TYR A 1 249 ? 7.412 -1.386 -0.460 1.00 89.88 249 TYR A CA 1
ATOM 1975 C C . TYR A 1 249 ? 6.278 -2.297 0.018 1.00 89.88 249 TYR A C 1
ATOM 1977 O O . TYR A 1 249 ? 6.386 -3.515 -0.108 1.00 89.88 249 TYR A O 1
ATOM 1985 N N . ALA A 1 250 ? 5.224 -1.723 0.603 1.00 91.44 250 ALA A N 1
ATOM 1986 C CA . ALA A 1 250 ? 4.200 -2.482 1.311 1.00 91.44 250 ALA A CA 1
ATOM 1987 C C . ALA A 1 250 ? 3.314 -3.307 0.366 1.00 91.44 250 ALA A C 1
ATOM 1989 O O . ALA A 1 250 ? 2.867 -4.387 0.742 1.00 91.44 250 ALA A O 1
ATOM 1990 N N . ALA A 1 251 ? 3.143 -2.863 -0.880 1.00 95.56 251 ALA A N 1
ATOM 1991 C CA . ALA A 1 251 ? 2.384 -3.604 -1.874 1.00 95.56 251 ALA A CA 1
ATOM 1992 C C . ALA A 1 251 ? 3.177 -4.738 -2.544 1.00 95.56 251 ALA A C 1
ATOM 1994 O O . ALA A 1 251 ? 2.587 -5.523 -3.277 1.00 95.56 251 ALA A O 1
ATOM 1995 N N . LEU A 1 252 ? 4.490 -4.880 -2.308 1.00 95.81 252 LEU A N 1
ATOM 1996 C CA . LEU A 1 252 ? 5.290 -5.921 -2.972 1.00 95.81 252 LEU A CA 1
ATOM 1997 C C . LEU A 1 252 ? 4.850 -7.351 -2.601 1.00 95.81 252 LEU A C 1
ATOM 1999 O O . LEU A 1 252 ? 4.605 -8.122 -3.526 1.00 95.81 252 LEU A O 1
ATOM 2003 N N . PRO A 1 253 ? 4.669 -7.726 -1.312 1.00 96.62 253 PRO A N 1
ATOM 2004 C CA . PRO A 1 253 ? 4.175 -9.062 -0.962 1.00 96.62 253 PRO A CA 1
ATOM 2005 C C . PRO A 1 253 ? 2.772 -9.336 -1.512 1.00 96.62 253 PRO A C 1
ATOM 2007 O O . PRO A 1 253 ? 2.455 -10.457 -1.901 1.00 96.62 253 PRO A O 1
ATOM 2010 N N . LEU A 1 254 ? 1.938 -8.296 -1.561 1.00 96.56 254 LEU A N 1
ATOM 2011 C CA . LEU A 1 254 ? 0.590 -8.361 -2.108 1.00 96.56 254 LEU A CA 1
ATOM 2012 C C . LEU A 1 254 ? 0.623 -8.606 -3.624 1.00 96.56 254 LEU A C 1
ATOM 2014 O O . LEU A 1 254 ? -0.031 -9.525 -4.105 1.00 96.56 254 LEU A O 1
ATOM 2018 N N . ALA A 1 255 ? 1.435 -7.848 -4.362 1.00 97.25 255 ALA A N 1
ATOM 2019 C CA . ALA A 1 255 ? 1.624 -7.995 -5.802 1.00 97.25 255 ALA A CA 1
ATOM 2020 C C . ALA A 1 255 ? 2.197 -9.368 -6.182 1.00 97.25 255 ALA A C 1
ATOM 2022 O O . ALA A 1 255 ? 1.768 -9.945 -7.176 1.00 97.25 255 ALA A O 1
ATOM 2023 N N . THR A 1 256 ? 3.101 -9.927 -5.369 1.00 97.81 256 THR A N 1
ATOM 2024 C CA . THR A 1 256 ? 3.596 -11.301 -5.554 1.00 97.81 256 THR A CA 1
ATOM 2025 C C . THR A 1 256 ? 2.468 -12.326 -5.467 1.00 97.81 256 THR A C 1
ATOM 2027 O O . THR A 1 256 ? 2.417 -13.240 -6.281 1.00 97.81 256 THR A O 1
ATOM 2030 N N . LEU A 1 257 ? 1.538 -12.178 -4.521 1.00 97.44 257 LEU A N 1
ATOM 2031 C CA . LEU A 1 257 ? 0.400 -13.093 -4.415 1.00 97.44 257 LEU A CA 1
ATOM 2032 C C . LEU A 1 257 ? -0.632 -12.878 -5.521 1.00 97.44 257 LEU A C 1
ATOM 2034 O O . LEU A 1 257 ? -1.192 -13.850 -6.003 1.00 97.44 257 LEU A O 1
ATOM 2038 N N . VAL A 1 258 ? -0.874 -11.635 -5.943 1.00 95.31 258 VAL A N 1
ATOM 2039 C CA . VAL A 1 258 ? -1.742 -11.355 -7.099 1.00 95.31 258 VAL A CA 1
ATOM 2040 C C . VAL A 1 258 ? -1.165 -11.997 -8.365 1.00 95.31 258 VAL A C 1
ATOM 2042 O O . VAL A 1 258 ? -1.902 -12.613 -9.126 1.00 95.31 258 VAL A O 1
ATOM 2045 N N . SER A 1 259 ? 0.154 -11.915 -8.553 1.00 95.00 259 SER A N 1
ATOM 2046 C CA . SER A 1 259 ? 0.876 -12.602 -9.628 1.00 95.00 259 SER A CA 1
ATOM 2047 C C . SER A 1 259 ? 0.746 -14.133 -9.542 1.00 95.00 259 SER A C 1
ATOM 2049 O O . SER A 1 259 ? 0.419 -14.742 -10.555 1.00 95.00 259 SER A O 1
ATOM 2051 N N . ASP A 1 260 ? 0.911 -14.740 -8.354 1.00 96.25 260 ASP A N 1
ATOM 2052 C CA . ASP A 1 260 ? 0.721 -16.193 -8.120 1.00 96.25 260 ASP A CA 1
ATOM 2053 C C . ASP A 1 260 ? -0.717 -16.649 -8.410 1.00 96.25 260 ASP A C 1
ATOM 2055 O O . ASP A 1 260 ? -0.924 -17.699 -9.006 1.00 96.25 260 ASP A O 1
ATOM 2059 N N . ILE A 1 261 ? -1.719 -15.869 -7.990 1.00 91.94 261 ILE A N 1
ATOM 2060 C CA . ILE A 1 261 ? -3.139 -16.231 -8.129 1.00 91.94 261 ILE A CA 1
ATOM 2061 C C . ILE A 1 261 ? -3.614 -16.093 -9.578 1.00 91.94 261 ILE A C 1
ATOM 2063 O O . ILE A 1 261 ? -4.370 -16.939 -10.049 1.00 91.94 261 ILE A O 1
ATOM 2067 N N . LEU A 1 262 ? -3.210 -15.023 -10.271 1.00 86.81 262 LEU A N 1
ATOM 2068 C CA . LEU A 1 262 ? -3.631 -14.759 -11.651 1.00 86.81 262 LEU A CA 1
ATOM 2069 C C . LEU A 1 262 ? -2.755 -15.455 -12.698 1.00 86.81 262 LEU A C 1
ATOM 2071 O O . LEU A 1 262 ? -3.098 -15.409 -13.875 1.00 86.81 262 LEU A O 1
ATOM 2075 N N . ASP A 1 263 ? -1.640 -16.058 -12.279 1.00 90.38 263 ASP A N 1
ATOM 2076 C CA . ASP A 1 263 ? -0.614 -16.629 -13.157 1.00 90.38 263 ASP A CA 1
ATOM 2077 C C . ASP A 1 263 ? -0.083 -15.607 -14.187 1.00 90.38 263 ASP A C 1
ATOM 2079 O O . ASP A 1 263 ? 0.059 -15.873 -15.379 1.00 90.38 263 ASP A O 1
ATOM 2083 N N . VAL A 1 264 ? 0.188 -14.381 -13.715 1.00 88.56 264 VAL A N 1
ATOM 2084 C CA . VAL A 1 264 ? 0.681 -13.258 -14.535 1.00 88.56 264 VAL A CA 1
ATOM 2085 C C . VAL A 1 264 ? 2.069 -12.833 -14.055 1.00 88.56 264 VAL A C 1
ATOM 2087 O O . VAL A 1 264 ? 2.244 -12.646 -12.850 1.00 88.56 264 VAL A O 1
ATOM 2090 N N . PRO A 1 265 ? 3.061 -12.604 -14.940 1.00 92.62 265 PRO A N 1
ATOM 2091 C CA . PRO A 1 265 ? 4.401 -12.188 -14.532 1.00 92.62 265 PRO A CA 1
ATOM 2092 C C . PRO A 1 265 ? 4.425 -10.891 -13.707 1.00 92.62 265 PRO A C 1
ATOM 2094 O O . PRO A 1 265 ? 3.754 -9.906 -14.021 1.00 92.62 265 PRO A O 1
ATOM 2097 N N . MET A 1 266 ? 5.264 -10.864 -12.670 1.00 95.56 266 MET A N 1
ATOM 2098 C CA . MET A 1 266 ? 5.476 -9.683 -11.831 1.00 95.56 266 MET A CA 1
ATOM 2099 C C . MET A 1 266 ? 6.721 -8.901 -12.265 1.00 95.56 266 MET A C 1
ATOM 2101 O O . MET A 1 266 ? 7.790 -9.479 -12.468 1.00 95.56 266 MET A O 1
ATOM 2105 N N . LEU A 1 267 ? 6.608 -7.572 -12.316 1.00 94.62 267 LEU A N 1
ATOM 2106 C CA . LEU A 1 267 ? 7.746 -6.653 -12.358 1.00 94.62 267 LEU A CA 1
ATOM 2107 C C . LEU A 1 267 ? 7.869 -5.920 -11.021 1.00 94.62 267 LEU A C 1
ATOM 2109 O O . LEU A 1 267 ? 6.893 -5.713 -10.298 1.00 94.62 267 LEU A O 1
ATOM 2113 N N . MET A 1 268 ? 9.081 -5.481 -10.696 1.00 91.88 268 MET A N 1
ATOM 2114 C CA . MET A 1 268 ? 9.347 -4.743 -9.465 1.00 91.88 268 MET A CA 1
ATOM 2115 C C . MET A 1 268 ? 10.037 -3.420 -9.776 1.00 91.88 268 MET A C 1
ATOM 2117 O O . MET A 1 268 ? 11.164 -3.394 -10.269 1.00 91.88 268 MET A O 1
ATOM 2121 N N . LYS A 1 269 ? 9.391 -2.305 -9.422 1.00 88.44 269 LYS A N 1
ATOM 2122 C CA . LYS A 1 269 ? 10.034 -0.989 -9.426 1.00 88.44 269 LYS A CA 1
ATOM 2123 C C . LYS A 1 269 ? 10.977 -0.875 -8.228 1.00 88.44 269 LYS A C 1
ATOM 2125 O O . LYS A 1 269 ? 10.602 -1.163 -7.095 1.00 88.44 269 LYS A O 1
ATOM 2130 N N . ARG A 1 270 ? 12.196 -0.398 -8.446 1.00 81.69 270 ARG A N 1
ATOM 2131 C CA . ARG A 1 270 ? 13.097 0.032 -7.373 1.00 81.69 270 ARG A CA 1
ATOM 2132 C C . ARG A 1 270 ? 12.792 1.469 -6.975 1.00 81.69 270 ARG A C 1
ATOM 2134 O O . ARG A 1 270 ? 12.464 2.304 -7.812 1.00 81.69 270 ARG A O 1
ATOM 2141 N N . LYS A 1 271 ? 12.952 1.773 -5.688 1.00 74.38 271 LYS A N 1
ATOM 2142 C CA . LYS A 1 271 ? 12.835 3.149 -5.191 1.00 74.38 271 LYS A CA 1
ATOM 2143 C C . LYS A 1 271 ? 14.052 4.010 -5.541 1.00 74.38 271 LYS A C 1
ATOM 2145 O O . LYS A 1 271 ? 13.918 5.215 -5.703 1.00 74.38 271 LYS A O 1
ATOM 2150 N N . GLU A 1 272 ? 15.218 3.387 -5.663 1.00 75.31 272 GLU A N 1
ATOM 2151 C CA . GLU A 1 272 ? 16.493 4.051 -5.927 1.00 75.31 272 GLU A CA 1
ATOM 2152 C C . GLU A 1 272 ? 17.156 3.436 -7.161 1.00 75.31 272 GLU A C 1
ATOM 2154 O O . GLU A 1 272 ? 17.136 2.214 -7.357 1.00 75.31 272 GLU A O 1
ATOM 2159 N N . VAL A 1 273 ? 17.753 4.292 -7.991 1.00 63.44 273 VAL A N 1
ATOM 2160 C CA . VAL A 1 273 ? 18.557 3.873 -9.141 1.00 63.44 273 VAL A CA 1
ATOM 2161 C C . VAL A 1 273 ? 19.868 3.290 -8.614 1.00 63.44 273 VAL A C 1
ATOM 2163 O O . VAL A 1 273 ? 20.522 3.890 -7.763 1.00 63.44 273 VAL A O 1
ATOM 2166 N N . LYS A 1 274 ? 20.270 2.115 -9.110 1.00 58.03 274 LYS A N 1
ATOM 2167 C CA . LYS A 1 274 ? 21.588 1.551 -8.788 1.00 58.03 274 LYS A CA 1
ATOM 2168 C C . LYS A 1 274 ? 22.683 2.528 -9.236 1.00 58.03 274 LYS A C 1
ATOM 2170 O O . LYS A 1 274 ? 22.686 2.950 -10.387 1.00 58.03 274 LYS A O 1
ATOM 2175 N N . SER A 1 275 ? 23.649 2.810 -8.364 1.00 48.97 275 SER A N 1
ATOM 2176 C CA . SER A 1 275 ? 24.848 3.595 -8.701 1.00 48.97 275 SER A CA 1
ATOM 2177 C C . SER A 1 275 ? 25.819 2.855 -9.634 1.00 48.97 275 SER A C 1
ATOM 2179 O O . SER A 1 275 ? 26.663 3.491 -10.255 1.00 48.97 275 SER A O 1
ATOM 2181 N N . TYR A 1 276 ? 25.682 1.528 -9.769 1.00 41.66 276 TYR A N 1
ATOM 2182 C CA . TYR A 1 276 ? 26.508 0.674 -10.628 1.00 41.66 276 TYR A CA 1
ATOM 2183 C C . TYR A 1 276 ? 25.653 -0.404 -11.332 1.00 41.66 276 TYR A C 1
ATOM 2185 O O . TYR A 1 276 ? 24.776 -1.008 -10.710 1.00 41.66 276 TYR A O 1
ATOM 2193 N N . GLY A 1 277 ? 25.907 -0.664 -12.623 1.00 55.62 277 GLY A N 1
ATOM 2194 C CA . GLY A 1 277 ? 25.169 -1.627 -13.464 1.00 55.62 277 GLY A CA 1
ATOM 2195 C C . GLY A 1 277 ? 24.318 -0.967 -14.561 1.00 55.62 277 GLY A C 1
ATOM 2196 O O . GLY A 1 277 ? 24.554 0.179 -14.919 1.00 55.62 277 GLY A O 1
ATOM 2197 N N . THR A 1 278 ? 23.310 -1.674 -15.093 1.00 55.16 278 THR A N 1
ATOM 2198 C CA . THR A 1 278 ? 22.447 -1.200 -16.205 1.00 55.16 278 THR A CA 1
ATOM 2199 C C . THR A 1 278 ? 21.538 -0.011 -15.859 1.00 55.16 278 THR A C 1
ATOM 2201 O O . THR A 1 278 ? 20.805 0.450 -16.727 1.00 55.16 278 THR A O 1
ATOM 2204 N N . GLY A 1 279 ? 21.532 0.466 -14.607 1.00 60.66 279 GLY A N 1
ATOM 2205 C CA . GLY A 1 279 ? 20.745 1.631 -14.175 1.00 60.66 279 GLY A CA 1
ATOM 2206 C C . GLY A 1 279 ? 19.220 1.461 -14.235 1.00 60.66 279 GLY A C 1
ATOM 2207 O O . GLY A 1 279 ? 18.501 2.425 -13.993 1.00 60.66 279 GLY A O 1
ATOM 2208 N N . LYS A 1 280 ? 18.708 0.259 -14.539 1.00 69.88 280 LYS A N 1
ATOM 2209 C CA . LYS A 1 280 ? 17.270 0.022 -14.726 1.00 69.88 280 LYS A CA 1
ATOM 2210 C C . LYS A 1 280 ? 16.488 0.195 -13.423 1.00 69.88 280 LYS A C 1
ATOM 2212 O O . LYS A 1 280 ? 16.840 -0.381 -12.390 1.00 69.88 280 LYS A O 1
ATOM 2217 N N . LEU A 1 281 ? 15.403 0.965 -13.499 1.00 82.31 281 LEU A N 1
ATOM 2218 C CA . LEU A 1 281 ? 14.465 1.194 -12.395 1.00 82.31 281 LEU A CA 1
ATOM 2219 C C . LEU A 1 281 ? 13.472 0.041 -12.219 1.00 82.31 281 LEU A C 1
ATOM 2221 O O . LEU A 1 281 ? 12.936 -0.126 -11.125 1.00 82.31 281 LEU A O 1
ATOM 2225 N N . ILE A 1 282 ? 13.238 -0.748 -13.269 1.00 88.88 282 ILE A N 1
ATOM 2226 C CA . ILE A 1 282 ? 12.293 -1.868 -13.287 1.00 88.88 282 ILE A CA 1
ATOM 2227 C C . ILE A 1 282 ? 13.064 -3.185 -13.408 1.00 88.88 282 ILE A C 1
ATOM 2229 O O . ILE A 1 282 ? 13.851 -3.374 -14.335 1.00 88.88 282 ILE A O 1
ATOM 2233 N N . GLU A 1 283 ? 12.837 -4.085 -12.456 1.00 89.25 283 GLU A N 1
ATOM 2234 C CA . GLU A 1 283 ? 13.356 -5.453 -12.437 1.00 89.25 283 GLU A CA 1
ATOM 2235 C C . GLU A 1 283 ? 12.288 -6.421 -12.971 1.00 89.25 283 GLU A C 1
ATOM 2237 O O . GLU A 1 283 ? 11.097 -6.247 -12.702 1.00 89.25 283 GLU A O 1
ATOM 2242 N N . GLY A 1 284 ? 12.726 -7.452 -13.697 1.00 88.00 284 GLY A N 1
ATOM 2243 C CA . GLY A 1 284 ? 11.861 -8.422 -14.375 1.00 88.00 284 GLY A CA 1
ATOM 2244 C C . GLY A 1 284 ? 12.068 -8.430 -15.892 1.00 88.00 284 GLY A C 1
ATOM 2245 O O . GLY A 1 284 ? 12.805 -7.606 -16.439 1.00 88.00 284 GLY A O 1
ATOM 2246 N N . VAL A 1 285 ? 11.439 -9.388 -16.571 1.00 87.75 285 VAL A N 1
ATOM 2247 C CA . VAL A 1 285 ? 11.501 -9.531 -18.032 1.00 87.75 285 VAL A CA 1
ATOM 2248 C C . VAL A 1 285 ? 10.206 -8.995 -18.626 1.00 87.75 285 VAL A C 1
ATOM 2250 O O . VAL A 1 285 ? 9.128 -9.462 -18.271 1.00 87.75 285 VAL A O 1
ATOM 2253 N N . TYR A 1 286 ? 10.314 -8.019 -19.523 1.00 89.50 286 TYR A N 1
ATOM 2254 C CA . TYR A 1 286 ? 9.167 -7.387 -20.166 1.00 89.50 286 TYR A CA 1
ATOM 2255 C C . TYR A 1 286 ? 9.482 -6.969 -21.601 1.00 89.50 286 TYR A C 1
ATOM 2257 O O . TYR A 1 286 ? 10.648 -6.845 -21.986 1.00 89.50 286 TYR A O 1
ATOM 2265 N N . GLN A 1 287 ? 8.428 -6.739 -22.382 1.00 86.81 287 GLN A N 1
ATOM 2266 C CA . GLN A 1 287 ? 8.513 -6.205 -23.737 1.00 86.81 287 GLN A CA 1
ATOM 2267 C C . GLN A 1 287 ? 7.988 -4.767 -23.786 1.00 86.81 287 GLN A C 1
ATOM 2269 O O . GLN A 1 287 ? 7.015 -4.413 -23.117 1.00 86.81 287 GLN A O 1
ATOM 2274 N N . VAL A 1 288 ? 8.639 -3.929 -24.595 1.00 89.25 288 VAL A N 1
ATOM 2275 C CA . VAL A 1 288 ? 8.178 -2.560 -24.860 1.00 89.25 288 VAL A CA 1
ATOM 2276 C C . VAL A 1 288 ? 6.795 -2.611 -25.507 1.00 89.25 288 VAL A C 1
ATOM 2278 O O . VAL A 1 288 ? 6.550 -3.404 -26.411 1.00 89.25 288 VAL A O 1
ATOM 2281 N N . GLY A 1 289 ? 5.894 -1.747 -25.048 1.00 86.69 289 GLY A N 1
ATOM 2282 C CA . GLY A 1 289 ? 4.500 -1.702 -25.477 1.00 86.69 289 GLY A CA 1
ATOM 2283 C C . GLY A 1 289 ? 3.562 -2.603 -24.675 1.00 86.69 289 GLY A C 1
ATOM 2284 O O . GLY A 1 289 ? 2.346 -2.454 -24.841 1.00 86.69 289 GLY A O 1
ATOM 2285 N N . GLY A 1 290 ? 4.103 -3.465 -23.805 1.00 83.88 290 GLY A N 1
ATOM 2286 C CA . GLY A 1 290 ? 3.321 -4.328 -22.927 1.00 83.88 290 GLY A CA 1
ATOM 2287 C C . GLY A 1 290 ? 2.589 -3.556 -21.827 1.00 83.88 290 GLY A C 1
ATOM 2288 O O . GLY A 1 290 ? 2.991 -2.451 -21.446 1.00 83.88 290 GLY A O 1
ATOM 2289 N N . THR A 1 291 ? 1.493 -4.121 -21.327 1.00 91.19 291 THR A N 1
ATOM 2290 C CA . THR A 1 291 ? 0.576 -3.445 -20.394 1.00 91.19 291 THR A CA 1
ATOM 2291 C C . THR A 1 291 ? 0.783 -3.907 -18.954 1.00 91.19 291 THR A C 1
ATOM 2293 O O . THR A 1 291 ? 0.754 -5.100 -18.666 1.00 91.19 291 THR A O 1
ATOM 2296 N N . ALA A 1 292 ? 0.964 -2.963 -18.033 1.00 95.12 292 ALA A N 1
ATOM 2297 C CA . ALA A 1 292 ? 1.222 -3.216 -16.622 1.00 95.12 292 ALA A CA 1
ATOM 2298 C C . ALA A 1 292 ? 0.071 -2.719 -15.731 1.00 95.12 292 ALA A C 1
ATOM 2300 O O . ALA A 1 292 ? -0.324 -1.553 -15.808 1.00 95.12 292 ALA A O 1
ATOM 2301 N N . LEU A 1 293 ? -0.411 -3.597 -14.849 1.00 97.81 293 LEU A N 1
ATOM 2302 C CA . LEU A 1 293 ? -1.329 -3.284 -13.757 1.00 97.81 293 LEU A CA 1
ATOM 2303 C C . LEU A 1 293 ? -0.532 -2.893 -12.511 1.00 97.81 293 LEU A C 1
ATOM 2305 O O . LEU A 1 293 ? 0.305 -3.664 -12.037 1.00 97.81 293 LEU A O 1
ATOM 2309 N N . ILE A 1 294 ? -0.816 -1.719 -11.946 1.00 98.44 294 ILE A N 1
ATOM 2310 C CA . ILE A 1 294 ? -0.211 -1.301 -10.675 1.00 98.44 294 ILE A CA 1
ATOM 2311 C C . ILE A 1 294 ? -1.037 -1.834 -9.503 1.00 98.44 294 ILE A C 1
A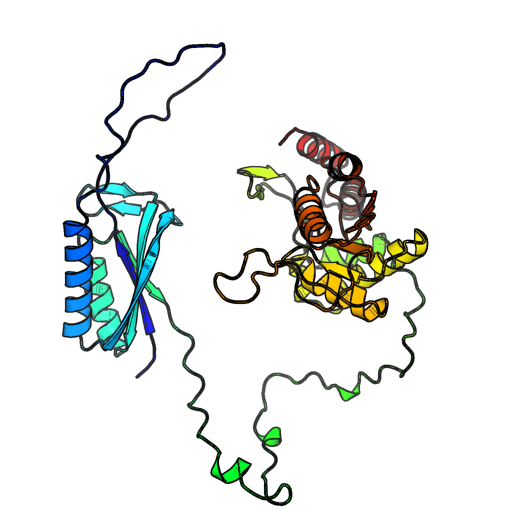TOM 2313 O O . ILE A 1 294 ? -2.251 -1.653 -9.470 1.00 98.44 294 ILE A O 1
ATOM 2317 N N . VAL A 1 295 ? -0.370 -2.437 -8.520 1.00 98.12 295 VAL A N 1
ATOM 2318 C CA . VAL A 1 295 ? -0.959 -2.918 -7.265 1.00 98.12 295 VAL A CA 1
ATOM 2319 C C . VAL A 1 295 ? -0.418 -2.093 -6.100 1.00 98.12 295 VAL A C 1
ATOM 2321 O O . VAL A 1 295 ? 0.797 -1.968 -5.937 1.00 98.12 295 VAL A O 1
ATOM 2324 N N . GLU A 1 296 ? -1.319 -1.562 -5.278 1.00 96.56 296 GLU A N 1
ATOM 2325 C CA . GLU A 1 296 ? -1.013 -0.774 -4.080 1.00 96.56 296 GLU A CA 1
ATOM 2326 C C . GLU A 1 296 ? -1.726 -1.339 -2.836 1.00 96.56 296 GLU A C 1
ATOM 2328 O O . GLU A 1 296 ? -2.741 -2.030 -2.941 1.00 96.56 296 GLU A O 1
ATOM 2333 N N . ASP A 1 297 ? -1.210 -1.065 -1.636 1.00 95.75 297 ASP A N 1
ATOM 2334 C CA . ASP A 1 297 ? -1.896 -1.432 -0.393 1.00 95.75 297 ASP A CA 1
ATOM 2335 C C . ASP A 1 297 ? -2.952 -0.384 0.006 1.00 95.75 297 ASP A C 1
ATOM 2337 O O . ASP A 1 297 ? -4.144 -0.696 0.081 1.00 95.75 297 ASP A O 1
ATOM 2341 N N . VAL A 1 298 ? -2.527 0.864 0.222 1.00 94.44 298 VAL A N 1
ATOM 2342 C CA . VAL A 1 298 ? -3.359 1.986 0.672 1.00 94.44 298 VAL A CA 1
ATOM 2343 C C . VAL A 1 298 ? -3.123 3.211 -0.197 1.00 94.44 298 VAL A C 1
ATOM 2345 O O . VAL A 1 298 ? -2.001 3.695 -0.317 1.00 94.44 298 VAL A O 1
ATOM 2348 N N . VAL A 1 299 ? -4.202 3.804 -0.703 1.00 93.19 299 VAL A N 1
ATOM 2349 C CA . VAL A 1 299 ? -4.141 5.034 -1.500 1.00 93.19 299 VAL A CA 1
ATOM 2350 C C . VAL A 1 299 ? -4.644 6.237 -0.708 1.00 93.19 299 VAL A C 1
ATOM 2352 O O . VAL A 1 299 ? -5.719 6.206 -0.116 1.00 93.19 299 VAL A O 1
ATOM 2355 N N . THR A 1 300 ? -3.851 7.314 -0.709 1.00 90.06 300 THR A N 1
ATOM 2356 C CA . THR A 1 300 ? -4.225 8.654 -0.219 1.00 90.06 300 THR A CA 1
ATOM 2357 C C . THR A 1 300 ? -4.441 9.616 -1.390 1.00 90.06 300 THR A C 1
ATOM 2359 O O . THR A 1 300 ? -5.551 9.737 -1.898 1.00 90.06 300 THR A O 1
ATOM 2362 N N . SER A 1 301 ? -3.370 10.274 -1.845 1.00 87.94 301 SER A N 1
ATOM 2363 C CA . SER A 1 301 ? -3.362 11.217 -2.967 1.00 87.94 301 SER A CA 1
ATOM 2364 C C . SER A 1 301 ? -3.130 10.543 -4.322 1.00 87.94 301 SER A C 1
ATOM 2366 O O . SER A 1 301 ? -3.294 11.184 -5.353 1.00 87.94 301 SER A O 1
ATOM 2368 N N . GLY A 1 302 ? -2.724 9.268 -4.340 1.00 90.62 302 GLY A N 1
ATOM 2369 C CA . GLY A 1 302 ? -2.365 8.541 -5.566 1.00 90.62 302 GLY A CA 1
ATOM 2370 C C . GLY A 1 302 ? -0.955 8.835 -6.094 1.00 90.62 302 GLY A C 1
ATOM 2371 O O . GLY A 1 302 ? -0.551 8.260 -7.102 1.00 90.62 302 GLY A O 1
ATOM 2372 N N . GLU A 1 303 ? -0.172 9.670 -5.408 1.00 90.94 303 GLU A N 1
ATOM 2373 C CA . GLU A 1 303 ? 1.151 10.104 -5.878 1.00 90.94 303 GLU A CA 1
ATOM 2374 C C . GLU A 1 303 ? 2.121 8.934 -6.112 1.00 90.94 303 GLU A C 1
ATOM 2376 O O . GLU A 1 303 ? 2.774 8.858 -7.149 1.00 90.94 303 GLU A O 1
ATOM 2381 N N . SER A 1 304 ? 2.165 7.959 -5.201 1.00 92.12 304 SER A N 1
ATOM 2382 C CA . SER A 1 304 ? 3.057 6.796 -5.329 1.00 92.12 304 SER A CA 1
ATOM 2383 C C . SER A 1 304 ? 2.708 5.899 -6.524 1.00 92.12 304 SER A C 1
ATOM 2385 O O . SER A 1 304 ? 3.605 5.353 -7.177 1.00 92.12 304 SER A O 1
ATOM 2387 N N . ILE A 1 305 ? 1.420 5.804 -6.870 1.00 95.69 305 ILE A N 1
ATOM 2388 C CA . ILE A 1 305 ? 0.955 5.132 -8.088 1.00 95.69 305 ILE A CA 1
ATOM 2389 C C . ILE A 1 305 ? 1.379 5.943 -9.316 1.00 95.69 305 ILE A C 1
ATOM 2391 O O . ILE A 1 305 ? 1.944 5.369 -10.246 1.00 95.69 305 ILE A O 1
ATOM 2395 N N . ARG A 1 306 ? 1.184 7.270 -9.312 1.00 94.94 306 ARG A N 1
ATOM 2396 C CA . ARG A 1 306 ? 1.586 8.162 -10.414 1.00 94.94 306 ARG A CA 1
ATOM 2397 C C . ARG A 1 306 ? 3.084 8.064 -10.710 1.00 94.94 306 ARG A C 1
ATOM 2399 O O . ARG A 1 306 ? 3.466 7.779 -11.842 1.00 94.94 306 ARG A O 1
ATOM 2406 N N . GLU A 1 307 ? 3.934 8.198 -9.694 1.00 92.94 307 GLU A N 1
ATOM 2407 C CA . GLU A 1 307 ? 5.392 8.058 -9.820 1.00 92.94 307 GLU A CA 1
ATOM 2408 C C . GLU A 1 307 ? 5.804 6.675 -10.352 1.00 92.94 307 GLU A C 1
ATOM 2410 O O . GLU A 1 307 ? 6.832 6.507 -11.020 1.00 92.94 307 GLU A O 1
ATOM 2415 N N . THR A 1 308 ? 5.054 5.632 -9.994 1.00 94.62 308 THR A N 1
ATOM 2416 C CA . THR A 1 308 ? 5.295 4.267 -10.474 1.00 94.62 308 THR A CA 1
ATOM 2417 C C . THR A 1 308 ? 4.887 4.122 -11.933 1.00 94.62 308 THR A C 1
ATOM 2419 O O . THR A 1 308 ? 5.688 3.637 -12.731 1.00 94.62 308 THR A O 1
ATOM 2422 N N . ALA A 1 309 ? 3.723 4.644 -12.312 1.00 96.06 309 ALA A N 1
ATOM 2423 C CA . ALA A 1 309 ? 3.258 4.665 -13.691 1.00 96.06 309 ALA A CA 1
ATOM 2424 C C . ALA A 1 309 ? 4.207 5.438 -14.611 1.00 96.06 309 ALA A C 1
ATOM 2426 O O . ALA A 1 309 ? 4.527 4.968 -15.698 1.00 96.06 309 ALA A O 1
ATOM 2427 N N . GLU A 1 310 ? 4.716 6.588 -14.172 1.00 94.56 310 GLU A N 1
ATOM 2428 C CA . GLU A 1 310 ? 5.697 7.365 -14.936 1.00 94.56 310 GLU A CA 1
ATOM 2429 C C . GLU A 1 310 ? 7.003 6.602 -15.152 1.00 94.56 310 GLU A C 1
ATOM 2431 O O . GLU A 1 310 ? 7.574 6.656 -16.239 1.00 94.56 310 GLU A O 1
ATOM 2436 N N . SER A 1 311 ? 7.465 5.866 -14.139 1.00 93.31 311 SER A N 1
ATOM 2437 C CA . SER A 1 311 ? 8.668 5.035 -14.260 1.00 93.31 311 SER A CA 1
ATOM 2438 C C . SER A 1 311 ? 8.464 3.903 -15.270 1.00 93.31 311 SER A C 1
ATOM 2440 O O . SER A 1 311 ? 9.325 3.676 -16.109 1.00 93.31 311 SER A O 1
ATOM 2442 N N . LEU A 1 312 ? 7.305 3.238 -15.240 1.00 94.62 312 LEU A N 1
ATOM 2443 C CA . LEU A 1 312 ? 6.958 2.178 -16.192 1.00 94.62 312 LEU A CA 1
ATOM 2444 C C . LEU A 1 312 ? 6.818 2.720 -17.623 1.00 94.62 312 LEU A C 1
ATOM 2446 O O . LEU A 1 312 ? 7.360 2.142 -18.562 1.00 94.62 312 LEU A O 1
ATOM 2450 N N . ARG A 1 313 ? 6.156 3.871 -17.788 1.00 95.50 313 ARG A N 1
ATOM 2451 C CA . ARG A 1 313 ? 5.985 4.538 -19.089 1.00 95.50 313 ARG A CA 1
ATOM 2452 C C . ARG A 1 313 ? 7.317 4.973 -19.700 1.00 95.50 313 ARG A C 1
ATOM 2454 O O . ARG A 1 313 ? 7.484 4.861 -20.910 1.00 95.50 313 ARG A O 1
ATOM 2461 N N . LYS A 1 314 ? 8.284 5.410 -18.882 1.00 93.00 314 LYS A N 1
ATOM 2462 C CA . LYS A 1 314 ? 9.653 5.728 -19.336 1.00 93.00 314 LYS A CA 1
ATOM 2463 C C . LYS A 1 314 ? 10.399 4.511 -19.890 1.00 93.00 314 LYS A C 1
ATOM 2465 O O . LYS A 1 314 ? 11.194 4.672 -20.805 1.00 93.00 314 LYS A O 1
ATOM 2470 N N . GLU A 1 315 ? 10.108 3.316 -19.383 1.00 90.25 315 GLU A N 1
ATOM 2471 C CA . GLU A 1 315 ? 10.645 2.044 -19.896 1.00 90.25 315 GLU A CA 1
ATOM 2472 C C . GLU A 1 315 ? 9.816 1.482 -21.074 1.00 90.25 315 GLU A C 1
ATOM 2474 O O . GLU A 1 315 ? 10.057 0.372 -21.547 1.00 90.25 315 GLU A O 1
ATOM 2479 N N . GLY A 1 316 ? 8.829 2.241 -21.568 1.00 91.69 316 GLY A N 1
ATOM 2480 C CA . GLY A 1 316 ? 8.014 1.881 -22.728 1.00 91.69 316 GLY A CA 1
ATOM 2481 C C . GLY A 1 316 ? 6.809 0.987 -22.426 1.00 91.69 316 GLY A C 1
ATOM 2482 O O . GLY A 1 316 ? 6.198 0.477 -23.363 1.00 91.69 316 GLY A O 1
ATOM 2483 N N . LEU A 1 317 ? 6.445 0.791 -21.156 1.00 94.00 317 LEU A N 1
ATOM 2484 C CA . LEU A 1 317 ? 5.243 0.047 -20.765 1.00 94.00 317 LEU A CA 1
ATOM 2485 C C . LEU A 1 317 ? 3.995 0.940 -20.779 1.00 94.00 317 LEU A C 1
ATOM 2487 O O . LEU A 1 317 ? 4.047 2.140 -20.497 1.00 94.00 317 LEU A O 1
ATOM 2491 N N . LYS A 1 318 ? 2.840 0.339 -21.058 1.00 93.94 318 LYS A N 1
ATOM 2492 C CA . LYS A 1 318 ? 1.530 0.984 -20.938 1.00 93.94 318 LYS A CA 1
ATOM 2493 C C . LYS A 1 318 ? 0.984 0.766 -19.534 1.00 93.94 318 LYS A C 1
ATOM 2495 O O . LYS A 1 318 ? 1.069 -0.331 -18.997 1.00 93.94 318 LYS A O 1
ATOM 2500 N N . VAL A 1 319 ? 0.398 1.807 -18.953 1.00 96.69 319 VAL A N 1
ATOM 2501 C CA . VAL A 1 319 ? -0.267 1.738 -17.645 1.00 96.69 319 VAL A CA 1
ATOM 2502 C C . VAL A 1 319 ? -1.609 2.434 -17.772 1.00 96.69 319 VAL A C 1
ATOM 2504 O O . VAL A 1 319 ? -1.638 3.652 -17.975 1.00 96.69 319 VAL A O 1
ATOM 2507 N N . THR A 1 320 ? -2.684 1.656 -17.680 1.00 92.62 320 THR A N 1
ATOM 2508 C CA . THR A 1 320 ? -4.075 2.117 -17.807 1.00 92.62 320 THR A CA 1
ATOM 2509 C C . THR A 1 320 ? -4.842 2.010 -16.499 1.00 92.62 320 THR A C 1
ATOM 2511 O O . THR A 1 320 ? -5.732 2.819 -16.253 1.00 92.62 320 THR A O 1
ATOM 2514 N N . ASP A 1 321 ? -4.478 1.054 -15.644 1.00 96.38 321 ASP A N 1
ATOM 2515 C CA . ASP A 1 321 ? -5.237 0.710 -14.450 1.00 96.38 321 ASP A CA 1
ATOM 2516 C C . ASP A 1 321 ? -4.323 0.551 -13.232 1.00 96.38 321 ASP A C 1
ATOM 2518 O O . ASP A 1 321 ? -3.176 0.099 -13.322 1.00 96.38 321 ASP A O 1
ATOM 2522 N N . ALA A 1 322 ? -4.863 0.921 -12.075 1.00 98.06 322 ALA A N 1
ATOM 2523 C CA . ALA A 1 322 ? -4.269 0.662 -10.776 1.00 98.06 322 ALA A CA 1
ATOM 2524 C C . ALA A 1 322 ? -5.331 0.107 -9.823 1.00 98.06 322 ALA A C 1
ATOM 2526 O O . ALA A 1 322 ? -6.472 0.574 -9.808 1.00 98.06 322 ALA A O 1
ATOM 2527 N N . VAL A 1 323 ? -4.940 -0.872 -9.013 1.00 98.00 323 VAL A N 1
ATOM 2528 C CA . VAL A 1 323 ? -5.789 -1.514 -8.008 1.00 98.00 323 VAL A CA 1
ATOM 2529 C C . VAL A 1 323 ? -5.179 -1.367 -6.622 1.00 98.00 323 VAL A C 1
ATOM 2531 O O . VAL A 1 323 ? -3.960 -1.441 -6.463 1.00 98.00 323 VAL A O 1
ATOM 2534 N N . ALA A 1 324 ? -6.020 -1.185 -5.607 1.00 97.81 324 ALA A N 1
ATOM 2535 C CA . ALA A 1 324 ? -5.582 -1.182 -4.217 1.00 97.81 324 ALA A CA 1
ATOM 2536 C C . ALA A 1 324 ? -6.508 -1.971 -3.296 1.00 97.81 324 ALA A C 1
ATOM 2538 O O . ALA A 1 324 ? -7.701 -2.127 -3.567 1.00 97.81 324 ALA A O 1
ATOM 2539 N N . VAL A 1 325 ? -5.976 -2.409 -2.153 1.00 97.19 325 VAL A N 1
ATOM 2540 C CA . VAL A 1 325 ? -6.827 -2.965 -1.089 1.00 97.19 325 VAL A CA 1
ATOM 2541 C C . VAL A 1 325 ? -7.736 -1.874 -0.533 1.00 97.19 325 VAL A C 1
ATOM 2543 O O . VAL A 1 325 ? -8.909 -2.129 -0.273 1.00 97.19 325 VAL A O 1
ATOM 2546 N N . LEU A 1 326 ? -7.213 -0.657 -0.361 1.00 96.44 326 LEU A N 1
ATOM 2547 C CA . LEU A 1 326 ? -7.897 0.394 0.379 1.00 96.44 326 LEU A CA 1
ATOM 2548 C C . LEU A 1 326 ? -7.714 1.772 -0.255 1.00 96.44 326 LEU A C 1
ATOM 2550 O O . LEU A 1 326 ? -6.592 2.255 -0.398 1.00 96.44 326 LEU A O 1
ATOM 2554 N N . ASP A 1 327 ? -8.826 2.444 -0.540 1.00 95.38 327 ASP A N 1
ATOM 2555 C CA . ASP A 1 327 ? -8.854 3.868 -0.879 1.00 95.38 327 ASP A CA 1
ATOM 2556 C C . ASP A 1 327 ? -9.251 4.710 0.337 1.00 95.38 327 ASP A C 1
ATOM 2558 O O . ASP A 1 327 ? -10.327 4.529 0.911 1.00 95.38 327 ASP A O 1
ATOM 2562 N N . ARG A 1 328 ? -8.399 5.664 0.728 1.00 92.69 328 ARG A N 1
ATOM 2563 C CA . ARG A 1 328 ? -8.716 6.620 1.797 1.00 92.69 328 ARG A CA 1
ATOM 2564 C C . ARG A 1 328 ? -9.687 7.719 1.355 1.00 92.69 328 ARG A C 1
ATOM 2566 O O . ARG A 1 328 ? -10.100 8.505 2.200 1.00 92.69 328 ARG A O 1
ATOM 2573 N N . GLN A 1 329 ? -10.030 7.773 0.066 1.00 92.19 329 GLN A N 1
ATOM 2574 C CA . GLN A 1 329 ? -10.927 8.743 -0.565 1.00 92.19 329 GLN A CA 1
ATOM 2575 C C . GLN A 1 329 ? -10.457 10.199 -0.397 1.00 92.19 329 GLN A C 1
ATOM 2577 O O . GLN A 1 329 ? -11.253 11.130 -0.365 1.00 92.19 329 GLN A O 1
ATOM 2582 N N . GLN A 1 330 ? -9.138 10.417 -0.346 1.00 86.44 330 GLN A N 1
ATOM 2583 C CA . GLN A 1 330 ? -8.513 11.740 -0.178 1.00 86.44 330 GLN A CA 1
ATOM 2584 C C . GLN A 1 330 ? -8.050 12.348 -1.516 1.00 86.44 330 GLN A C 1
ATOM 2586 O O . GLN A 1 330 ? -6.999 12.980 -1.603 1.00 86.44 330 GLN A O 1
ATOM 2591 N N . GLY A 1 331 ? -8.820 12.123 -2.586 1.00 85.88 331 GLY A N 1
ATOM 2592 C CA . GLY A 1 331 ? -8.562 12.688 -3.918 1.00 85.88 331 GLY A CA 1
ATOM 2593 C C . GLY A 1 331 ? -7.735 11.821 -4.876 1.00 85.88 331 GLY A C 1
ATOM 2594 O O . GLY A 1 331 ? -7.593 12.203 -6.038 1.00 85.88 331 GLY A O 1
ATOM 2595 N N . GLY A 1 332 ? -7.262 10.643 -4.448 1.00 86.94 332 GLY A N 1
ATOM 2596 C CA . GLY A 1 332 ? -6.458 9.728 -5.272 1.00 86.94 332 GLY A CA 1
ATOM 2597 C C . GLY A 1 332 ? -7.075 9.390 -6.630 1.00 86.94 332 GLY A C 1
ATOM 2598 O O . GLY A 1 332 ? -6.420 9.550 -7.658 1.00 86.94 332 GLY A O 1
ATOM 2599 N N . THR A 1 333 ? -8.358 9.026 -6.667 1.00 90.06 333 THR A N 1
ATOM 2600 C CA . THR A 1 333 ? -9.080 8.713 -7.914 1.00 90.06 333 THR A CA 1
ATOM 2601 C C . THR A 1 333 ? -9.044 9.869 -8.914 1.00 90.06 333 THR A C 1
ATOM 2603 O O . THR A 1 333 ? -8.803 9.669 -10.105 1.00 90.06 333 THR A O 1
ATOM 2606 N N . LYS A 1 334 ? -9.239 11.105 -8.435 1.00 90.12 334 LYS A N 1
ATOM 2607 C CA . LYS A 1 334 ? -9.249 12.298 -9.287 1.00 90.12 334 LYS A CA 1
ATOM 2608 C C . LYS A 1 334 ? -7.852 12.599 -9.826 1.00 90.12 334 LYS A C 1
ATOM 2610 O O . LYS A 1 334 ? -7.720 12.864 -11.017 1.00 90.12 334 LYS A O 1
ATOM 2615 N N . GLU A 1 335 ? -6.816 12.537 -8.994 1.00 89.81 335 GLU A N 1
ATOM 2616 C CA . GLU A 1 335 ? -5.438 12.783 -9.441 1.00 89.81 335 GLU A CA 1
ATOM 2617 C C . GLU A 1 335 ? -4.942 11.719 -10.429 1.00 89.81 335 GLU A C 1
ATOM 2619 O O . GLU A 1 335 ? -4.347 12.051 -11.458 1.00 89.81 335 GLU A O 1
ATOM 2624 N N . LEU A 1 336 ? -5.260 10.447 -10.186 1.00 93.94 336 LEU A N 1
ATOM 2625 C CA . LEU A 1 336 ? -4.895 9.352 -11.086 1.00 93.94 336 LEU A CA 1
ATOM 2626 C C . LEU A 1 336 ? -5.602 9.455 -12.441 1.00 93.94 336 LEU A C 1
ATOM 2628 O O . LEU A 1 336 ? -4.962 9.248 -13.475 1.00 93.94 336 LEU A O 1
ATOM 2632 N N . SER A 1 337 ? -6.862 9.904 -12.465 1.00 93.19 337 SER A N 1
ATOM 2633 C CA . SER A 1 337 ? -7.584 10.128 -13.723 1.00 93.19 337 SER A CA 1
ATOM 2634 C C . SER A 1 337 ? -6.907 11.170 -14.630 1.00 93.19 337 SER A C 1
ATOM 2636 O O . SER A 1 337 ? -6.841 10.974 -15.843 1.00 93.19 337 SER A O 1
ATOM 2638 N N . LYS A 1 338 ? -6.297 12.227 -14.062 1.00 92.19 338 LYS A N 1
ATOM 2639 C CA . LYS A 1 338 ? -5.521 13.226 -14.830 1.00 92.19 338 LYS A CA 1
ATOM 2640 C C . LYS A 1 338 ? -4.286 12.623 -15.497 1.00 92.19 338 LYS A C 1
ATOM 2642 O O . LYS A 1 338 ? -3.821 13.129 -16.512 1.00 92.19 338 LYS A O 1
ATOM 2647 N N . SER A 1 339 ? -3.764 11.543 -14.925 1.00 91.12 339 SER A N 1
ATOM 2648 C CA . SER A 1 339 ? -2.617 10.795 -15.442 1.00 91.12 339 SER A CA 1
ATOM 2649 C C . SER A 1 339 ? -3.031 9.643 -16.367 1.00 91.12 339 SER A C 1
ATOM 2651 O O . SER A 1 339 ? -2.191 8.794 -16.679 1.00 91.12 339 SER A O 1
ATOM 2653 N N . ALA A 1 340 ? -4.300 9.604 -16.799 1.00 94.44 340 ALA A N 1
ATOM 2654 C CA . ALA A 1 340 ? -4.897 8.530 -17.594 1.00 94.44 340 ALA A CA 1
ATOM 2655 C C . ALA A 1 340 ? -4.764 7.146 -16.931 1.00 94.44 340 ALA A C 1
ATOM 2657 O O . ALA A 1 340 ? -4.397 6.169 -17.581 1.00 94.44 340 ALA A O 1
ATOM 2658 N N . ILE A 1 341 ? -4.995 7.086 -15.616 1.00 97.19 341 ILE A N 1
ATOM 2659 C CA . ILE A 1 341 ? -5.010 5.848 -14.832 1.00 97.19 341 ILE A CA 1
ATOM 2660 C C . ILE A 1 341 ? -6.393 5.702 -14.204 1.00 97.19 341 ILE A C 1
ATOM 2662 O O . ILE A 1 341 ? -6.817 6.547 -13.412 1.00 97.19 341 ILE A O 1
ATOM 2666 N N . ASN A 1 342 ? -7.083 4.616 -14.535 1.00 96.75 342 ASN A N 1
ATOM 2667 C CA . ASN A 1 342 ? -8.318 4.221 -13.878 1.00 96.75 342 ASN A CA 1
ATOM 2668 C C . ASN A 1 342 ? -7.969 3.541 -12.554 1.00 96.75 342 ASN A C 1
ATOM 2670 O O . ASN A 1 342 ? -7.247 2.544 -12.522 1.00 96.75 342 ASN A O 1
ATOM 2674 N N . PHE A 1 343 ? -8.458 4.100 -11.453 1.00 97.69 343 PHE A N 1
ATOM 2675 C CA . PHE A 1 343 ? -8.182 3.577 -10.124 1.00 97.69 343 PHE A CA 1
ATOM 2676 C C . PHE A 1 343 ? -9.377 2.799 -9.578 1.00 97.69 343 PHE A C 1
ATOM 2678 O O . PHE A 1 343 ? -10.509 3.285 -9.610 1.00 97.69 343 PHE A O 1
ATOM 2685 N N . HIS A 1 344 ? -9.104 1.608 -9.046 1.00 96.81 344 HIS A N 1
ATOM 2686 C CA . HIS A 1 344 ? -10.095 0.717 -8.454 1.00 96.81 344 HIS A CA 1
ATOM 2687 C C . HIS A 1 344 ? -9.624 0.279 -7.063 1.00 96.81 344 HIS A C 1
ATOM 2689 O O . HIS A 1 344 ? -8.445 -0.014 -6.865 1.00 96.81 344 HIS A O 1
ATOM 2695 N N . SER A 1 345 ? -10.530 0.184 -6.093 1.00 97.31 345 SER A N 1
ATOM 2696 C CA . SER A 1 345 ? -10.202 -0.312 -4.754 1.00 97.31 345 SER A CA 1
ATOM 2697 C C . SER A 1 345 ? -11.194 -1.363 -4.275 1.00 97.31 345 SER A C 1
ATOM 2699 O O . SER A 1 345 ? -12.353 -1.368 -4.689 1.00 97.31 345 SER A O 1
ATOM 2701 N N . VAL A 1 346 ? -10.724 -2.261 -3.406 1.00 96.50 346 VAL A N 1
ATOM 2702 C CA . VAL A 1 346 ? -11.575 -3.272 -2.759 1.00 96.50 346 VAL A CA 1
ATOM 2703 C C . VAL A 1 346 ? -12.387 -2.641 -1.627 1.00 96.50 346 VAL A C 1
ATOM 2705 O O . VAL A 1 346 ? -13.596 -2.815 -1.550 1.00 96.50 346 VAL A O 1
ATOM 2708 N N . LEU A 1 347 ? -11.728 -1.885 -0.748 1.00 96.69 347 LEU A N 1
ATOM 2709 C CA . LEU A 1 347 ? -12.354 -1.167 0.359 1.00 96.69 347 LEU A CA 1
ATOM 2710 C C . LEU A 1 347 ? -12.203 0.343 0.180 1.00 96.69 347 LEU A C 1
ATOM 2712 O O . LEU A 1 347 ? -11.243 0.837 -0.420 1.00 96.69 347 LEU A O 1
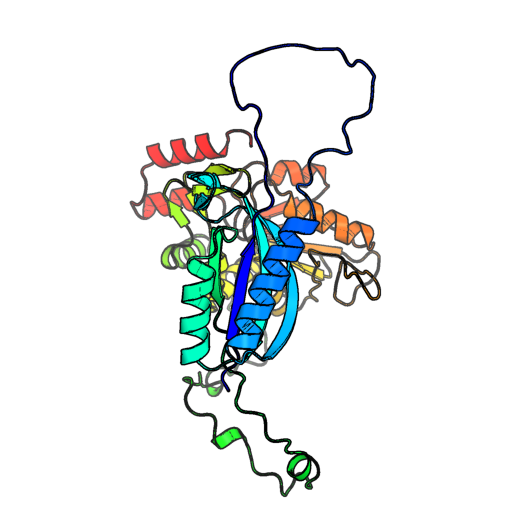ATOM 2716 N N . THR A 1 348 ? -13.147 1.083 0.751 1.00 96.44 348 THR A N 1
ATOM 2717 C CA . THR A 1 348 ? -13.105 2.544 0.853 1.00 96.44 348 THR A CA 1
ATOM 2718 C C . THR A 1 348 ? -13.087 2.968 2.317 1.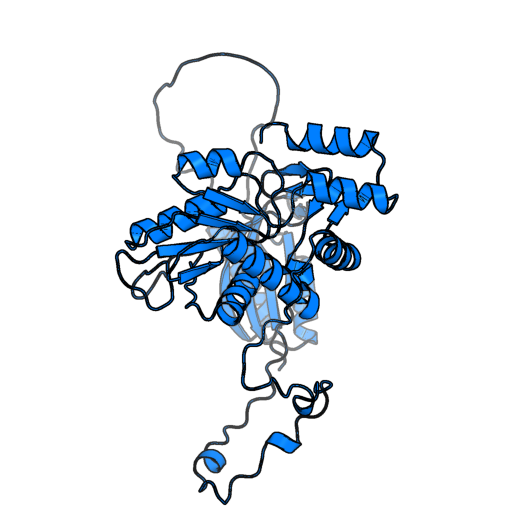00 96.44 348 THR A C 1
ATOM 2720 O O . THR A 1 348 ? -13.524 2.221 3.198 1.00 96.44 348 THR A O 1
ATOM 2723 N N . MET A 1 349 ? -12.593 4.177 2.591 1.00 95.00 349 MET A N 1
ATOM 2724 C CA . MET A 1 349 ? -12.618 4.760 3.933 1.00 95.00 349 MET A CA 1
ATOM 2725 C C . MET A 1 349 ? -14.029 4.776 4.513 1.00 95.00 349 MET A C 1
ATOM 2727 O O . MET A 1 349 ? -14.212 4.392 5.663 1.00 95.00 349 MET A O 1
ATOM 2731 N N . GLU A 1 350 ? -15.028 5.167 3.722 1.00 94.62 350 GLU A N 1
ATOM 2732 C CA . GLU A 1 350 ? -16.428 5.154 4.149 1.00 94.62 350 GLU A CA 1
ATOM 2733 C C . GLU A 1 350 ? -16.862 3.777 4.663 1.00 94.62 350 GLU A C 1
ATOM 2735 O O . GLU A 1 350 ? -17.330 3.690 5.799 1.00 94.62 350 GLU A O 1
ATOM 2740 N N . LYS A 1 351 ? -16.604 2.704 3.899 1.00 95.06 351 LYS A N 1
ATOM 2741 C CA . LYS A 1 351 ? -16.948 1.328 4.299 1.00 95.06 351 LYS A CA 1
ATOM 2742 C C . LYS A 1 351 ? -16.211 0.880 5.557 1.00 95.06 351 LYS A C 1
ATOM 2744 O O . LYS A 1 351 ? -16.774 0.175 6.387 1.00 95.06 351 LYS A O 1
ATOM 2749 N N . ILE A 1 352 ? -14.960 1.303 5.731 1.00 96.44 352 ILE A N 1
ATOM 2750 C CA . ILE A 1 352 ? -14.194 1.012 6.949 1.00 96.44 352 ILE A CA 1
ATOM 2751 C C . ILE A 1 352 ? -14.822 1.704 8.153 1.00 96.44 352 ILE A C 1
ATOM 2753 O O . ILE A 1 352 ? -14.959 1.086 9.206 1.00 96.44 352 ILE A O 1
ATOM 2757 N N . LEU A 1 353 ? -15.214 2.970 8.014 1.00 96.31 353 LEU A N 1
ATOM 2758 C CA . LEU A 1 353 ? -15.867 3.708 9.090 1.00 96.31 353 LEU A CA 1
ATOM 2759 C C . LEU A 1 353 ? -17.243 3.108 9.418 1.00 96.31 353 LEU A C 1
ATOM 2761 O O . LEU A 1 353 ? -17.545 2.952 10.597 1.00 96.31 353 LEU A O 1
ATOM 2765 N N . ASP A 1 354 ? -18.022 2.689 8.418 1.00 96.31 354 ASP A N 1
ATOM 2766 C CA . ASP A 1 354 ? -19.273 1.937 8.621 1.00 96.31 354 ASP A CA 1
ATOM 2767 C C . ASP A 1 354 ? -19.040 0.627 9.377 1.00 96.31 354 ASP A C 1
ATOM 2769 O O . ASP A 1 354 ? -19.721 0.323 10.361 1.00 96.31 354 ASP A O 1
ATOM 2773 N N . GLY A 1 355 ? -18.003 -0.115 8.988 1.00 95.56 355 GLY A N 1
ATOM 2774 C CA . GLY A 1 355 ? -17.568 -1.303 9.705 1.00 95.56 355 GLY A CA 1
ATOM 2775 C C . GLY A 1 355 ? -17.217 -1.001 11.166 1.00 95.56 355 GLY A C 1
ATOM 2776 O O . GLY A 1 355 ? -17.651 -1.721 12.064 1.00 95.56 355 GLY A O 1
ATOM 2777 N N . LEU A 1 356 ? -16.496 0.088 11.447 1.00 95.50 356 LEU A N 1
ATOM 2778 C CA . LEU A 1 356 ? -16.147 0.493 12.816 1.00 95.50 356 LEU A CA 1
ATOM 2779 C C . LEU A 1 356 ? -17.368 0.918 13.649 1.00 95.50 356 LEU A C 1
ATOM 2781 O O . LEU A 1 356 ? -17.393 0.652 14.854 1.00 95.50 356 LEU A O 1
ATOM 2785 N N . ILE A 1 357 ? -18.391 1.515 13.030 1.00 96.56 357 ILE A N 1
ATOM 2786 C CA . ILE A 1 357 ? -19.680 1.798 13.684 1.00 96.56 357 ILE A CA 1
ATOM 2787 C C . ILE A 1 357 ? -20.379 0.492 14.057 1.00 96.56 357 ILE A C 1
ATOM 2789 O O . ILE A 1 357 ? -20.794 0.331 15.203 1.00 96.56 357 ILE A O 1
ATOM 2793 N N . SER A 1 358 ? -20.425 -0.487 13.145 1.00 95.62 358 SER A N 1
ATOM 2794 C CA . SER A 1 358 ? -21.018 -1.807 13.426 1.00 95.62 358 SER A CA 1
ATOM 2795 C C . SER A 1 358 ? -20.318 -2.550 14.578 1.00 95.62 358 SER A C 1
ATOM 2797 O O . SER A 1 358 ? -20.930 -3.364 15.270 1.00 95.62 358 SER A O 1
ATOM 2799 N N . LYS A 1 359 ? -19.035 -2.244 14.823 1.00 94.38 359 LYS A N 1
ATOM 2800 C CA . LYS A 1 359 ? -18.234 -2.756 15.948 1.00 94.38 359 LYS A CA 1
ATOM 2801 C C . LYS A 1 359 ? -18.329 -1.907 17.218 1.00 94.38 359 LYS A C 1
ATOM 2803 O O . LYS A 1 359 ? -17.619 -2.195 18.180 1.00 94.38 359 LYS A O 1
ATOM 2808 N N . ASN A 1 360 ? -19.185 -0.884 17.236 1.00 94.31 360 ASN A N 1
ATOM 2809 C CA . ASN A 1 360 ? -19.340 0.078 18.329 1.00 94.31 360 ASN A CA 1
ATOM 2810 C C . ASN A 1 360 ? -18.022 0.779 18.726 1.00 94.31 360 ASN A C 1
ATOM 2812 O O . ASN A 1 360 ? -17.850 1.168 19.878 1.00 94.31 360 ASN A O 1
ATOM 2816 N N . GLN A 1 361 ? -17.075 0.925 17.790 1.00 93.00 361 GLN A N 1
ATOM 2817 C CA . GLN A 1 361 ? -15.791 1.599 18.037 1.00 93.00 361 GLN A CA 1
ATOM 2818 C C . GLN A 1 361 ? -15.889 3.118 17.864 1.00 93.00 361 GLN A C 1
ATOM 2820 O O . GLN A 1 361 ? -15.143 3.867 18.491 1.00 93.00 361 GLN A O 1
ATOM 2825 N N . ILE A 1 362 ? -16.799 3.578 17.002 1.00 95.06 362 ILE A N 1
ATOM 2826 C CA . ILE A 1 362 ? -17.065 4.997 16.747 1.00 95.06 362 ILE A CA 1
ATOM 2827 C C . ILE A 1 362 ? -18.569 5.240 16.614 1.00 95.06 362 ILE A C 1
ATOM 2829 O O . ILE A 1 362 ? -19.339 4.320 16.350 1.00 95.06 362 ILE A O 1
ATOM 2833 N N . THR A 1 363 ? -18.981 6.496 16.771 1.00 96.25 363 THR A N 1
ATOM 2834 C CA . THR A 1 363 ? -20.352 6.953 16.511 1.00 96.25 363 THR A CA 1
ATOM 2835 C C . THR A 1 363 ? -20.485 7.509 15.090 1.00 96.25 363 THR A C 1
ATOM 2837 O O . THR A 1 363 ? -19.492 7.915 14.482 1.00 96.25 363 THR A O 1
ATOM 2840 N N . GLU A 1 364 ? -21.716 7.628 14.584 1.00 96.12 364 GLU A N 1
ATOM 2841 C CA . GLU A 1 364 ? -22.016 8.338 13.324 1.00 96.12 364 GLU A CA 1
ATOM 2842 C C . GLU A 1 364 ? -21.472 9.773 13.317 1.00 96.12 364 GLU A C 1
ATOM 2844 O O . GLU A 1 364 ? -20.933 10.256 12.320 1.00 96.12 364 GLU A O 1
ATOM 2849 N N . GLN A 1 365 ? -21.556 10.451 14.464 1.00 95.56 365 GLN A N 1
ATOM 2850 C CA . GLN A 1 365 ? -20.996 11.788 14.627 1.00 95.56 365 GLN A CA 1
ATOM 2851 C C . GLN A 1 365 ? -19.473 11.773 14.446 1.00 95.56 365 GLN A C 1
ATOM 2853 O O . GLN A 1 365 ? -18.928 12.585 13.700 1.00 95.56 365 GLN A O 1
ATOM 2858 N N . ARG A 1 366 ? -18.786 10.801 15.059 1.00 93.88 366 ARG A N 1
ATOM 2859 C CA . ARG A 1 366 ? -17.335 10.660 14.930 1.00 93.88 366 ARG A CA 1
ATOM 2860 C C . ARG A 1 366 ? -16.910 10.281 13.509 1.00 93.88 366 ARG A C 1
ATOM 2862 O O . ARG A 1 366 ? -15.876 10.758 13.050 1.00 93.88 366 ARG A O 1
ATOM 2869 N N . LYS A 1 367 ? -17.698 9.473 12.789 1.00 95.38 367 LYS A N 1
ATOM 2870 C CA . LYS A 1 367 ? -17.473 9.187 11.361 1.00 95.38 367 LYS A CA 1
ATOM 2871 C C . LYS A 1 367 ? -17.474 10.474 10.535 1.00 95.38 367 LYS A C 1
ATOM 2873 O O . LYS A 1 367 ? -16.539 10.680 9.763 1.00 95.38 367 LYS A O 1
ATOM 2878 N N . LYS A 1 368 ? -18.465 11.352 10.730 1.00 94.50 368 LYS A N 1
ATOM 2879 C CA . LYS A 1 368 ? -18.529 12.652 10.036 1.00 94.50 368 LYS A CA 1
ATOM 2880 C C . LYS A 1 368 ? -17.303 13.511 10.328 1.00 94.50 368 LYS A C 1
ATOM 2882 O O . LYS A 1 368 ? -16.660 13.970 9.394 1.00 94.50 368 LYS A O 1
ATOM 2887 N N . GLU A 1 369 ? -16.912 13.632 11.596 1.00 93.56 369 GLU A N 1
ATOM 2888 C CA . GLU A 1 369 ? -15.702 14.373 11.987 1.00 93.56 369 GLU A CA 1
ATOM 2889 C C . GLU A 1 369 ? -14.432 13.834 11.313 1.00 93.56 369 GLU A C 1
ATOM 2891 O O . GLU A 1 369 ? -13.575 14.610 10.886 1.00 93.56 369 GLU A O 1
ATOM 2896 N N . ILE A 1 370 ? -14.297 12.505 11.217 1.00 93.38 370 ILE A N 1
ATOM 2897 C CA . ILE A 1 370 ? -13.163 11.870 10.540 1.00 93.38 370 ILE A CA 1
ATOM 2898 C C . ILE A 1 370 ? -13.184 12.207 9.048 1.00 93.38 370 ILE A C 1
ATOM 2900 O O . ILE A 1 370 ? -12.161 12.640 8.526 1.00 93.38 370 ILE A O 1
ATOM 2904 N N . ILE A 1 371 ? -14.322 12.049 8.368 1.00 92.38 371 ILE A N 1
ATOM 2905 C CA . ILE A 1 371 ? -14.453 12.350 6.933 1.00 92.38 371 ILE A CA 1
ATOM 2906 C C . ILE A 1 371 ? -14.150 13.828 6.657 1.00 92.38 371 ILE A C 1
ATOM 2908 O O . ILE A 1 371 ? -13.338 14.135 5.785 1.00 92.38 371 ILE A O 1
ATOM 2912 N N . ASP A 1 372 ? -14.724 14.740 7.441 1.00 91.12 372 ASP A N 1
ATOM 2913 C CA . ASP A 1 372 ? -14.482 16.179 7.317 1.00 91.12 372 ASP A CA 1
ATOM 2914 C C . ASP A 1 372 ? -13.004 16.521 7.515 1.00 91.12 372 ASP A C 1
ATOM 2916 O O . ASP A 1 372 ? -12.459 17.384 6.827 1.00 91.12 372 ASP A O 1
ATOM 2920 N N . HIS A 1 373 ? -12.322 15.832 8.435 1.00 89.44 373 HIS A N 1
ATOM 2921 C CA . HIS A 1 373 ? -10.886 15.998 8.625 1.00 89.44 373 HIS A CA 1
ATOM 2922 C C . HIS A 1 373 ? -10.074 15.465 7.440 1.00 89.44 373 HIS A C 1
ATOM 2924 O O . HIS A 1 373 ? -9.128 16.124 7.016 1.00 89.44 373 HIS A O 1
ATOM 2930 N N . LEU A 1 374 ? -10.437 14.303 6.894 1.00 86.62 374 LEU A N 1
ATOM 2931 C CA . LEU A 1 374 ? -9.746 13.683 5.757 1.00 86.62 374 LEU A CA 1
ATOM 2932 C C . LEU A 1 374 ? -9.927 14.455 4.441 1.00 86.62 374 LEU A C 1
ATOM 2934 O O . LEU A 1 374 ? -9.045 14.382 3.585 1.00 86.62 374 LEU A O 1
ATOM 2938 N N . ASN A 1 375 ? -11.026 15.202 4.306 1.00 85.81 375 ASN A N 1
ATOM 2939 C CA . ASN A 1 375 ? -11.327 16.054 3.152 1.00 85.81 375 ASN A CA 1
ATOM 2940 C C . ASN A 1 375 ? -10.589 17.400 3.163 1.00 85.81 375 ASN A C 1
ATOM 2942 O O . ASN A 1 375 ? -10.594 18.109 2.153 1.00 85.81 375 ASN A O 1
ATOM 2946 N N . LYS A 1 376 ? -9.964 17.786 4.283 1.00 82.31 376 LYS A N 1
ATOM 2947 C CA . LYS A 1 376 ? -9.158 19.010 4.325 1.00 82.31 376 LYS A CA 1
ATOM 2948 C C . LYS A 1 376 ? -7.953 18.857 3.387 1.00 82.31 376 LYS A C 1
ATOM 2950 O O . LYS A 1 376 ? -7.323 17.798 3.390 1.00 82.31 376 LYS A O 1
ATOM 2955 N N . PRO A 1 377 ? -7.622 19.894 2.595 1.00 67.19 377 PRO A N 1
ATOM 2956 C CA . PRO A 1 377 ? -6.463 19.848 1.712 1.00 67.19 377 PRO A CA 1
ATOM 2957 C C . PRO A 1 377 ? -5.176 19.569 2.503 1.00 67.19 377 PRO A C 1
ATOM 2959 O O . PRO A 1 377 ? -5.059 19.963 3.667 1.00 67.19 377 PRO A O 1
ATOM 2962 N N . PHE A 1 378 ? -4.262 18.840 1.853 1.00 57.59 378 PHE A N 1
ATOM 2963 C CA . PHE A 1 378 ? -2.946 18.458 2.374 1.00 57.59 378 PHE A CA 1
ATOM 2964 C C . PHE A 1 378 ? -2.057 19.659 2.686 1.00 57.59 378 PHE A C 1
ATOM 2966 O O . PHE A 1 378 ? -2.065 20.620 1.880 1.00 57.59 378 PHE A O 1
#